Protein AF-0000000079569099 (afdb_homodimer)

InterPro domains:
  IPR001647 DNA-binding HTH domain, TetR-type [PF00440] (42-88)
  IPR001647 DNA-binding HTH domain, TetR-type [PR00455] (42-55)
  IPR001647 DNA-binding HTH domain, TetR-type [PR00455] (63-86)
  IPR001647 DNA-binding HTH domain, TetR-type [PS50977] (36-96)
  IPR009057 Homedomain-like superfamily [SSF46689] (40-105)
  IPR023772 DNA-binding HTH domain, TetR-type, conserved site [PS01081] (54-84)
  IPR050109 HTH-type, TetR-like transcriptional regulator [PTHR30055] (17-240)

Organism: NCBI:txid1891644

Solvent-accessible surface area (backbone atoms only — not comparable to full-atom values): 27732 Å² total; per-residue (Å²): 136,81,80,78,78,75,81,82,77,79,78,80,77,76,67,77,74,80,79,78,76,77,78,66,78,76,63,81,40,82,58,90,53,66,90,42,42,73,67,28,31,38,45,39,28,39,52,56,44,33,44,72,51,33,67,89,64,45,51,65,58,57,27,16,54,67,37,28,39,52,50,73,61,44,44,77,77,33,82,42,67,48,50,46,52,26,49,45,54,37,54,69,43,42,54,59,42,52,40,40,57,53,51,72,72,48,95,64,58,51,59,34,45,43,40,13,49,40,22,39,44,37,49,53,52,69,68,45,43,56,54,57,57,49,47,73,63,37,74,57,50,75,38,77,60,17,42,69,35,46,59,55,50,42,54,39,52,50,48,46,31,52,28,50,50,52,42,26,64,76,68,70,46,76,83,52,67,57,52,68,45,62,66,46,51,42,49,45,55,42,53,36,42,69,73,61,47,70,77,76,72,54,33,66,59,49,23,51,25,52,35,28,36,50,61,44,78,78,68,55,70,68,50,45,50,49,13,49,50,50,24,50,55,48,49,70,72,45,72,76,47,65,33,60,62,65,61,43,131,138,81,81,74,76,74,80,78,76,78,76,82,75,75,68,77,77,78,78,76,76,77,76,66,78,75,63,80,40,81,58,92,54,66,90,40,44,72,67,27,31,38,44,39,28,38,52,56,44,34,46,72,51,32,68,89,63,45,51,64,59,57,26,16,52,66,37,28,38,53,53,74,61,44,44,77,78,34,83,41,67,48,52,47,51,26,51,44,52,37,53,71,43,41,54,61,41,51,40,40,58,53,51,72,72,48,94,64,57,50,59,32,46,44,41,14,49,40,22,40,46,38,49,54,53,69,69,43,44,56,54,56,56,48,46,72,63,36,73,56,50,74,38,77,60,18,44,69,36,46,59,54,51,42,54,40,51,50,47,46,32,52,28,50,50,52,42,26,64,76,70,69,49,75,82,52,66,58,53,66,46,63,65,45,52,43,50,45,56,42,54,36,44,69,73,61,46,70,77,78,71,54,35,66,60,49,22,52,23,51,36,28,36,52,61,43,78,77,70,55,72,67,49,44,49,48,14,51,51,50,24,50,56,50,49,69,72,46,73,77,46,64,33,61,60,66,62,44,131

Foldseek 3Di:
DPPPPDPDDPDPPPPDDPDPPPCDPDQQDDFPCPVQPLLLLLLLLCLVCCLPQNLVRDDLCSSQVSSSHHSVVVCVPPVDSLRSLQVNLCLLCVLLLQLLVCLVPDPDQLLLSLLLSQLLLLVSLLLFDLSNLVSCVGPCVVPPSNVVSCVSCVSSLVSQQVSLVVQCVVQVNPPQDHSVVSNVLSVVVSVCVVVVNPDRDRSLVSSQVSCVSRVGDGDDPVSSVSSNVSSCVSNVVDDRRPSRVVSDD/DPPPPDPPDPPPVPPPDPDPPPPDPDQQDDFPCPVQPLLLLLLLLCLVCCLPQNLVRDDLCSSQVSRSHHSVVVCVPPVDSLRSLQVNLCLLCVLLLQLLVCLVPDPDQLLLSLLLSQLLLLVSLLLFDLSNLVSCVGPCVVPPSNVVSCVSCVSSLVSQQVSLVVQCVVQVNPPFDDSVVSNVLSVVVSVCVVVVNPDRDRSLNSSQVSCVSRVGDGDDPVSSVSSNVSSCVSNVVDDRRPSRVVSDD

Secondary structure (DSSP, 8-state):
---------------------------SS--S-GGGHHHHHHHHHHHHHHHHHTTTT--HHHHHHHHT--HHHHHHH-SSHHHHHHHHHHHHHHHHHHHHHHHHT-SS-HHHHHHHHHHHHHHHHHHS-HHHHHHTTSGGGGSGGGHHHHHHHHHHHHHHHHHHHHHHHHHT--S---THHHHHHHHHHHHHHHTT--PPPPHHHHHHHHHHHTTPPPPPHHHHHHHHHHHHHHHHT----HHHHHT--/--------------PPPP---------SS--S-GGGHHHHHHHHHHHHHHHHHTTTT--HHHHHHHHT--HHHHHHH-SSHHHHHHHHHHHHHHHHHHHHHHHHT-SS-HHHHHHHHHHHHHHHHHHS-HHHHHHTTSGGGGSGGGHHHHHHHHHHHHHHHHHHHHHHHHHT--S---THHHHHHHHHHHHHHHTT--PPPPHHHHHHHHHHHTTPPPPPHHHHHHHHHHHHHHHHT----HHHHHT--

Nearest PDB structures (foldseek):
  5e57-assembly1_C-3  TM=8.089E-01  e=1.828E-08  Mycolicibacterium smegmatis MC2 155
  5dy0-assembly2_D  TM=7.608E-01  e=7.577E-09  Corynebacterium glutamicum
  5dy1-assembly1_B  TM=7.823E-01  e=2.279E-08  Corynebacterium glutamicum ATCC 14067
  5mqq-assembly1_B  TM=7.810E-01  e=9.328E-08  Corynebacterium glutamicum
  6azh-assembly1_B  TM=7.840E-01  e=3.892E-05  Clostridium perfringens

Sequence (498 aa):
MSKRRNPVTEDDKSAPRPAKRSVGRPRLVASRHPQLGPEGEILLAASRLLSVQGYAGTSTRQIAEAAGLQQASLYHYFPTKPAIFNALLTELSAPIIAVAQALAVEDAADDVRLHALFQADCRHVSLLPASLGTVVRLPEARTEIAAKWREQFATVLRLYAKLAAACAARQGVEGVLPVAAPHRMAGLLVGMRIDGFEEQVAPVEFADACFRFCGFRSLNARNRARATALADQLWSAQTPAPWVVAAQPMSKRRNPVTEDDKSAPRPAKRSVGRPRLVASRHPQLGPEGEILLAASRLLSVQGYAGTSTRQIAEAAGLQQASLYHYFPTKPAIFNALLTELSAPIIAVAQALAVEDAADDVRLHALFQADCRHVSLLPASLGTVVRLPEARTEIAAKWREQFATVLRLYAKLAAACAARQGVEGVLPVAAPHRMAGLLVGMRIDGFEEQVAPVEFADACFRFCGFRSLNARNRARATALADQLWSAQTPAPWVVAAQP

Radius of gyration: 31.0 Å; Cα contacts (8 Å, |Δi|>4): 573; chains: 2; bounding box: 184×61×54 Å

pLDDT: mean 82.54, std 18.08, range [29.77, 98.44]

Structure (mmCIF, N/CA/C/O backbone):
data_AF-0000000079569099-model_v1
#
loop_
_entity.id
_entity.type
_entity.pdbx_description
1 polymer 'TetR family transcriptional regulator'
#
loop_
_atom_site.group_PDB
_atom_site.id
_atom_site.type_symbol
_atom_site.label_atom_id
_atom_site.label_alt_id
_atom_site.label_comp_id
_atom_site.label_asym_id
_atom_site.label_entity_id
_atom_site.label_seq_id
_atom_site.pdbx_PDB_ins_code
_atom_site.Cartn_x
_atom_site.Cartn_y
_atom_site.Cartn_z
_atom_site.occupancy
_atom_site.B_iso_or_equiv
_atom_site.auth_seq_id
_atom_site.auth_comp_id
_atom_site.auth_asym_id
_atom_site.auth_atom_id
_atom_site.pdbx_PDB_model_num
ATOM 1 N N . MET A 1 1 ? 95.25 17.188 2.092 1 29.77 1 MET A N 1
ATOM 2 C CA . MET A 1 1 ? 94.438 17.25 3.275 1 29.77 1 MET A CA 1
ATOM 3 C C . MET A 1 1 ? 93.312 18.297 3.109 1 29.77 1 MET A C 1
ATOM 5 O O . MET A 1 1 ? 93.5 19.453 3.451 1 29.77 1 MET A O 1
ATOM 9 N N . SER A 1 2 ? 92.625 18.328 1.887 1 34.03 2 SER A N 1
ATOM 10 C CA . SER A 1 2 ? 91.625 19.297 1.37 1 34.03 2 SER A CA 1
ATOM 11 C C . SER A 1 2 ? 90.375 19.344 2.244 1 34.03 2 SER A C 1
ATOM 13 O O . SER A 1 2 ? 89.812 18.312 2.561 1 34.03 2 SER A O 1
ATOM 15 N N . LYS A 1 3 ? 90.25 20.344 3.113 1 37.25 3 LYS A N 1
ATOM 16 C CA . LYS A 1 3 ? 89.25 20.734 4.098 1 37.25 3 LYS A CA 1
ATOM 17 C C . LYS A 1 3 ? 87.875 20.844 3.453 1 37.25 3 LYS A C 1
ATOM 19 O O . LYS A 1 3 ? 87.625 21.766 2.678 1 37.25 3 LYS A O 1
ATOM 24 N N . ARG A 1 4 ? 87.188 19.703 3.148 1 35.25 4 ARG A N 1
ATOM 25 C CA . ARG A 1 4 ? 85.875 19.672 2.51 1 35.25 4 ARG A CA 1
ATOM 26 C C . ARG A 1 4 ? 84.875 20.391 3.363 1 35.25 4 ARG A 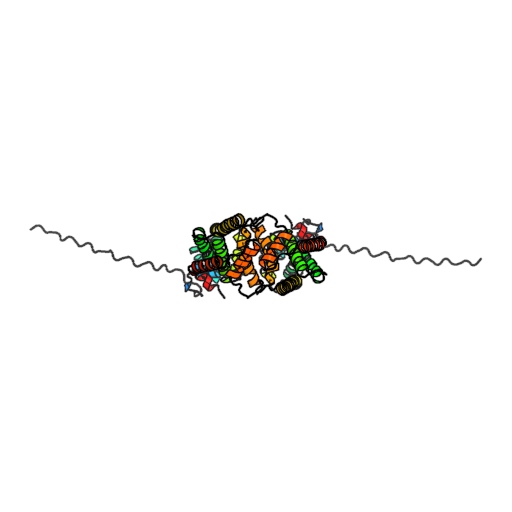C 1
ATOM 28 O O . ARG A 1 4 ? 84.688 20.109 4.551 1 35.25 4 ARG A O 1
ATOM 35 N N . ARG A 1 5 ? 84.625 21.703 3.082 1 36.72 5 ARG A N 1
ATOM 36 C CA . ARG A 1 5 ? 83.625 22.578 3.725 1 36.72 5 ARG A CA 1
ATOM 37 C C . ARG A 1 5 ? 82.312 21.906 3.797 1 36.72 5 ARG A C 1
ATOM 39 O O . ARG A 1 5 ? 81.812 21.391 2.797 1 36.72 5 ARG A O 1
ATOM 46 N N . ASN A 1 6 ? 81.875 21.453 4.996 1 36.44 6 ASN A N 1
ATOM 47 C CA . ASN A 1 6 ? 80.625 20.781 5.387 1 36.44 6 ASN A CA 1
ATOM 48 C C . ASN A 1 6 ? 79.438 21.625 5.031 1 36.44 6 ASN A C 1
ATOM 50 O O . ASN A 1 6 ? 79.312 22.766 5.457 1 36.44 6 ASN A O 1
ATOM 54 N N . PRO A 1 7 ? 78.688 21.422 3.873 1 40.03 7 PRO A N 1
ATOM 55 C CA . PRO A 1 7 ? 77.562 22.266 3.484 1 40.03 7 PRO A CA 1
ATOM 56 C C . PRO A 1 7 ? 76.562 22.422 4.594 1 40.03 7 PRO A C 1
ATOM 58 O O . PRO A 1 7 ? 76.438 21.531 5.441 1 40.03 7 PRO A O 1
ATOM 61 N N . VAL A 1 8 ? 76.312 23.641 5.117 1 39.94 8 VAL A N 1
ATOM 62 C CA . VAL A 1 8 ? 75.312 24.094 6.074 1 39.94 8 VAL A CA 1
ATOM 63 C C . VAL A 1 8 ? 73.938 23.531 5.688 1 39.94 8 VAL A C 1
ATOM 65 O O . VAL A 1 8 ? 73.5 23.719 4.555 1 39.94 8 VAL A O 1
ATOM 68 N N . THR A 1 9 ? 73.438 22.469 6.352 1 33.94 9 THR A N 1
ATOM 69 C CA . THR A 1 9 ? 72.188 21.797 6.254 1 33.94 9 THR A CA 1
ATOM 70 C C . THR A 1 9 ? 71 22.781 6.418 1 33.94 9 THR A C 1
ATOM 72 O O . THR A 1 9 ? 71 23.516 7.398 1 33.94 9 THR A O 1
ATOM 75 N N . GLU A 1 10 ? 70.438 23.375 5.348 1 37.09 10 GLU A N 1
ATOM 76 C CA . GLU A 1 10 ? 69.25 24.234 5.34 1 37.09 10 GLU A CA 1
ATOM 77 C C . GLU A 1 10 ? 68.188 23.641 6.207 1 37.09 10 GLU A C 1
ATOM 79 O O . GLU A 1 10 ? 67.812 22.453 6.078 1 37.09 10 GLU A O 1
ATOM 84 N N . ASP A 1 11 ? 67.875 24.141 7.41 1 36.56 11 ASP A N 1
ATOM 85 C CA . ASP A 1 11 ? 66.875 23.875 8.391 1 36.56 11 ASP A CA 1
ATOM 86 C C . ASP A 1 11 ? 65.5 23.797 7.723 1 36.56 11 ASP A C 1
ATOM 88 O O . ASP A 1 11 ? 65.125 24.703 6.98 1 36.56 11 ASP A O 1
ATOM 92 N N . ASP A 1 12 ? 64.938 22.594 7.453 1 34.09 12 ASP A N 1
ATOM 93 C CA . ASP A 1 12 ? 63.656 22.219 6.871 1 34.09 12 ASP A CA 1
ATOM 94 C C . ASP A 1 12 ? 62.5 22.891 7.594 1 34.09 12 ASP A C 1
ATOM 96 O O . ASP A 1 12 ? 62.156 22.516 8.719 1 34.09 12 ASP A O 1
ATOM 100 N N . LYS A 1 13 ? 62.25 24.234 7.512 1 40.75 13 LYS A N 1
ATOM 101 C CA . LYS A 1 13 ? 61.156 25.031 8.008 1 40.75 13 LYS A CA 1
ATOM 102 C C . LYS A 1 13 ? 59.812 24.406 7.629 1 40.75 13 LYS A C 1
ATOM 104 O O . LYS A 1 13 ? 58.781 25.078 7.66 1 40.75 13 LYS A O 1
ATOM 109 N N . SER A 1 14 ? 59.719 23.266 6.977 1 39.09 14 SER A N 1
ATOM 110 C CA . SER A 1 14 ? 58.438 22.75 6.48 1 39.09 14 SER A CA 1
ATOM 111 C C . SER A 1 14 ? 57.531 22.328 7.625 1 39.09 14 SER A C 1
ATOM 113 O O . SER A 1 14 ? 57.125 21.172 7.703 1 39.09 14 SER A O 1
ATOM 115 N N . ALA A 1 15 ? 57.688 22.938 8.844 1 41.91 15 ALA A N 1
ATOM 116 C CA . ALA A 1 15 ? 56.75 22.422 9.828 1 41.91 15 ALA A CA 1
ATOM 117 C C . ALA A 1 15 ? 55.312 22.672 9.391 1 41.91 15 ALA A C 1
ATOM 119 O O . ALA A 1 15 ? 54.969 23.766 8.93 1 41.91 15 ALA A O 1
ATOM 120 N N . PRO A 1 16 ? 54.438 21.688 9.109 1 40.09 16 PRO A N 1
ATOM 121 C CA . PRO A 1 16 ? 53.062 21.875 8.625 1 40.09 16 PRO A CA 1
ATOM 122 C C . PRO A 1 16 ? 52.25 22.812 9.516 1 40.09 16 PRO A C 1
ATOM 124 O O . PRO A 1 16 ? 52.531 22.906 10.719 1 40.09 16 PRO A O 1
ATOM 127 N N . ARG A 1 17 ? 51.656 23.938 9.055 1 43.41 17 ARG A N 1
ATOM 128 C CA . ARG A 1 17 ? 50.781 24.859 9.734 1 43.41 17 ARG A CA 1
ATOM 129 C C . ARG A 1 17 ? 49.719 24.109 10.531 1 43.41 17 ARG A C 1
ATOM 131 O O . ARG A 1 17 ? 49.219 23.062 10.094 1 43.41 17 ARG A O 1
ATOM 138 N N . PRO A 1 18 ? 49.562 24.328 11.867 1 38.97 18 PRO A N 1
ATOM 139 C CA . PRO A 1 18 ? 48.531 23.625 12.641 1 38.97 18 PRO A CA 1
ATOM 140 C C . PRO A 1 18 ? 47.156 23.703 12 1 38.97 18 PRO A C 1
ATOM 142 O O . PRO A 1 18 ? 46.844 24.672 11.297 1 38.97 18 PRO A O 1
ATOM 145 N N . ALA A 1 19 ? 46.438 22.625 11.742 1 40.38 19 ALA A N 1
ATOM 146 C CA . ALA A 1 19 ? 45.094 22.516 11.211 1 40.38 19 ALA A CA 1
ATOM 147 C C . ALA A 1 19 ? 44.156 23.484 11.922 1 40.38 19 ALA A C 1
ATOM 149 O O . ALA A 1 19 ? 44.156 23.562 13.156 1 40.38 19 ALA A O 1
ATOM 150 N N . LYS A 1 20 ? 43.656 24.516 11.328 1 40.31 20 LYS A N 1
ATOM 151 C CA . LYS A 1 20 ? 42.594 25.422 11.773 1 40.31 20 LYS A CA 1
ATOM 152 C C . LYS A 1 20 ? 41.469 24.672 12.461 1 40.31 20 LYS A C 1
ATOM 154 O O . LYS A 1 20 ? 40.844 23.781 11.859 1 40.31 20 LYS A O 1
ATOM 159 N N . ARG A 1 21 ? 41.312 24.594 13.758 1 39.25 21 ARG A N 1
ATOM 160 C CA . ARG A 1 21 ? 40.156 24.125 14.539 1 39.25 21 ARG A CA 1
ATOM 161 C C . ARG A 1 21 ? 38.875 24.781 14.062 1 39.25 21 ARG A C 1
ATOM 163 O O . ARG A 1 21 ? 38.688 26 14.211 1 39.25 21 ARG A O 1
ATOM 170 N N . SER A 1 22 ? 38.219 24.5 12.898 1 37.62 22 SER A N 1
ATOM 171 C CA . SER A 1 22 ? 36.875 25.031 12.578 1 37.62 22 SER A CA 1
ATOM 172 C C . SER A 1 22 ? 35.969 25 13.797 1 37.62 22 SER A C 1
ATOM 174 O O . SER A 1 22 ? 35.75 23.938 14.391 1 37.62 22 SER A O 1
ATOM 176 N N . VAL A 1 23 ? 36 25.891 14.758 1 38.38 23 VAL A N 1
ATOM 177 C CA . VAL A 1 23 ? 35.125 26.125 15.898 1 38.38 23 VAL A CA 1
ATOM 178 C C . VAL A 1 23 ? 33.656 26 15.461 1 38.38 23 VAL A C 1
ATOM 180 O O . VAL A 1 23 ? 33.125 26.906 14.828 1 38.38 23 VAL A O 1
ATOM 183 N N . GLY A 1 24 ? 33.188 24.969 14.836 1 41.72 24 GLY A N 1
ATOM 184 C CA . GLY A 1 24 ? 31.766 24.859 14.602 1 41.72 24 GLY A CA 1
ATOM 185 C C . GLY A 1 24 ? 30.938 25.125 15.836 1 41.72 24 GLY A C 1
ATOM 186 O O . GLY A 1 24 ? 31.438 25.062 16.953 1 41.72 24 GLY A O 1
ATOM 187 N N . ARG A 1 25 ? 29.984 26.078 15.891 1 49.84 25 ARG A N 1
ATOM 188 C CA . ARG A 1 25 ? 29.062 26.406 16.984 1 49.84 25 ARG A CA 1
ATOM 189 C C . ARG A 1 25 ? 28.641 25.156 17.734 1 49.84 25 ARG A C 1
ATOM 191 O O . ARG A 1 25 ? 28.344 24.125 17.125 1 49.84 25 ARG A O 1
ATOM 198 N N . PRO A 1 26 ? 28.859 25.203 19.109 1 49.88 26 PRO A N 1
ATOM 199 C CA . PRO A 1 26 ? 28.562 24.062 19.953 1 49.88 26 PRO A CA 1
ATOM 200 C C . PRO A 1 26 ? 27.156 23.484 19.703 1 49.88 26 PRO A C 1
ATOM 202 O O . PRO A 1 26 ? 26.25 24.234 19.344 1 49.88 26 PRO A O 1
ATOM 205 N N . ARG A 1 27 ? 27.125 22.297 19.453 1 57.69 27 ARG A N 1
ATOM 206 C CA . ARG A 1 27 ? 25.875 21.547 19.406 1 57.69 27 ARG A CA 1
ATOM 207 C C . ARG A 1 27 ? 24.969 21.922 20.578 1 57.69 27 ARG A C 1
ATOM 209 O O . ARG A 1 27 ? 25.438 22.219 21.672 1 57.69 27 ARG A O 1
ATOM 216 N N . LEU A 1 28 ? 23.797 22.484 20.391 1 56.72 28 LEU A N 1
ATOM 217 C CA . LEU A 1 28 ? 22.844 22.828 21.453 1 56.72 28 LEU A CA 1
ATOM 218 C C . LEU A 1 28 ? 22.688 21.672 22.438 1 56.72 28 LEU A C 1
ATOM 220 O O . LEU A 1 28 ? 22.625 21.906 23.656 1 56.72 28 LEU A O 1
ATOM 224 N N . VAL A 1 29 ? 22.5 20.469 22.031 1 57.91 29 VAL A N 1
ATOM 225 C CA . VAL A 1 29 ? 22.297 19.297 22.875 1 57.91 29 VAL A CA 1
ATOM 226 C C . VAL A 1 29 ? 23.234 18.172 22.438 1 57.91 29 VAL A C 1
ATOM 228 O O . VAL A 1 29 ? 23.641 18.109 21.281 1 57.91 29 VAL A O 1
ATOM 231 N N . ALA A 1 30 ? 23.828 17.547 23.406 1 58.12 30 ALA A N 1
ATOM 232 C CA . ALA A 1 30 ? 24.641 16.359 23.141 1 58.12 30 ALA A CA 1
ATOM 233 C C . ALA A 1 30 ? 23.938 15.406 22.172 1 58.12 30 ALA A C 1
ATOM 235 O O . ALA A 1 30 ? 22.734 15.156 22.312 1 58.12 30 ALA A O 1
ATOM 236 N N . SER A 1 31 ? 24.594 15.172 21.156 1 64.19 31 SER A N 1
ATOM 237 C CA . SER A 1 31 ? 24.031 14.312 20.125 1 64.19 31 SER A CA 1
ATOM 238 C C . SER A 1 31 ? 23.562 12.984 20.688 1 64.19 31 SER A C 1
ATOM 240 O O . SER A 1 31 ? 24.266 12.359 21.484 1 64.19 31 SER A O 1
ATOM 242 N N . ARG A 1 32 ? 22.422 12.633 20.594 1 64.06 32 ARG A N 1
ATOM 243 C CA . ARG A 1 32 ? 21.875 11.352 21.031 1 64.06 32 ARG A CA 1
ATOM 244 C C . ARG A 1 32 ? 22.547 10.195 20.297 1 64.06 32 ARG A C 1
ATOM 246 O O . ARG A 1 32 ? 22.609 9.078 20.812 1 64.06 32 ARG A O 1
ATOM 253 N N . HIS A 1 33 ? 23.031 10.516 19.078 1 73.62 33 HIS A N 1
ATOM 254 C CA . HIS A 1 33 ? 23.688 9.484 18.281 1 73.62 33 HIS A CA 1
ATOM 255 C C . HIS A 1 33 ? 24.969 10.008 17.641 1 73.62 33 HIS A C 1
ATOM 257 O O . HIS A 1 33 ? 25.078 10.078 16.422 1 73.62 33 HIS A O 1
ATOM 263 N N . PRO A 1 34 ? 25.938 10.281 18.406 1 73.69 34 PRO A N 1
ATOM 264 C CA . PRO A 1 34 ? 27.172 10.898 17.875 1 73.69 34 PRO A CA 1
ATOM 265 C C . PRO A 1 34 ? 27.828 10.055 16.797 1 73.69 34 PRO A C 1
ATOM 267 O O . PRO A 1 34 ? 28.516 10.602 15.914 1 73.69 34 PRO A O 1
ATOM 270 N N . GLN A 1 35 ? 27.609 8.844 16.781 1 82 35 GLN A N 1
ATOM 271 C CA . GLN A 1 35 ? 28.25 7.945 15.828 1 82 35 GLN A CA 1
ATOM 272 C C . GLN A 1 35 ? 27.688 8.133 14.422 1 82 35 GLN A C 1
ATOM 274 O O . GLN A 1 35 ? 28.281 7.688 13.445 1 82 35 GLN A O 1
ATOM 279 N N . LEU A 1 36 ? 26.609 8.898 14.258 1 89.81 36 LEU A N 1
ATOM 280 C CA . LEU A 1 36 ? 25.953 9.062 12.961 1 89.81 36 LEU A CA 1
ATOM 281 C C . LEU A 1 36 ? 26.516 10.266 12.219 1 89.81 36 LEU A C 1
ATOM 283 O O . LEU A 1 36 ? 26.391 10.359 10.992 1 89.81 36 LEU A O 1
ATOM 287 N N . GLY A 1 37 ? 27.172 11.148 12.93 1 90.69 37 GLY A N 1
ATOM 288 C CA . GLY A 1 37 ? 27.516 12.43 12.336 1 90.69 37 GLY A CA 1
ATOM 289 C C . GLY A 1 37 ? 26.312 13.328 12.102 1 90.69 37 GLY A C 1
ATOM 290 O O . GLY A 1 37 ? 25.172 12.883 12.242 1 90.69 37 GLY A O 1
ATOM 291 N N . PRO A 1 38 ? 26.562 14.602 11.805 1 92.62 38 PRO A N 1
ATOM 292 C CA . PRO A 1 38 ? 25.469 15.562 11.664 1 92.62 38 PRO A CA 1
ATOM 293 C C . PRO A 1 38 ? 24.484 15.188 10.555 1 92.62 38 PRO A C 1
ATOM 295 O O . PRO A 1 38 ? 23.281 15.297 10.734 1 92.62 38 PRO A O 1
ATOM 298 N N . GLU A 1 39 ? 25.031 14.703 9.484 1 95.44 39 GLU A N 1
ATOM 299 C CA . GLU A 1 39 ? 24.141 14.305 8.391 1 95.44 39 GLU A CA 1
ATOM 300 C C . GLU A 1 39 ? 23.25 13.141 8.797 1 95.44 39 GLU A C 1
ATOM 302 O O . GLU A 1 39 ? 22.047 13.156 8.539 1 95.44 39 GLU A O 1
ATOM 307 N N . GLY A 1 40 ? 23.859 12.211 9.406 1 95.69 40 GLY A N 1
ATOM 308 C CA . GLY A 1 40 ? 23.094 11.062 9.883 1 95.69 40 GLY A CA 1
ATOM 309 C C . GLY A 1 40 ? 22.047 11.43 10.914 1 95.69 40 GLY A C 1
ATOM 310 O O . GLY A 1 40 ? 20.938 10.898 10.883 1 95.69 40 GLY A O 1
ATOM 311 N N . GLU A 1 41 ? 22.359 12.328 11.75 1 95.56 41 GLU A N 1
ATOM 312 C CA . GLU A 1 41 ? 21.422 12.781 12.773 1 95.56 41 GLU A CA 1
ATOM 313 C C . GLU A 1 41 ? 20.234 13.523 12.148 1 95.56 41 GLU A C 1
ATOM 315 O O . GLU A 1 41 ? 19.094 13.367 12.594 1 95.56 41 GLU A O 1
ATOM 320 N N . ILE A 1 42 ? 20.562 14.266 11.164 1 96.94 42 ILE A N 1
ATOM 321 C CA . ILE A 1 42 ? 19.516 15 10.453 1 96.94 42 ILE A CA 1
ATOM 322 C C . ILE A 1 42 ? 18.578 14.016 9.766 1 96.94 42 ILE A C 1
ATOM 324 O O . ILE A 1 42 ? 17.344 14.133 9.875 1 96.94 42 ILE A O 1
ATOM 328 N N . LEU A 1 43 ? 19.172 13.047 9.133 1 96.56 43 LEU A N 1
ATOM 329 C CA . LEU A 1 43 ? 18.359 12.078 8.406 1 96.56 43 LEU A CA 1
ATOM 330 C C . LEU A 1 43 ? 17.547 11.219 9.367 1 96.56 43 LEU A C 1
ATOM 332 O O . LEU A 1 43 ? 16.375 10.922 9.094 1 96.56 43 LEU A O 1
ATOM 336 N N . LEU A 1 44 ? 18.125 10.875 10.453 1 95.44 44 LEU A N 1
ATOM 337 C CA . LEU A 1 44 ? 17.375 10.125 11.469 1 95.44 44 LEU A CA 1
ATOM 338 C C . LEU A 1 44 ? 16.203 10.938 12 1 95.44 44 LEU A C 1
ATOM 340 O O . LEU A 1 44 ? 15.078 10.438 12.062 1 95.44 44 LEU A O 1
ATOM 344 N N . ALA A 1 45 ? 16.469 12.156 12.336 1 95.94 45 ALA A N 1
ATOM 345 C CA . ALA A 1 45 ? 15.422 13.055 12.82 1 95.94 45 ALA A CA 1
ATOM 346 C C . ALA A 1 45 ? 14.328 13.234 11.781 1 95.94 45 ALA A C 1
ATOM 348 O O . ALA A 1 45 ? 13.141 13.148 12.094 1 95.94 45 ALA A O 1
ATOM 349 N N . ALA A 1 46 ? 14.742 13.492 10.57 1 96.44 46 ALA A N 1
ATOM 350 C CA . ALA A 1 46 ? 13.789 13.68 9.469 1 96.44 46 ALA A CA 1
ATOM 351 C C . ALA A 1 46 ? 12.922 12.438 9.281 1 96.44 46 ALA A C 1
ATOM 353 O O . ALA A 1 46 ? 11.703 12.547 9.125 1 96.44 46 ALA A O 1
ATOM 354 N N . SER A 1 47 ? 13.562 11.281 9.305 1 94.19 47 SER A N 1
ATOM 355 C CA . SER A 1 47 ? 12.836 10.031 9.086 1 94.19 47 SER A CA 1
ATOM 356 C C . SER A 1 47 ? 11.727 9.852 10.117 1 94.19 47 SER A C 1
ATOM 358 O O . SER A 1 47 ? 10.609 9.461 9.781 1 94.19 47 SER A O 1
ATOM 360 N N . ARG A 1 48 ? 11.945 10.195 11.312 1 91.62 48 ARG A N 1
ATOM 361 C CA . ARG A 1 48 ? 10.969 10.055 12.391 1 91.62 48 ARG A CA 1
ATOM 362 C C . ARG A 1 48 ? 9.828 11.055 12.234 1 91.62 48 ARG A C 1
ATOM 364 O O . ARG A 1 48 ? 8.656 10.703 12.352 1 91.62 48 ARG A O 1
ATOM 371 N N . LEU A 1 49 ? 10.195 12.234 11.922 1 91.94 49 LEU A N 1
ATOM 372 C CA . LEU A 1 49 ? 9.188 13.289 11.797 1 91.94 49 LEU A CA 1
ATOM 373 C C . LEU A 1 49 ? 8.312 13.055 10.57 1 91.94 49 LEU A C 1
ATOM 375 O O . LEU A 1 49 ? 7.086 13.164 10.656 1 91.94 49 LEU A O 1
ATOM 379 N N . LEU A 1 50 ? 8.93 12.703 9.516 1 91 50 LEU A N 1
ATOM 380 C CA . LEU A 1 50 ? 8.203 12.469 8.273 1 91 50 LEU A CA 1
ATOM 381 C C . LEU A 1 50 ? 7.262 11.273 8.414 1 91 50 LEU A C 1
ATOM 383 O O . LEU A 1 50 ? 6.168 11.266 7.844 1 91 50 LEU A O 1
ATOM 387 N N . SER A 1 51 ? 7.652 10.266 9.125 1 86.88 51 SER A N 1
ATOM 388 C CA . SER A 1 51 ? 6.84 9.062 9.281 1 86.88 51 SER A CA 1
ATOM 389 C C . SER A 1 51 ? 5.598 9.344 10.117 1 86.88 51 SER A C 1
ATOM 391 O O . SER A 1 51 ? 4.566 8.688 9.953 1 86.88 51 SER A O 1
ATOM 393 N N . VAL A 1 52 ? 5.648 10.383 10.93 1 80.88 52 VAL A N 1
ATOM 394 C CA . VAL A 1 52 ? 4.559 10.648 11.859 1 80.88 52 VAL A CA 1
ATOM 395 C C . VAL A 1 52 ? 3.674 11.773 11.312 1 80.88 52 VAL A C 1
ATOM 397 O O . VAL A 1 52 ? 2.445 11.648 11.305 1 80.88 52 VAL A O 1
ATOM 400 N N . GLN A 1 53 ? 4.281 12.781 10.742 1 81.31 53 GLN A N 1
ATOM 401 C CA . GLN A 1 53 ? 3.484 13.961 10.43 1 81.31 53 GLN A CA 1
ATOM 402 C C . GLN A 1 53 ? 3.465 14.234 8.93 1 81.31 53 GLN A C 1
ATOM 404 O O . GLN A 1 53 ? 2.803 15.164 8.469 1 81.31 53 GLN A O 1
ATOM 409 N N . GLY A 1 54 ? 4.156 13.383 8.195 1 85.38 54 GLY A N 1
ATOM 410 C CA . GLY A 1 54 ? 4.168 13.586 6.75 1 85.38 54 GLY A CA 1
ATOM 411 C C . GLY A 1 54 ? 5.105 14.695 6.309 1 85.38 54 GLY A C 1
ATOM 412 O O . GLY A 1 54 ? 5.77 15.32 7.141 1 85.38 54 GLY A O 1
ATOM 413 N N . TYR A 1 55 ? 5.215 14.93 5.027 1 88.88 55 TYR A N 1
ATOM 414 C CA . TYR A 1 55 ? 6.141 15.883 4.434 1 88.88 55 TYR A CA 1
ATOM 415 C C . TYR A 1 55 ? 5.684 17.312 4.68 1 88.88 55 TYR A C 1
ATOM 417 O O . TYR A 1 55 ? 6.461 18.156 5.145 1 88.88 55 TYR A O 1
ATOM 425 N N . ALA A 1 56 ? 4.469 17.562 4.355 1 82.69 56 ALA A N 1
ATOM 426 C CA . ALA A 1 56 ? 3.934 18.922 4.504 1 82.69 56 ALA A CA 1
ATOM 427 C C . ALA A 1 56 ? 3.943 19.359 5.965 1 82.69 56 ALA A C 1
ATOM 429 O O . ALA A 1 56 ? 4.191 20.531 6.27 1 82.69 56 ALA A O 1
ATOM 430 N N . GLY A 1 57 ? 3.742 18.438 6.84 1 84.5 57 GLY A N 1
ATOM 431 C CA . GLY A 1 57 ? 3.646 18.734 8.258 1 84.5 57 GLY A CA 1
ATOM 432 C C . GLY A 1 57 ? 5 18.859 8.938 1 84.5 57 GLY A C 1
ATOM 433 O O . GLY A 1 57 ? 5.078 19.156 10.133 1 84.5 57 GLY A O 1
ATOM 434 N N . THR A 1 58 ? 6.02 18.609 8.203 1 92.25 58 THR A N 1
ATOM 435 C CA . THR A 1 58 ? 7.363 18.625 8.766 1 92.25 58 THR A CA 1
ATOM 436 C C . THR A 1 58 ? 8.141 19.844 8.258 1 92.25 58 THR A C 1
ATOM 438 O O . THR A 1 58 ? 8.195 20.078 7.051 1 92.25 58 THR A O 1
ATOM 441 N N . SER A 1 59 ? 8.734 20.578 9.211 1 94.94 59 SER A N 1
ATOM 442 C CA . SER A 1 59 ? 9.539 21.734 8.82 1 94.94 59 SER A CA 1
ATOM 443 C C . SER A 1 59 ? 11.023 21.469 9.062 1 94.94 59 SER A C 1
ATOM 445 O O . SER A 1 59 ? 11.383 20.562 9.82 1 94.94 59 SER A O 1
ATOM 447 N N . THR A 1 60 ? 11.828 22.297 8.422 1 96.94 60 THR A N 1
ATOM 448 C CA . THR A 1 60 ? 13.266 22.203 8.633 1 96.94 60 THR A CA 1
ATOM 449 C C . THR A 1 60 ? 13.633 22.625 10.047 1 96.94 60 THR A C 1
ATOM 451 O O . THR A 1 60 ? 14.586 22.109 10.641 1 96.94 60 THR A O 1
ATOM 454 N N . ARG A 1 61 ? 12.945 23.5 10.617 1 96.94 61 ARG A N 1
ATOM 455 C CA . ARG A 1 61 ? 13.164 23.906 12 1 96.94 61 ARG A CA 1
ATOM 456 C C . ARG A 1 61 ? 12.945 22.734 12.953 1 96.94 61 ARG A C 1
ATOM 458 O O . ARG A 1 61 ? 13.766 22.484 13.836 1 96.94 61 ARG A O 1
ATOM 465 N N . GLN A 1 62 ? 11.898 22 12.75 1 96.5 62 GLN A N 1
ATOM 466 C CA . GLN A 1 62 ? 11.594 20.828 13.57 1 96.5 62 GLN A CA 1
ATOM 467 C C . GLN A 1 62 ? 12.695 19.781 13.438 1 96.5 62 GLN A C 1
ATOM 469 O O . GLN A 1 62 ? 13.094 19.156 14.43 1 96.5 62 GLN A O 1
ATOM 474 N N . ILE A 1 63 ? 13.125 19.562 12.203 1 97.62 63 ILE A N 1
ATOM 475 C CA . ILE A 1 63 ? 14.156 18.562 11.945 1 97.62 63 ILE A CA 1
ATOM 476 C C . ILE A 1 63 ? 15.445 18.969 12.672 1 97.62 63 ILE A C 1
ATOM 478 O O . ILE A 1 63 ? 16.078 18.141 13.336 1 97.62 63 ILE A O 1
ATOM 482 N N . ALA A 1 64 ? 15.812 20.234 12.531 1 97.12 64 ALA A N 1
ATOM 483 C CA . ALA A 1 64 ? 17.016 20.734 13.195 1 97.12 64 ALA A CA 1
ATOM 484 C C . ALA A 1 64 ? 16.922 20.547 14.703 1 97.12 64 ALA A C 1
ATOM 486 O O . ALA A 1 64 ? 17.844 20.016 15.32 1 97.12 64 ALA A O 1
ATOM 487 N N . GLU A 1 65 ? 15.859 20.891 15.266 1 96.31 65 GLU A N 1
ATOM 488 C CA . GLU A 1 65 ? 15.648 20.781 16.703 1 96.31 65 GLU A CA 1
ATOM 489 C C . GLU A 1 65 ? 15.742 19.328 17.156 1 96.31 65 GLU A C 1
ATOM 491 O O . GLU A 1 65 ? 16.406 19.016 18.156 1 96.31 65 GLU A O 1
ATOM 496 N N . ALA A 1 66 ? 15.141 18.469 16.453 1 95.25 66 ALA A N 1
ATOM 497 C CA . ALA A 1 66 ? 15.148 17.047 16.797 1 95.25 66 ALA A CA 1
ATOM 498 C C . ALA A 1 66 ? 16.547 16.453 16.656 1 95.25 66 ALA A C 1
ATOM 500 O O . ALA A 1 66 ? 16.891 15.5 17.375 1 95.25 66 ALA A O 1
ATOM 501 N N . ALA A 1 67 ? 17.297 16.984 15.758 1 95.19 67 ALA A N 1
ATOM 502 C CA . ALA A 1 67 ? 18.656 16.516 15.539 1 95.19 67 ALA A CA 1
ATOM 503 C C . ALA A 1 67 ? 19.625 17.156 16.531 1 95.19 67 ALA A C 1
ATOM 505 O O . ALA A 1 67 ? 20.812 16.828 16.547 1 95.19 67 ALA A O 1
ATOM 506 N N . GLY A 1 68 ? 19.094 18.141 17.25 1 93.75 68 GLY A N 1
ATOM 507 C CA . GLY A 1 68 ? 19.938 18.828 18.219 1 93.75 68 GLY A CA 1
ATOM 508 C C . GLY A 1 68 ? 20.828 19.875 17.578 1 93.75 68 GLY A C 1
ATOM 509 O O . GLY A 1 68 ? 21.938 20.125 18.047 1 93.75 68 GLY A O 1
ATOM 510 N N . LEU A 1 69 ? 20.391 20.422 16.531 1 94.25 69 LEU A N 1
ATOM 511 C CA . LEU A 1 69 ? 21.156 21.406 15.797 1 94.25 69 LEU A CA 1
ATOM 512 C C . LEU A 1 69 ? 20.422 22.75 15.742 1 94.25 69 LEU A C 1
ATOM 514 O O . LEU A 1 69 ? 19.203 22.781 15.898 1 94.25 69 LEU A O 1
ATOM 518 N N . GLN A 1 70 ? 21.234 23.75 15.547 1 93.19 70 GLN A N 1
ATOM 519 C CA . GLN A 1 70 ? 20.625 25 15.102 1 93.19 70 GLN A CA 1
ATOM 520 C C . GLN A 1 70 ? 20.172 24.906 13.656 1 93.19 70 GLN A C 1
ATOM 522 O O . GLN A 1 70 ? 20.797 24.219 12.844 1 93.19 70 GLN A O 1
ATOM 527 N N . GLN A 1 71 ? 19.094 25.578 13.406 1 92.75 71 GLN A N 1
ATOM 528 C CA . GLN A 1 71 ? 18.531 25.516 12.062 1 92.75 71 GLN A CA 1
ATOM 529 C C . GLN A 1 71 ? 19.562 25.969 11.023 1 92.75 71 GLN A C 1
ATOM 531 O O . GLN A 1 71 ? 19.672 25.375 9.945 1 92.75 71 GLN A O 1
ATOM 536 N N . ALA A 1 72 ? 20.312 26.984 11.32 1 93.5 72 ALA A N 1
ATOM 537 C CA . ALA A 1 72 ? 21.328 27.5 10.406 1 93.5 72 ALA A CA 1
ATOM 538 C C . ALA A 1 72 ? 22.375 26.422 10.094 1 93.5 72 ALA A C 1
ATOM 540 O O . ALA A 1 72 ? 22.844 26.328 8.961 1 93.5 72 ALA A O 1
ATOM 541 N N . SER A 1 73 ? 22.75 25.594 11.055 1 94.19 73 SER A N 1
ATOM 542 C CA . SER A 1 73 ? 23.719 24.5 10.891 1 94.19 73 SER A CA 1
ATOM 543 C C . SER A 1 73 ? 23.188 23.438 9.945 1 94.19 73 SER A C 1
ATOM 545 O O . SER A 1 73 ? 23.953 22.844 9.18 1 94.19 73 SER A O 1
ATOM 547 N N . LEU A 1 74 ? 21.859 23.203 10 1 96.25 74 LEU A N 1
ATOM 548 C CA . LEU A 1 74 ? 21.234 22.203 9.125 1 96.25 74 LEU A CA 1
ATOM 549 C C . LEU A 1 74 ? 21.469 22.547 7.66 1 96.25 74 LEU A C 1
ATOM 551 O O . LEU A 1 74 ? 21.734 21.672 6.844 1 96.25 74 LEU A O 1
ATOM 555 N N . TYR A 1 75 ? 21.484 23.812 7.363 1 95.38 75 TYR A N 1
ATOM 556 C CA . TYR A 1 75 ? 21.562 24.266 5.98 1 95.38 75 TYR A CA 1
ATOM 557 C C . TYR A 1 75 ? 22.984 24.125 5.441 1 95.38 75 TYR A C 1
ATOM 559 O O . TYR A 1 75 ? 23.203 24.188 4.23 1 95.38 75 TYR A O 1
ATOM 567 N N . HIS A 1 76 ? 23.953 23.906 6.34 1 95.25 76 HIS A N 1
ATOM 568 C CA . HIS A 1 76 ? 25.312 23.562 5.918 1 95.25 76 HIS A CA 1
ATOM 569 C C . HIS A 1 76 ? 25.344 22.188 5.266 1 95.25 76 HIS A C 1
ATOM 571 O O . HIS A 1 76 ? 26.172 21.938 4.387 1 95.25 76 HIS A O 1
ATOM 577 N N . TYR A 1 77 ? 24.484 21.406 5.66 1 96.19 77 TYR A N 1
ATOM 578 C CA . TYR A 1 77 ? 24.484 20.031 5.191 1 96.19 77 TYR A CA 1
ATOM 579 C C . TYR A 1 77 ? 23.438 19.812 4.105 1 96.19 77 TYR A C 1
ATOM 581 O O . TYR A 1 77 ? 23.688 19.125 3.115 1 96.19 77 TYR A O 1
ATOM 589 N N . PHE A 1 78 ? 22.234 20.406 4.32 1 97.62 78 PHE A N 1
ATOM 590 C CA . PHE A 1 78 ? 21.141 20.281 3.367 1 97.62 78 PHE A CA 1
ATOM 591 C C . PHE A 1 78 ? 20.531 21.641 3.09 1 97.62 78 PHE A C 1
ATOM 593 O O . PHE A 1 78 ? 19.875 22.219 3.959 1 97.62 78 PHE A O 1
ATOM 600 N N . PRO A 1 79 ? 20.594 22.016 1.881 1 96.31 79 PRO A N 1
ATOM 601 C CA . PRO A 1 79 ? 20.172 23.391 1.584 1 96.31 79 PRO A CA 1
ATOM 602 C C . PRO A 1 79 ? 18.656 23.578 1.643 1 96.31 79 PRO A C 1
ATOM 604 O O . PRO A 1 79 ? 18.172 24.688 1.824 1 96.31 79 PRO A O 1
ATOM 607 N N . THR A 1 80 ? 17.969 22.438 1.392 1 95.69 80 THR A N 1
ATOM 608 C CA . THR A 1 80 ? 16.516 22.547 1.344 1 95.69 80 THR A CA 1
ATOM 609 C C . THR A 1 80 ? 15.859 21.297 1.928 1 95.69 80 THR A C 1
ATOM 611 O O . THR A 1 80 ? 16.516 20.266 2.094 1 95.69 80 THR A O 1
ATOM 614 N N . LYS A 1 81 ? 14.633 21.422 2.234 1 95.88 81 LYS A N 1
ATOM 615 C CA . LYS A 1 81 ? 13.859 20.281 2.703 1 95.88 81 LYS A CA 1
ATOM 616 C C . LYS A 1 81 ? 13.812 19.188 1.647 1 95.88 81 LYS A C 1
ATOM 618 O O . LYS A 1 81 ? 13.984 18 1.965 1 95.88 81 LYS A O 1
ATOM 623 N N . PRO A 1 82 ? 13.641 19.531 0.319 1 96.19 82 PRO A N 1
ATOM 624 C CA . PRO A 1 82 ? 13.695 18.5 -0.713 1 96.19 82 PRO A CA 1
ATOM 625 C C . PRO A 1 82 ? 15.031 17.75 -0.728 1 96.19 82 PRO A C 1
ATOM 627 O O . PRO A 1 82 ? 15.062 16.547 -0.952 1 96.19 82 PRO A O 1
ATOM 630 N N . ALA A 1 83 ? 16.016 18.453 -0.46 1 97 83 ALA A N 1
ATOM 631 C CA . ALA A 1 83 ? 17.328 17.812 -0.435 1 97 83 ALA A CA 1
ATOM 632 C C . ALA A 1 83 ? 17.406 16.781 0.686 1 97 83 ALA A C 1
ATOM 634 O O . ALA A 1 83 ? 17.984 15.695 0.503 1 97 83 ALA A O 1
ATOM 635 N N . ILE A 1 84 ? 16.906 17.109 1.833 1 97.56 84 ILE A N 1
ATOM 636 C CA . ILE A 1 84 ? 16.859 16.188 2.957 1 97.56 84 ILE A CA 1
ATOM 637 C C . ILE A 1 84 ? 16.016 14.961 2.582 1 97.56 84 ILE A C 1
ATOM 639 O O . ILE A 1 84 ? 16.438 13.82 2.805 1 97.56 84 ILE A O 1
ATOM 643 N N . PHE A 1 85 ? 14.93 15.18 2.014 1 96.62 85 PHE A N 1
ATOM 644 C CA . PHE A 1 85 ? 13.992 14.133 1.644 1 96.62 85 PHE A CA 1
ATOM 645 C C . PHE A 1 85 ? 14.609 13.188 0.62 1 96.62 85 PHE A C 1
ATOM 647 O O . PHE A 1 85 ? 14.57 11.969 0.786 1 96.62 85 PHE A O 1
ATOM 654 N N . ASN A 1 86 ? 15.211 13.742 -0.354 1 96.19 86 ASN A N 1
ATOM 655 C CA . ASN A 1 86 ? 15.859 12.938 -1.382 1 96.19 86 ASN A CA 1
ATOM 656 C C . ASN A 1 86 ? 17 12.094 -0.802 1 96.19 86 ASN A C 1
ATOM 658 O O . ASN A 1 86 ? 17.141 10.922 -1.14 1 96.19 86 ASN A O 1
ATOM 662 N N . ALA A 1 87 ? 17.766 12.773 -0.012 1 95.81 87 ALA A N 1
ATOM 663 C CA . ALA A 1 87 ? 18.875 12.047 0.603 1 95.81 87 ALA A CA 1
ATOM 664 C C . ALA A 1 87 ? 18.359 10.891 1.459 1 95.81 87 ALA A C 1
ATOM 666 O O . ALA A 1 87 ? 18.922 9.789 1.422 1 95.81 87 ALA A O 1
ATOM 667 N N . LEU A 1 88 ? 17.375 11.133 2.211 1 96.31 88 LEU A N 1
ATOM 668 C CA . LEU A 1 88 ? 16.75 10.125 3.055 1 96.31 88 LEU A CA 1
ATOM 669 C C . LEU A 1 88 ? 16.25 8.945 2.221 1 96.31 88 LEU A C 1
ATOM 671 O O . LEU A 1 88 ? 16.594 7.797 2.504 1 96.31 88 LEU A O 1
ATOM 675 N N . LEU A 1 89 ? 15.516 9.18 1.195 1 95.06 89 LEU A N 1
ATOM 676 C CA . LEU A 1 89 ? 14.977 8.133 0.333 1 95.06 89 LEU A CA 1
ATOM 677 C C . LEU A 1 89 ? 16.094 7.359 -0.354 1 95.06 89 LEU A C 1
ATOM 679 O O . LEU A 1 89 ? 16.031 6.133 -0.468 1 95.06 89 LEU A O 1
ATOM 683 N N . THR A 1 90 ? 17.062 8.117 -0.796 1 94.19 90 THR A N 1
ATOM 684 C CA . THR A 1 90 ? 18.188 7.5 -1.491 1 94.19 90 THR A CA 1
ATOM 685 C C . THR A 1 90 ? 18.906 6.52 -0.576 1 94.19 90 THR A C 1
ATOM 687 O O . THR A 1 90 ? 19.141 5.367 -0.95 1 94.19 90 THR A O 1
ATOM 690 N N . GLU A 1 91 ? 19.234 6.949 0.599 1 93.44 91 GLU A N 1
ATOM 691 C CA . GLU A 1 91 ? 19.953 6.078 1.517 1 93.44 91 GLU A CA 1
ATOM 692 C C . GLU A 1 91 ? 19.094 4.898 1.959 1 93.44 91 GLU A C 1
ATOM 694 O O . GLU A 1 91 ? 19.609 3.787 2.139 1 93.44 91 GLU A O 1
ATOM 699 N N . LEU A 1 92 ? 17.906 5.152 2.117 1 92.19 92 LEU A N 1
ATOM 700 C CA . LEU A 1 92 ? 16.984 4.082 2.48 1 92.19 92 LEU A CA 1
ATOM 701 C C . LEU A 1 92 ? 16.922 3.014 1.393 1 92.19 92 LEU A C 1
ATOM 703 O O . LEU A 1 92 ? 16.844 1.82 1.692 1 92.19 92 LEU A O 1
ATOM 707 N N . SER A 1 93 ? 16.969 3.379 0.166 1 92.62 93 SER A N 1
ATOM 708 C CA . SER A 1 93 ? 16.766 2.475 -0.96 1 92.62 93 SER A CA 1
ATOM 709 C C . SER A 1 93 ? 18.078 1.942 -1.502 1 92.62 93 SER A C 1
ATOM 711 O O . SER A 1 93 ? 18.094 1.067 -2.371 1 92.62 93 SER A O 1
ATOM 713 N N . ALA A 1 94 ? 19.188 2.41 -1.017 1 93.75 94 ALA A N 1
ATOM 714 C CA . ALA A 1 94 ? 20.5 2.115 -1.587 1 93.75 94 ALA A CA 1
ATOM 715 C C . ALA A 1 94 ? 20.75 0.611 -1.644 1 93.75 94 ALA A C 1
ATOM 717 O O . ALA A 1 94 ? 21.203 0.09 -2.66 1 93.75 94 ALA A O 1
ATOM 718 N N . PRO A 1 95 ? 20.422 -0.111 -0.603 1 93.69 95 PRO A N 1
ATOM 719 C CA . PRO A 1 95 ? 20.719 -1.544 -0.653 1 93.69 95 PRO A CA 1
ATOM 720 C C . PRO A 1 95 ? 19.984 -2.262 -1.781 1 93.69 95 PRO A C 1
ATOM 722 O O . PRO A 1 95 ? 20.578 -3.045 -2.52 1 93.69 95 PRO A O 1
ATOM 725 N N . ILE A 1 96 ? 18.719 -2.035 -1.985 1 93.69 96 ILE A N 1
ATOM 726 C CA . ILE A 1 96 ? 17.938 -2.752 -2.988 1 93.69 96 ILE A CA 1
ATOM 727 C C . ILE A 1 96 ? 18.344 -2.281 -4.387 1 93.69 96 ILE A C 1
ATOM 729 O O . ILE A 1 96 ? 18.344 -3.068 -5.336 1 93.69 96 ILE A O 1
ATOM 733 N N . ILE A 1 97 ? 18.656 -1.016 -4.504 1 94.62 97 ILE A N 1
ATOM 734 C CA . ILE A 1 97 ? 19.141 -0.496 -5.781 1 94.62 97 ILE A CA 1
ATOM 735 C C . ILE A 1 97 ? 20.438 -1.198 -6.172 1 94.62 97 ILE A C 1
ATOM 737 O O . ILE A 1 97 ? 20.594 -1.617 -7.32 1 94.62 97 ILE A O 1
ATOM 741 N N . ALA A 1 98 ? 21.312 -1.357 -5.219 1 96.44 98 ALA A N 1
ATOM 742 C CA . ALA A 1 98 ? 22.594 -2.033 -5.469 1 96.44 98 ALA A CA 1
ATOM 743 C C . ALA A 1 98 ? 22.375 -3.484 -5.879 1 96.44 98 ALA A C 1
ATOM 745 O O . ALA A 1 98 ? 23.031 -3.984 -6.797 1 96.44 98 ALA A O 1
ATOM 746 N N . VAL A 1 99 ? 21.5 -4.121 -5.227 1 96.62 99 VAL A N 1
ATOM 747 C CA . VAL A 1 99 ? 21.203 -5.508 -5.551 1 96.62 99 VAL A CA 1
ATOM 748 C C . VAL A 1 99 ? 20.641 -5.594 -6.973 1 96.62 99 VAL A C 1
ATOM 750 O O . VAL A 1 99 ? 21.031 -6.465 -7.75 1 96.62 99 VAL A O 1
ATOM 753 N N . ALA A 1 100 ? 19.703 -4.703 -7.305 1 95.88 100 ALA A N 1
ATOM 754 C CA . ALA A 1 100 ? 19.125 -4.688 -8.648 1 95.88 100 ALA A CA 1
ATOM 755 C C . ALA A 1 100 ? 20.203 -4.477 -9.711 1 95.88 100 ALA A C 1
ATOM 757 O O . ALA A 1 100 ? 20.188 -5.129 -10.75 1 95.88 100 ALA A O 1
ATOM 758 N N . GLN A 1 101 ? 21.109 -3.586 -9.414 1 96.88 101 GLN A N 1
ATOM 759 C CA . GLN A 1 101 ? 22.188 -3.312 -10.352 1 96.88 101 GLN A CA 1
ATOM 760 C C . GLN A 1 101 ? 23.062 -4.543 -10.555 1 96.88 101 GLN A C 1
ATOM 762 O O . GLN A 1 101 ? 23.453 -4.859 -11.68 1 96.88 101 GLN A O 1
ATOM 767 N N . ALA A 1 102 ? 23.375 -5.211 -9.516 1 97.75 102 ALA A N 1
ATOM 768 C CA . ALA A 1 102 ? 24.188 -6.426 -9.594 1 97.75 102 ALA A CA 1
ATOM 769 C C . ALA A 1 102 ? 23.453 -7.52 -10.367 1 97.75 102 ALA A C 1
ATOM 771 O O . ALA A 1 102 ? 24.047 -8.211 -11.195 1 97.75 102 ALA A O 1
ATOM 772 N N . LEU A 1 103 ? 22.156 -7.66 -10.125 1 97.75 103 LEU A N 1
ATOM 773 C CA . LEU A 1 103 ? 21.359 -8.695 -10.773 1 97.75 103 LEU A CA 1
ATOM 774 C C . LEU A 1 103 ? 21.203 -8.406 -12.266 1 97.75 103 LEU A C 1
ATOM 776 O O . LEU A 1 103 ? 21.031 -9.328 -13.062 1 97.75 103 LEU A O 1
ATOM 780 N N . ALA A 1 104 ? 21.219 -7.168 -12.602 1 97.25 104 ALA A N 1
ATOM 781 C CA . ALA A 1 104 ? 21.047 -6.762 -13.992 1 97.25 104 ALA A CA 1
ATOM 782 C C . ALA A 1 104 ? 22.125 -7.352 -14.883 1 97.25 104 ALA A C 1
ATOM 784 O O . ALA A 1 104 ? 21.906 -7.594 -16.062 1 97.25 104 ALA A O 1
ATOM 785 N N . VAL A 1 105 ? 23.297 -7.621 -14.32 1 97 105 VAL A N 1
ATOM 786 C CA . VAL A 1 105 ? 24.406 -8.086 -15.133 1 97 105 VAL A CA 1
ATOM 787 C C . VAL A 1 105 ? 24.797 -9.508 -14.711 1 97 105 VAL A C 1
ATOM 789 O O . VAL A 1 105 ? 25.812 -10.047 -15.188 1 97 105 VAL A O 1
ATOM 792 N N . GLU A 1 106 ? 24.109 -10.039 -13.758 1 97.31 106 GLU A N 1
ATOM 793 C CA . GLU A 1 106 ? 24.375 -11.391 -13.281 1 97.31 106 GLU A CA 1
ATOM 794 C C . GLU A 1 106 ? 24.156 -12.422 -14.383 1 97.31 106 GLU A C 1
ATOM 796 O O . GLU A 1 106 ? 23.172 -12.336 -15.133 1 97.31 106 GLU A O 1
ATOM 801 N N . ASP A 1 107 ? 25.047 -13.414 -14.453 1 97.06 107 ASP A N 1
ATOM 802 C CA . ASP A 1 107 ? 24.906 -14.5 -15.414 1 97.06 107 ASP A CA 1
ATOM 803 C C . ASP A 1 107 ? 24.062 -15.633 -14.844 1 97.06 107 ASP A C 1
ATOM 805 O O . ASP A 1 107 ? 24.594 -16.641 -14.367 1 97.06 107 ASP A O 1
ATOM 809 N N . ALA A 1 108 ? 22.797 -15.492 -14.922 1 97.62 108 ALA A N 1
ATOM 810 C CA . ALA A 1 108 ? 21.797 -16.453 -14.492 1 97.62 108 ALA A CA 1
ATOM 811 C C . ALA A 1 108 ? 20.516 -16.312 -15.32 1 97.62 108 ALA A C 1
ATOM 813 O O . ALA A 1 108 ? 20.297 -15.297 -15.977 1 97.62 108 ALA A O 1
ATOM 814 N N . ALA A 1 109 ? 19.734 -17.375 -15.352 1 97.56 109 ALA A N 1
ATOM 815 C CA . ALA A 1 109 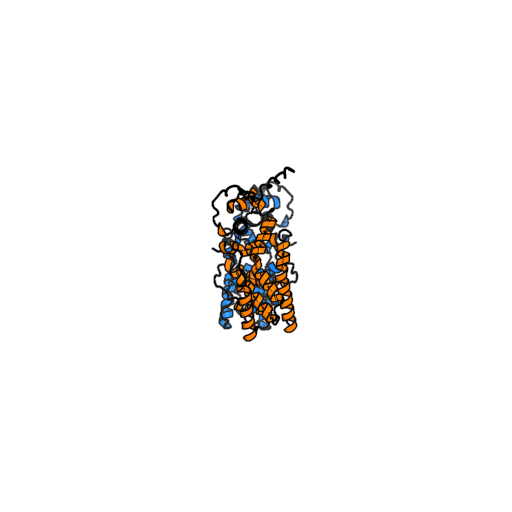? 18.469 -17.344 -16.078 1 97.56 109 ALA A CA 1
ATOM 816 C C . ALA A 1 109 ? 17.578 -16.219 -15.57 1 97.56 109 ALA A C 1
ATOM 818 O O . ALA A 1 109 ? 17.641 -15.859 -14.391 1 97.56 109 ALA A O 1
ATOM 819 N N . ASP A 1 110 ? 16.688 -15.625 -16.375 1 96.19 110 ASP A N 1
ATOM 820 C CA . ASP A 1 110 ? 15.836 -14.484 -16.047 1 96.19 110 ASP A CA 1
ATOM 821 C C . ASP A 1 110 ? 14.93 -14.812 -14.867 1 96.19 110 ASP A C 1
ATOM 823 O O . ASP A 1 110 ? 14.68 -13.953 -14.016 1 96.19 110 ASP A O 1
ATOM 827 N N . ASP A 1 111 ? 14.398 -16.016 -14.867 1 96.06 111 ASP A N 1
ATOM 828 C CA . ASP A 1 111 ? 13.484 -16.375 -13.781 1 96.06 111 ASP A CA 1
ATOM 829 C C . ASP A 1 111 ? 14.227 -16.469 -12.453 1 96.06 111 ASP A C 1
ATOM 831 O O . ASP A 1 111 ? 13.703 -16.094 -11.406 1 96.06 111 ASP A O 1
ATOM 835 N N . VAL A 1 112 ? 15.477 -16.969 -12.469 1 98.25 112 VAL A N 1
ATOM 836 C CA . VAL A 1 112 ? 16.312 -17.031 -11.266 1 98.25 112 VAL A CA 1
ATOM 837 C C . VAL A 1 112 ? 16.594 -15.609 -10.766 1 98.25 112 VAL A C 1
ATOM 839 O O . VAL A 1 112 ? 16.453 -15.328 -9.578 1 98.25 112 VAL A O 1
ATOM 842 N N . ARG A 1 113 ? 16.938 -14.703 -11.648 1 97.81 113 ARG A N 1
ATOM 843 C CA . ARG A 1 113 ? 17.219 -13.32 -11.289 1 97.81 113 ARG A CA 1
ATOM 844 C C . ARG A 1 113 ? 15.984 -12.625 -10.742 1 97.81 113 ARG A C 1
ATOM 846 O O . ARG A 1 113 ? 16.062 -11.883 -9.758 1 97.81 113 ARG A O 1
ATOM 853 N N . LEU A 1 114 ? 14.844 -12.852 -11.352 1 95.06 114 LEU A N 1
ATOM 854 C CA . LEU A 1 114 ? 13.602 -12.242 -10.891 1 95.06 114 LEU A CA 1
ATOM 855 C C . LEU A 1 114 ? 13.242 -12.734 -9.492 1 95.06 114 LEU A C 1
ATOM 857 O O . LEU A 1 114 ? 12.891 -11.93 -8.617 1 95.06 114 LEU A O 1
ATOM 861 N N . HIS A 1 115 ? 13.328 -14.031 -9.32 1 96.56 115 HIS A N 1
ATOM 862 C CA . HIS A 1 115 ? 13.023 -14.625 -8.023 1 96.56 115 HIS A CA 1
ATOM 863 C C . HIS A 1 115 ? 13.969 -14.094 -6.945 1 96.56 115 HIS A C 1
ATOM 865 O O . HIS A 1 115 ? 13.539 -13.773 -5.84 1 96.56 115 HIS A O 1
ATOM 871 N N . ALA A 1 116 ? 15.234 -14 -7.273 1 97.94 116 ALA A N 1
ATOM 872 C CA . ALA A 1 116 ? 16.219 -13.43 -6.352 1 97.94 116 ALA A CA 1
ATOM 873 C C . ALA A 1 116 ? 15.883 -11.984 -6.008 1 97.94 116 ALA A C 1
ATOM 875 O O . ALA A 1 116 ? 16.031 -11.562 -4.859 1 97.94 116 ALA A O 1
ATOM 876 N N . LEU A 1 117 ? 15.484 -11.25 -6.965 1 95.81 117 LEU A N 1
ATOM 877 C CA . LEU A 1 117 ? 15.109 -9.859 -6.746 1 95.81 117 LEU A CA 1
ATOM 878 C C . LEU A 1 117 ? 13.93 -9.758 -5.789 1 95.81 117 LEU A C 1
ATOM 880 O O . LEU A 1 117 ? 13.922 -8.922 -4.887 1 95.81 117 LEU A O 1
ATOM 884 N N . PHE A 1 118 ? 12.953 -10.633 -5.961 1 93.44 118 PHE A N 1
ATOM 885 C CA . PHE A 1 118 ? 11.82 -10.68 -5.047 1 93.44 118 PHE A CA 1
ATOM 886 C C . PHE A 1 118 ? 12.289 -10.977 -3.625 1 93.44 118 PHE A C 1
ATOM 888 O O . PHE A 1 118 ? 11.82 -10.352 -2.67 1 93.44 118 PHE A O 1
ATOM 895 N N . GLN A 1 119 ? 13.148 -11.898 -3.52 1 94.69 119 GLN A N 1
ATOM 896 C CA . GLN A 1 119 ? 13.648 -12.258 -2.197 1 94.69 119 GLN A CA 1
ATOM 897 C C . GLN A 1 119 ? 14.391 -11.086 -1.559 1 94.69 119 GLN A C 1
ATOM 899 O O . GLN A 1 119 ? 14.203 -10.797 -0.374 1 94.69 119 GLN A O 1
ATOM 904 N N . ALA A 1 120 ? 15.195 -10.477 -2.354 1 94.12 120 ALA A N 1
ATOM 905 C CA . ALA A 1 120 ? 15.953 -9.336 -1.847 1 94.12 120 ALA A CA 1
ATOM 906 C C . ALA A 1 120 ? 15.023 -8.203 -1.417 1 94.12 120 ALA A C 1
ATOM 908 O O . ALA A 1 120 ? 15.242 -7.566 -0.386 1 94.12 120 ALA A O 1
ATOM 909 N N . ASP A 1 121 ? 14.07 -7.945 -2.186 1 90.88 121 ASP A N 1
ATOM 910 C CA . ASP A 1 121 ? 13.094 -6.91 -1.856 1 90.88 121 ASP A CA 1
ATOM 911 C C . ASP A 1 121 ? 12.352 -7.246 -0.564 1 90.88 121 ASP A C 1
ATOM 913 O O . ASP A 1 121 ? 12.125 -6.371 0.272 1 90.88 121 ASP A O 1
ATOM 917 N N . CYS A 1 122 ? 11.977 -8.453 -0.436 1 88.88 122 CYS A N 1
ATOM 918 C CA . CYS A 1 122 ? 11.344 -8.914 0.793 1 88.88 122 CYS A CA 1
ATOM 919 C C . CYS A 1 122 ? 12.242 -8.664 1.998 1 88.88 122 CYS A C 1
ATOM 921 O O . CYS A 1 122 ? 11.781 -8.156 3.023 1 88.88 122 CYS A O 1
ATOM 923 N N . ARG A 1 123 ? 13.477 -8.984 1.852 1 89.06 123 ARG A N 1
ATOM 924 C CA . ARG A 1 123 ? 14.43 -8.766 2.93 1 89.06 123 ARG A CA 1
ATOM 925 C C . ARG A 1 123 ? 14.562 -7.277 3.248 1 89.06 123 ARG A C 1
ATOM 927 O O . ARG A 1 123 ? 14.602 -6.887 4.418 1 89.06 123 ARG A O 1
ATOM 934 N N . HIS A 1 124 ? 14.633 -6.566 2.271 1 88.69 124 HIS A N 1
ATOM 935 C CA . HIS A 1 124 ? 14.781 -5.125 2.408 1 88.69 124 HIS A CA 1
ATOM 936 C C . HIS A 1 124 ? 13.625 -4.52 3.201 1 88.69 124 HIS A C 1
ATOM 938 O O . HIS A 1 124 ? 13.852 -3.801 4.176 1 88.69 124 HIS A O 1
ATOM 944 N N . VAL A 1 125 ? 12.477 -4.844 2.83 1 84.75 125 VAL A N 1
ATOM 945 C CA . VAL A 1 125 ? 11.297 -4.246 3.451 1 84.75 125 VAL A CA 1
ATOM 946 C C . VAL A 1 125 ? 11.125 -4.793 4.867 1 84.75 125 VAL A C 1
ATOM 948 O O . VAL A 1 125 ? 10.656 -4.086 5.762 1 84.75 125 VAL A O 1
ATOM 951 N N . SER A 1 126 ? 11.539 -5.984 5.074 1 81.31 126 SER A N 1
ATOM 952 C CA . SER A 1 126 ? 11.383 -6.617 6.379 1 81.31 126 SER A CA 1
ATOM 953 C C . SER A 1 126 ? 12.359 -6.039 7.395 1 81.31 126 SER A C 1
ATOM 955 O O . SER A 1 126 ? 12.117 -6.102 8.602 1 81.31 126 SER A O 1
ATOM 957 N N . LEU A 1 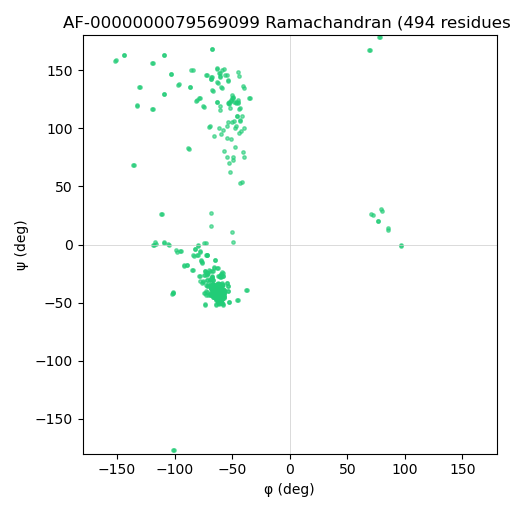127 ? 13.383 -5.5 6.926 1 76.75 127 LEU A N 1
ATOM 958 C CA . LEU A 1 127 ? 14.398 -4.973 7.824 1 76.75 127 LEU A CA 1
ATOM 959 C C . LEU A 1 127 ? 14.109 -3.52 8.18 1 76.75 127 LEU A C 1
ATOM 961 O O . LEU A 1 127 ? 14.648 -2.996 9.156 1 76.75 127 LEU A O 1
ATOM 965 N N . LEU A 1 128 ? 13.305 -2.9 7.434 1 79.69 128 LEU A N 1
ATOM 966 C CA . LEU A 1 128 ? 12.992 -1.501 7.691 1 79.69 128 LEU A CA 1
ATOM 967 C C . LEU A 1 128 ? 11.852 -1.38 8.695 1 79.69 128 LEU A C 1
ATOM 969 O O . LEU A 1 128 ? 10.906 -2.176 8.672 1 79.69 128 LEU A O 1
ATOM 973 N N . PRO A 1 129 ? 12.07 -0.458 9.633 1 78.12 129 PRO A N 1
ATOM 974 C CA . PRO A 1 129 ? 10.875 -0.163 10.43 1 78.12 129 PRO A CA 1
ATOM 975 C C . PRO A 1 129 ? 9.672 0.206 9.562 1 78.12 129 PRO A C 1
ATOM 977 O O . PRO A 1 129 ? 9.828 0.854 8.523 1 78.12 129 PRO A O 1
ATOM 980 N N . ALA A 1 130 ? 8.562 -0.284 10.008 1 72.56 130 ALA A N 1
ATOM 981 C CA . ALA A 1 130 ? 7.332 -0.056 9.25 1 72.56 130 ALA A CA 1
ATOM 982 C C . ALA A 1 130 ? 7.125 1.43 8.977 1 72.56 130 ALA A C 1
ATOM 984 O O . ALA A 1 130 ? 6.637 1.808 7.906 1 72.56 130 ALA A O 1
ATOM 985 N N . SER A 1 131 ? 7.508 2.25 9.93 1 75.94 131 SER A N 1
ATOM 986 C CA . SER A 1 131 ? 7.363 3.695 9.805 1 75.94 131 SER A CA 1
ATOM 987 C C . SER A 1 131 ? 8.148 4.23 8.609 1 75.94 131 SER A C 1
ATOM 989 O O . SER A 1 131 ? 7.695 5.133 7.91 1 75.94 131 SER A O 1
ATOM 991 N N . LEU A 1 132 ? 9.289 3.598 8.344 1 81.62 132 LEU A N 1
ATOM 992 C CA . LEU A 1 132 ? 10.109 4.035 7.227 1 81.62 132 LEU A CA 1
ATOM 993 C C . LEU A 1 132 ? 9.516 3.586 5.898 1 81.62 132 LEU A C 1
ATOM 995 O O . LEU A 1 132 ? 9.648 4.277 4.887 1 81.62 132 LEU A O 1
ATOM 999 N N . GLY A 1 133 ? 8.867 2.475 5.969 1 77.44 133 GLY A N 1
ATOM 1000 C CA . GLY A 1 133 ? 8.148 2.025 4.789 1 77.44 133 GLY A CA 1
ATOM 1001 C C . GLY A 1 133 ? 7.066 2.994 4.344 1 77.44 133 GLY A C 1
ATOM 1002 O O . GLY A 1 133 ? 6.797 3.121 3.146 1 77.44 133 GLY A O 1
ATOM 1003 N N . THR A 1 134 ? 6.555 3.742 5.289 1 76.25 134 THR A N 1
ATOM 1004 C CA . THR A 1 134 ? 5.5 4.699 4.984 1 76.25 134 THR A CA 1
ATOM 1005 C C . THR A 1 134 ? 6.078 5.957 4.344 1 76.25 134 THR A C 1
ATOM 1007 O O . THR A 1 134 ? 5.414 6.613 3.537 1 76.25 134 THR A O 1
ATOM 1010 N N . VAL A 1 135 ? 7.309 6.254 4.641 1 84.81 135 VAL A N 1
ATOM 1011 C CA . VAL A 1 135 ? 7.918 7.48 4.137 1 84.81 135 VAL A CA 1
ATOM 1012 C C . VAL A 1 135 ? 8.102 7.383 2.623 1 84.81 135 VAL A C 1
ATOM 1014 O O . VAL A 1 135 ? 7.832 8.344 1.896 1 84.81 135 VAL A O 1
ATOM 1017 N N . VAL A 1 136 ? 8.445 6.23 2.141 1 82.69 136 VAL A N 1
ATOM 1018 C CA . VAL A 1 136 ? 8.688 6.027 0.716 1 82.69 136 VAL A CA 1
ATOM 1019 C C . VAL A 1 136 ? 7.359 6.078 -0.041 1 82.69 136 VAL A C 1
ATOM 1021 O O . VAL A 1 136 ? 7.344 6.156 -1.271 1 82.69 136 VAL A O 1
ATOM 1024 N N . ARG A 1 137 ? 6.312 6.105 0.663 1 77.5 137 ARG A N 1
ATOM 1025 C CA . ARG A 1 137 ? 4.988 6.066 0.047 1 77.5 137 ARG A CA 1
ATOM 1026 C C . ARG A 1 137 ? 4.285 7.414 0.172 1 77.5 137 ARG A C 1
ATOM 1028 O O . ARG A 1 137 ? 3.117 7.543 -0.199 1 77.5 137 ARG A O 1
ATOM 1035 N N . LEU A 1 138 ? 4.918 8.359 0.738 1 81.75 138 LEU A N 1
ATOM 1036 C CA . LEU A 1 138 ? 4.352 9.703 0.808 1 81.75 138 LEU A CA 1
ATOM 1037 C C . LEU A 1 138 ? 4.109 10.266 -0.589 1 81.75 138 LEU A C 1
ATOM 1039 O O . LEU A 1 138 ? 4.883 10 -1.512 1 81.75 138 LEU A O 1
ATOM 1043 N N . PRO A 1 139 ? 3.029 11.039 -0.768 1 78.25 139 PRO A N 1
ATOM 1044 C CA . PRO A 1 139 ? 2.705 11.586 -2.088 1 78.25 139 PRO A CA 1
ATOM 1045 C C . PRO A 1 139 ? 3.861 12.367 -2.705 1 78.25 139 PRO A C 1
ATOM 1047 O O . PRO A 1 139 ? 4.051 12.336 -3.924 1 78.25 139 PRO A O 1
ATOM 1050 N N . GLU A 1 140 ? 4.617 13.008 -1.884 1 86.5 140 GLU A N 1
ATOM 1051 C CA . GLU A 1 140 ? 5.711 13.852 -2.354 1 86.5 140 GLU A CA 1
ATOM 1052 C C . GLU A 1 140 ? 6.809 13.016 -3.006 1 86.5 140 GLU A C 1
ATOM 1054 O O . GLU A 1 140 ? 7.598 13.531 -3.799 1 86.5 140 GLU A O 1
ATOM 1059 N N . ALA A 1 141 ? 6.855 11.734 -2.641 1 87.69 141 ALA A N 1
ATOM 1060 C CA . ALA A 1 141 ? 7.836 10.844 -3.25 1 87.69 141 ALA A CA 1
ATOM 1061 C C . ALA A 1 141 ? 7.562 10.664 -4.742 1 87.69 141 ALA A C 1
ATOM 1063 O O . ALA A 1 141 ? 8.438 10.219 -5.488 1 87.69 141 ALA A O 1
ATOM 1064 N N . ARG A 1 142 ? 6.445 11.055 -5.184 1 83.12 142 ARG A N 1
ATOM 1065 C CA . ARG A 1 142 ? 6.059 10.875 -6.578 1 83.12 142 ARG A CA 1
ATOM 1066 C C . ARG A 1 142 ? 6.141 12.188 -7.344 1 83.12 142 ARG A C 1
ATOM 1068 O O . ARG A 1 142 ? 5.797 12.25 -8.523 1 83.12 142 ARG A O 1
ATOM 1075 N N . THR A 1 143 ? 6.5 13.172 -6.715 1 86.81 143 THR A N 1
ATOM 1076 C CA . THR A 1 143 ? 6.574 14.5 -7.324 1 86.81 143 THR A CA 1
ATOM 1077 C C . THR A 1 143 ? 8.016 14.844 -7.688 1 86.81 143 THR A C 1
ATOM 1079 O O . THR A 1 143 ? 8.922 14.039 -7.477 1 86.81 143 THR A O 1
ATOM 1082 N N . GLU A 1 144 ? 8.203 16.016 -8.172 1 90.56 144 GLU A N 1
ATOM 1083 C CA . GLU A 1 144 ? 9.523 16.5 -8.57 1 90.56 144 GLU A CA 1
ATOM 1084 C C . GLU A 1 144 ? 10.445 16.641 -7.363 1 90.56 144 GLU A C 1
ATOM 1086 O O . GLU A 1 144 ? 11.672 16.625 -7.508 1 90.56 144 GLU A O 1
ATOM 1091 N N . ILE A 1 145 ? 9.906 16.703 -6.242 1 91 145 ILE A N 1
ATOM 1092 C CA . ILE A 1 145 ? 10.664 16.828 -5 1 91 145 ILE A CA 1
ATOM 1093 C C . ILE A 1 145 ? 11.609 15.648 -4.848 1 91 145 ILE A C 1
ATOM 1095 O O . ILE A 1 145 ? 12.75 15.812 -4.395 1 91 145 ILE A O 1
ATOM 1099 N N . ALA A 1 146 ? 11.141 14.531 -5.305 1 93.69 146 ALA A N 1
ATOM 1100 C CA . ALA A 1 146 ? 11.93 13.312 -5.133 1 93.69 146 ALA A CA 1
ATOM 1101 C C . ALA A 1 146 ? 12.461 12.805 -6.469 1 93.69 146 ALA A C 1
ATOM 1103 O O . ALA A 1 146 ? 12.703 11.609 -6.637 1 93.69 146 ALA A O 1
ATOM 1104 N N . ALA A 1 147 ? 12.641 13.617 -7.414 1 93.06 147 ALA A N 1
ATOM 1105 C CA . ALA A 1 147 ? 12.977 13.234 -8.781 1 93.06 147 ALA A CA 1
ATOM 1106 C C . ALA A 1 147 ? 14.289 12.461 -8.828 1 93.06 147 ALA A C 1
ATOM 1108 O O . ALA A 1 147 ? 14.406 11.469 -9.555 1 93.06 147 ALA A O 1
ATOM 1109 N N . LYS A 1 148 ? 15.25 12.914 -8.102 1 93.62 148 LYS A N 1
ATOM 1110 C CA . LYS A 1 148 ? 16.547 12.25 -8.109 1 93.62 148 LYS A CA 1
ATOM 1111 C C . LYS A 1 148 ? 16.438 10.82 -7.594 1 93.62 148 LYS A C 1
ATOM 1113 O O . LYS A 1 148 ? 17 9.898 -8.195 1 93.62 148 LYS A O 1
ATOM 1118 N N . TRP A 1 149 ? 15.852 10.664 -6.543 1 94.5 149 TRP A N 1
ATOM 1119 C CA . TRP A 1 149 ? 15.625 9.328 -6.008 1 94.5 149 TRP A CA 1
ATOM 1120 C C . TRP A 1 149 ? 14.836 8.477 -6.992 1 94.5 149 TRP A C 1
ATOM 1122 O O . TRP A 1 149 ? 15.164 7.309 -7.219 1 94.5 149 TRP A O 1
ATOM 1132 N N . ARG A 1 150 ? 13.828 9.016 -7.539 1 92.06 150 ARG A N 1
ATOM 1133 C CA . ARG A 1 150 ? 12.984 8.273 -8.469 1 92.06 150 ARG A CA 1
ATOM 1134 C C . ARG A 1 150 ? 13.789 7.758 -9.656 1 92.06 150 ARG A C 1
ATOM 1136 O O . ARG A 1 150 ? 13.555 6.648 -10.133 1 92.06 150 ARG A O 1
ATOM 1143 N N . GLU A 1 151 ? 14.633 8.531 -10.078 1 92.81 151 GLU A N 1
ATOM 1144 C CA . GLU A 1 151 ? 15.484 8.109 -11.188 1 92.81 151 GLU A CA 1
ATOM 1145 C C . GLU A 1 151 ? 16.344 6.906 -10.797 1 92.81 151 GLU A C 1
ATOM 1147 O O . GLU A 1 151 ? 16.484 5.969 -11.586 1 92.81 151 GLU A O 1
ATOM 1152 N N . GLN A 1 152 ? 16.859 7 -9.625 1 92.88 152 GLN A N 1
ATOM 1153 C CA . GLN A 1 152 ? 17.672 5.887 -9.148 1 92.88 152 GLN A CA 1
ATOM 1154 C C . GLN A 1 152 ? 16.812 4.645 -8.914 1 92.88 152 GLN A C 1
ATOM 1156 O O . GLN A 1 152 ? 17.188 3.543 -9.328 1 92.88 152 GLN A O 1
ATOM 1161 N N . PHE A 1 153 ? 15.703 4.871 -8.391 1 91 153 PHE A N 1
ATOM 1162 C CA . PHE A 1 153 ? 14.82 3.758 -8.062 1 91 153 PHE A CA 1
ATOM 1163 C C . PHE A 1 153 ? 14.234 3.139 -9.328 1 91 153 PHE A C 1
ATOM 1165 O O . PHE A 1 153 ? 13.859 1.964 -9.336 1 91 153 PHE A O 1
ATOM 1172 N N . ALA A 1 154 ? 14.172 3.912 -10.344 1 89.56 154 ALA A N 1
ATOM 1173 C CA . ALA A 1 154 ? 13.672 3.424 -11.625 1 89.56 154 ALA A CA 1
ATOM 1174 C C . ALA A 1 154 ? 14.492 2.232 -12.117 1 89.56 154 ALA A C 1
ATOM 1176 O O . ALA A 1 154 ? 13.992 1.395 -12.867 1 89.56 154 ALA A O 1
ATOM 1177 N N . THR A 1 155 ? 15.711 2.191 -11.695 1 90.38 155 THR A N 1
ATOM 1178 C CA . THR A 1 155 ? 16.562 1.062 -12.055 1 90.38 155 THR A CA 1
ATOM 1179 C C . THR A 1 155 ? 15.969 -0.247 -11.539 1 90.38 155 THR A C 1
ATOM 1181 O O . THR A 1 155 ? 15.984 -1.259 -12.25 1 90.38 155 THR A O 1
ATOM 1184 N N . VAL A 1 156 ? 15.461 -0.252 -10.367 1 91.69 156 VAL A N 1
ATOM 1185 C CA . VAL A 1 156 ? 14.836 -1.429 -9.773 1 91.69 156 VAL A CA 1
ATOM 1186 C C . VAL A 1 156 ? 13.578 -1.795 -10.547 1 91.69 156 VAL A C 1
ATOM 1188 O O . VAL A 1 156 ? 13.398 -2.949 -10.945 1 91.69 156 VAL A O 1
ATOM 1191 N N . LEU A 1 157 ? 12.805 -0.83 -10.844 1 87.88 157 LEU A N 1
ATOM 1192 C CA . LEU A 1 157 ? 11.539 -1.044 -11.531 1 87.88 157 LEU A CA 1
ATOM 1193 C C . LEU A 1 157 ? 11.773 -1.549 -12.953 1 87.88 157 LEU A C 1
ATOM 1195 O O . LEU A 1 157 ? 11.062 -2.443 -13.422 1 87.88 157 LEU A O 1
ATOM 1199 N N . ARG A 1 158 ? 12.719 -0.951 -13.594 1 89.75 158 ARG A N 1
ATOM 1200 C CA . ARG A 1 158 ? 13.039 -1.369 -14.953 1 89.75 158 ARG A CA 1
ATOM 1201 C C . ARG A 1 158 ? 13.523 -2.814 -14.984 1 89.75 158 ARG A C 1
ATOM 1203 O O . ARG A 1 158 ? 13.203 -3.562 -15.906 1 89.75 158 ARG A O 1
ATOM 1210 N N . LEU A 1 159 ? 14.258 -3.127 -14 1 92.94 159 LEU A N 1
ATOM 1211 C CA . LEU A 1 159 ? 14.734 -4.504 -13.961 1 92.94 159 LEU A CA 1
ATOM 1212 C C . LEU A 1 159 ? 13.578 -5.477 -13.742 1 92.94 159 LEU A C 1
ATOM 1214 O O . LEU A 1 159 ? 13.5 -6.512 -14.406 1 92.94 159 LEU A O 1
ATOM 1218 N N . TYR A 1 160 ? 12.688 -5.191 -12.828 1 91.06 160 TYR A N 1
ATOM 1219 C CA . TYR A 1 160 ? 11.492 -6.004 -12.625 1 91.06 160 TYR A CA 1
ATOM 1220 C C . TYR A 1 160 ? 10.727 -6.191 -13.922 1 91.06 160 TYR A C 1
ATOM 1222 O O . TYR A 1 160 ? 10.367 -7.312 -14.289 1 91.06 160 TYR A O 1
ATOM 1230 N N . ALA A 1 161 ? 10.508 -5.098 -14.562 1 87.06 161 ALA A N 1
ATOM 1231 C CA . ALA A 1 161 ? 9.742 -5.129 -15.805 1 87.06 161 ALA A CA 1
ATOM 1232 C C . ALA A 1 161 ? 10.422 -6.008 -16.844 1 87.06 161 ALA A C 1
ATOM 1234 O O . ALA A 1 161 ? 9.773 -6.832 -17.5 1 87.06 161 ALA A O 1
ATOM 1235 N N . LYS A 1 162 ? 11.664 -5.812 -16.984 1 91.56 162 LYS A N 1
ATOM 1236 C CA . LYS A 1 162 ? 12.438 -6.562 -17.969 1 91.56 162 LYS A CA 1
ATOM 1237 C C . LYS A 1 162 ? 12.406 -8.055 -17.672 1 91.56 162 LYS A C 1
ATOM 1239 O O . LYS A 1 162 ? 12.133 -8.867 -18.547 1 91.56 162 LYS A O 1
ATOM 1244 N N . LEU A 1 163 ? 12.688 -8.398 -16.484 1 93 163 LEU A N 1
ATOM 1245 C CA . LEU A 1 163 ? 12.773 -9.805 -16.109 1 93 163 LEU A CA 1
ATOM 1246 C C . LEU A 1 163 ? 11.398 -10.461 -16.141 1 93 163 LEU A C 1
ATOM 1248 O O . LEU A 1 163 ? 11.266 -11.609 -16.578 1 93 163 LEU A O 1
ATOM 1252 N N . ALA A 1 164 ? 10.406 -9.789 -15.672 1 89.69 164 ALA A N 1
ATOM 1253 C CA . ALA A 1 164 ? 9.047 -10.32 -15.727 1 89.69 164 ALA A CA 1
ATOM 1254 C C . ALA A 1 164 ? 8.602 -10.555 -17.172 1 89.69 164 ALA A C 1
ATOM 1256 O O . ALA A 1 164 ? 7.988 -11.57 -17.484 1 89.69 164 ALA A O 1
ATOM 1257 N N . ALA A 1 165 ? 8.859 -9.57 -17.984 1 88.38 165 ALA A N 1
ATOM 1258 C CA . ALA A 1 165 ? 8.516 -9.711 -19.391 1 88.38 165 ALA A CA 1
ATOM 1259 C C . ALA A 1 165 ? 9.219 -10.914 -20.016 1 88.38 165 ALA A C 1
ATOM 1261 O O . ALA A 1 165 ? 8.617 -11.656 -20.797 1 88.38 165 ALA A O 1
ATOM 1262 N N . ALA A 1 166 ? 10.445 -11.086 -19.734 1 91.88 166 ALA A N 1
ATOM 1263 C CA . ALA A 1 166 ? 11.211 -12.219 -20.25 1 91.88 166 ALA A CA 1
ATOM 1264 C C . ALA A 1 166 ? 10.625 -13.539 -19.766 1 91.88 166 ALA A C 1
ATOM 1266 O O . ALA A 1 166 ? 10.5 -14.492 -20.547 1 91.88 166 ALA A O 1
ATOM 1267 N N . CYS A 1 167 ? 10.25 -13.594 -18.484 1 90.94 167 CYS A N 1
ATOM 1268 C CA . CYS A 1 167 ? 9.625 -14.789 -17.922 1 90.94 167 CYS A CA 1
ATOM 1269 C C . CYS A 1 167 ? 8.297 -15.086 -18.609 1 90.94 167 CYS A C 1
ATOM 1271 O O . CYS A 1 167 ? 8.008 -16.234 -18.953 1 90.94 167 CYS A O 1
ATOM 1273 N N . ALA A 1 168 ? 7.531 -14.047 -18.781 1 88.94 168 ALA A N 1
ATOM 1274 C CA . ALA A 1 168 ? 6.234 -14.203 -19.438 1 88.94 168 ALA A CA 1
ATOM 1275 C C . ALA A 1 168 ? 6.398 -14.727 -20.859 1 88.94 168 ALA A C 1
ATOM 1277 O O . ALA A 1 168 ? 5.672 -15.633 -21.281 1 88.94 168 ALA A O 1
ATOM 1278 N N . ALA A 1 169 ? 7.305 -14.18 -21.578 1 90.5 169 ALA A N 1
ATOM 1279 C CA . ALA A 1 169 ? 7.559 -14.586 -22.953 1 90.5 169 ALA A CA 1
ATOM 1280 C C . ALA A 1 169 ? 8 -16.047 -23.031 1 90.5 169 ALA A C 1
ATOM 1282 O O . ALA A 1 169 ? 7.52 -16.797 -23.875 1 90.5 169 ALA A O 1
ATOM 1283 N N . ARG A 1 170 ? 8.828 -16.438 -22.219 1 91.69 170 ARG A N 1
ATOM 1284 C CA . ARG A 1 170 ? 9.367 -17.797 -22.219 1 91.69 170 ARG A CA 1
ATOM 1285 C C . ARG A 1 170 ? 8.305 -18.812 -21.828 1 91.69 170 ARG A C 1
ATOM 1287 O O . ARG A 1 170 ? 8.289 -19.938 -22.344 1 91.69 170 ARG A O 1
ATOM 1294 N N . GLN A 1 171 ? 7.422 -18.391 -20.922 1 90.06 171 GLN A N 1
ATOM 1295 C CA . GLN A 1 171 ? 6.445 -19.328 -20.375 1 90.06 171 GLN A CA 1
ATOM 1296 C C . GLN A 1 171 ? 5.098 -19.188 -21.078 1 90.06 171 GLN A C 1
ATOM 1298 O O . GLN A 1 171 ? 4.16 -19.938 -20.781 1 90.06 171 GLN A O 1
ATOM 1303 N N . GLY A 1 172 ? 4.918 -18.266 -21.953 1 86.44 172 GLY A N 1
ATOM 1304 C CA . GLY A 1 172 ? 3.67 -18.062 -22.656 1 86.44 172 GLY A CA 1
ATOM 1305 C C . GLY A 1 172 ? 2.562 -17.516 -21.781 1 86.44 172 GLY A C 1
ATOM 1306 O O . GLY A 1 172 ? 1.404 -17.906 -21.922 1 86.44 172 GLY A O 1
ATOM 1307 N N . VAL A 1 173 ? 2.975 -16.844 -20.781 1 81.62 173 VAL A N 1
ATOM 1308 C CA . VAL A 1 173 ? 1.989 -16.234 -19.891 1 81.62 173 VAL A CA 1
ATOM 1309 C C . VAL A 1 173 ? 1.497 -14.922 -20.5 1 81.62 173 VAL A C 1
ATOM 1311 O O . VAL A 1 173 ? 2.301 -14.07 -20.891 1 81.62 173 VAL A O 1
ATOM 1314 N N . GLU A 1 174 ? 0.151 -14.859 -20.672 1 70.81 174 GLU A N 1
ATOM 1315 C CA . GLU A 1 174 ? -0.478 -13.641 -21.172 1 70.81 174 GLU A CA 1
ATOM 1316 C C . GLU A 1 174 ? -1.144 -12.859 -20.047 1 70.81 174 GLU A C 1
ATOM 1318 O O . GLU A 1 174 ? -1.632 -13.453 -19.078 1 70.81 174 GLU A O 1
ATOM 1323 N N . GLY A 1 175 ? -1.121 -11.492 -20.188 1 60.69 175 GLY A N 1
ATOM 1324 C CA . GLY A 1 175 ? -1.89 -10.664 -19.281 1 60.69 175 GLY A CA 1
ATOM 1325 C C . GLY A 1 175 ? -1.238 -10.516 -17.906 1 60.69 175 GLY A C 1
ATOM 1326 O O . GLY A 1 175 ? -1.928 -10.422 -16.891 1 60.69 175 GLY A O 1
ATOM 1327 N N . VAL A 1 176 ? 0.084 -10.789 -17.891 1 55.12 176 VAL A N 1
ATOM 1328 C CA . VAL A 1 176 ? 0.785 -10.648 -16.625 1 55.12 176 VAL A CA 1
ATOM 1329 C C . VAL A 1 176 ? 0.479 -9.281 -16.016 1 55.12 176 VAL A C 1
ATOM 1331 O O . VAL A 1 176 ? 0.319 -8.297 -16.734 1 55.12 176 VAL A O 1
ATOM 1334 N N . LEU A 1 177 ? -0.068 -9.281 -14.703 1 60.12 177 LEU A N 1
ATOM 1335 C CA . LEU A 1 177 ? -0.247 -8.008 -14.016 1 60.12 177 LEU A CA 1
ATOM 1336 C C . LEU A 1 177 ? 0.933 -7.078 -14.281 1 60.12 177 LEU A C 1
ATOM 1338 O O . LEU A 1 177 ? 2.061 -7.535 -14.477 1 60.12 177 LEU A O 1
ATOM 1342 N N . PRO A 1 178 ? 0.666 -5.914 -14.562 1 56.47 178 PRO A N 1
ATOM 1343 C CA . PRO A 1 178 ? 1.68 -4.938 -14.953 1 56.47 178 PRO A CA 1
ATOM 1344 C C . PRO A 1 178 ? 2.928 -4.992 -14.078 1 56.47 178 PRO A C 1
ATOM 1346 O O . PRO A 1 178 ? 2.857 -5.426 -12.922 1 56.47 178 PRO A O 1
ATOM 1349 N N . VAL A 1 179 ? 4.059 -4.738 -14.703 1 52.84 179 VAL A N 1
ATOM 1350 C CA . VAL A 1 179 ? 5.445 -4.68 -14.25 1 52.84 179 VAL A CA 1
ATOM 1351 C C . VAL A 1 179 ? 5.5 -4.074 -12.844 1 52.84 179 VAL A C 1
ATOM 1353 O O . VAL A 1 179 ? 6.305 -4.5 -12.016 1 52.84 179 VAL A O 1
ATOM 1356 N N . ALA A 1 180 ? 4.664 -3.074 -12.664 1 56.94 180 ALA A N 1
ATOM 1357 C CA . ALA A 1 180 ? 4.777 -2.379 -11.383 1 56.94 180 ALA A CA 1
ATOM 1358 C C . ALA A 1 180 ? 4.23 -3.234 -10.242 1 56.94 180 ALA A C 1
ATOM 1360 O O . ALA A 1 180 ? 4.523 -2.98 -9.07 1 56.94 180 ALA A O 1
ATOM 1361 N N . ALA A 1 181 ? 3.805 -4.414 -10.648 1 64.25 181 ALA A N 1
ATOM 1362 C CA . ALA A 1 181 ? 3.146 -5.258 -9.648 1 64.25 181 ALA A CA 1
ATOM 1363 C C . ALA A 1 181 ? 4.168 -5.918 -8.727 1 64.25 181 ALA A C 1
ATOM 1365 O O . ALA A 1 181 ? 4.012 -5.906 -7.508 1 64.25 181 ALA A O 1
ATOM 1366 N N . PRO A 1 182 ? 5.301 -6.164 -9.328 1 64.81 182 PRO A N 1
ATOM 1367 C CA . PRO A 1 182 ? 6.188 -6.938 -8.453 1 64.81 182 PRO A CA 1
ATOM 1368 C C . PRO A 1 182 ? 6.758 -6.105 -7.309 1 64.81 182 PRO A C 1
ATOM 1370 O O . PRO A 1 182 ? 6.828 -6.582 -6.172 1 64.81 182 PRO A O 1
ATOM 1373 N N . HIS A 1 183 ? 7.121 -4.859 -7.637 1 70.56 183 HIS A N 1
ATOM 1374 C CA . HIS A 1 183 ? 7.652 -4.027 -6.559 1 70.56 183 HIS A CA 1
ATOM 1375 C C . HIS A 1 183 ? 6.578 -3.711 -5.527 1 70.56 183 HIS A C 1
ATOM 1377 O O . HIS A 1 183 ? 6.848 -3.705 -4.324 1 70.56 183 HIS A O 1
ATOM 1383 N N . ARG A 1 184 ? 5.449 -3.574 -5.941 1 76.44 184 ARG A N 1
ATOM 1384 C CA . ARG A 1 184 ? 4.352 -3.26 -5.035 1 76.44 184 ARG A CA 1
ATOM 1385 C C . ARG A 1 184 ? 3.99 -4.465 -4.172 1 76.44 184 ARG A C 1
ATOM 1387 O O . ARG A 1 184 ? 3.52 -4.309 -3.043 1 76.44 184 ARG A O 1
ATOM 1394 N N . MET A 1 185 ? 4.289 -5.555 -4.695 1 81.56 185 MET A N 1
ATOM 1395 C CA . MET A 1 185 ? 4.027 -6.762 -3.92 1 81.56 185 MET A CA 1
ATOM 1396 C C . MET A 1 185 ? 4.859 -6.781 -2.643 1 81.56 185 MET A C 1
ATOM 1398 O O . MET A 1 185 ? 4.379 -7.195 -1.587 1 81.56 185 MET A O 1
ATOM 1402 N N . ALA A 1 186 ? 6.047 -6.32 -2.768 1 77.56 186 ALA A N 1
ATOM 1403 C CA . ALA A 1 186 ? 6.855 -6.215 -1.556 1 77.56 186 ALA A CA 1
ATOM 1404 C C . ALA A 1 186 ? 6.23 -5.242 -0.562 1 77.56 186 ALA A C 1
ATOM 1406 O O . ALA A 1 186 ? 6.332 -5.434 0.652 1 77.56 186 ALA A O 1
ATOM 1407 N N . GLY A 1 187 ? 5.605 -4.223 -1.081 1 78.38 187 GLY A N 1
ATOM 1408 C CA . GLY A 1 187 ? 4.891 -3.275 -0.24 1 78.38 187 GLY A CA 1
ATOM 1409 C C . GLY A 1 187 ? 3.789 -3.92 0.582 1 78.38 187 GLY A C 1
ATOM 1410 O O . GLY A 1 187 ? 3.441 -3.432 1.658 1 78.38 187 GLY A O 1
ATOM 1411 N N . LEU A 1 188 ? 3.26 -5.016 0.122 1 79.44 188 LEU A N 1
ATOM 1412 C CA . LEU A 1 188 ? 2.256 -5.762 0.874 1 79.44 188 LEU A CA 1
ATOM 1413 C C . LEU A 1 188 ? 2.799 -6.184 2.234 1 79.44 188 LEU A C 1
ATOM 1415 O O . LEU A 1 188 ? 2.064 -6.195 3.225 1 79.44 188 LEU A O 1
ATOM 1419 N N . LEU A 1 189 ? 4.059 -6.461 2.273 1 79.19 189 LEU A N 1
ATOM 1420 C CA . LEU A 1 189 ? 4.684 -6.906 3.514 1 79.19 189 LEU A CA 1
ATOM 1421 C C . LEU A 1 189 ? 4.715 -5.781 4.543 1 79.19 189 LEU A C 1
ATOM 1423 O O . LEU A 1 189 ? 4.52 -6.02 5.734 1 79.19 189 LEU A O 1
ATOM 1427 N N . VAL A 1 190 ? 4.953 -4.582 4.023 1 78.31 190 VAL A N 1
ATOM 1428 C CA . VAL A 1 190 ? 4.949 -3.43 4.918 1 78.31 190 VAL A CA 1
ATOM 1429 C C . VAL A 1 190 ? 3.555 -3.246 5.516 1 78.31 190 VAL A C 1
ATOM 1431 O O . VAL A 1 190 ? 3.41 -3.061 6.727 1 78.31 190 VAL A O 1
ATOM 1434 N N . GLY A 1 191 ? 2.605 -3.332 4.656 1 76.5 191 GLY A N 1
ATOM 1435 C CA . GLY A 1 191 ? 1.23 -3.205 5.113 1 76.5 191 GLY A CA 1
ATOM 1436 C C . GLY A 1 191 ? 0.839 -4.266 6.125 1 76.5 191 GLY A C 1
ATOM 1437 O O . GLY A 1 191 ? 0.139 -3.979 7.098 1 76.5 191 GLY A O 1
ATOM 1438 N N . MET A 1 192 ? 1.297 -5.398 5.922 1 75.81 192 MET A N 1
ATOM 1439 C CA . MET A 1 192 ? 0.994 -6.5 6.832 1 75.81 192 MET A CA 1
ATOM 1440 C C . MET A 1 192 ? 1.61 -6.258 8.203 1 75.81 192 MET A C 1
ATOM 1442 O O . MET A 1 192 ? 0.978 -6.516 9.234 1 75.81 192 MET A O 1
ATOM 1446 N N . ARG A 1 193 ? 2.715 -5.766 8.203 1 76.56 193 ARG A N 1
ATOM 1447 C CA . ARG A 1 193 ? 3.379 -5.477 9.469 1 76.56 193 ARG A CA 1
ATOM 1448 C C . ARG A 1 193 ? 2.67 -4.348 10.211 1 76.56 193 ARG A C 1
ATOM 1450 O O . ARG A 1 193 ? 2.529 -4.398 11.438 1 76.56 193 ARG A O 1
ATOM 1457 N N . ILE A 1 194 ? 2.352 -3.408 9.438 1 73.31 194 ILE A N 1
ATOM 1458 C CA . ILE A 1 194 ? 1.629 -2.283 10.023 1 73.31 194 ILE A CA 1
ATOM 1459 C C . ILE A 1 194 ? 0.335 -2.777 10.664 1 73.31 194 ILE A C 1
ATOM 1461 O O . ILE A 1 194 ? -0.081 -2.27 11.711 1 73.31 194 ILE A O 1
ATOM 1465 N N . ASP A 1 195 ? -0.256 -3.777 10.047 1 69.56 195 ASP A N 1
ATOM 1466 C CA . ASP A 1 195 ? -1.508 -4.32 10.562 1 69.56 195 ASP A CA 1
ATOM 1467 C C . ASP A 1 195 ? -1.254 -5.266 11.742 1 69.56 195 ASP A C 1
ATOM 1469 O O . ASP A 1 195 ? -2.195 -5.824 12.305 1 69.56 195 ASP A O 1
ATOM 1473 N N . GLY A 1 196 ? 0.02 -5.469 12.102 1 68.75 196 GLY A N 1
ATOM 1474 C CA . GLY A 1 196 ? 0.361 -6.254 13.273 1 68.75 196 GLY A CA 1
ATOM 1475 C C . GLY A 1 196 ? 0.703 -7.695 12.953 1 68.75 196 GLY A C 1
ATOM 1476 O O . GLY A 1 196 ? 0.854 -8.523 13.859 1 68.75 196 GLY A O 1
ATOM 1477 N N . PHE A 1 197 ? 0.602 -7.91 11.656 1 65.88 197 PHE A N 1
ATOM 1478 C CA . PHE A 1 197 ? 1.011 -9.266 11.297 1 65.88 197 PHE A CA 1
ATOM 1479 C C . PHE A 1 197 ? 2.516 -9.438 11.461 1 65.88 197 PHE A C 1
ATOM 1481 O O . PHE A 1 197 ? 3.299 -8.805 10.75 1 65.88 197 PHE A O 1
ATOM 1488 N N . GLU A 1 198 ? 2.844 -10.008 12.453 1 61 198 GLU A N 1
ATOM 1489 C CA . GLU A 1 198 ? 4.238 -10.117 12.875 1 61 198 GLU A CA 1
ATOM 1490 C C . GLU A 1 198 ? 4.934 -11.281 12.172 1 61 198 GLU A C 1
ATOM 1492 O O . GLU A 1 198 ? 6.164 -11.344 12.141 1 61 198 GLU A O 1
ATOM 1497 N N . GLU A 1 199 ? 4.027 -12.164 11.742 1 61.75 199 GLU A N 1
ATOM 1498 C CA . GLU A 1 199 ? 4.703 -13.328 11.188 1 61.75 199 GLU A CA 1
ATOM 1499 C C . GLU A 1 199 ? 5.539 -12.961 9.969 1 61.75 199 GLU A C 1
ATOM 1501 O O . GLU A 1 199 ? 5.066 -12.25 9.078 1 61.75 199 GLU A O 1
ATOM 1506 N N . GLN A 1 200 ? 6.781 -13.297 10.156 1 68.25 200 GLN A N 1
ATOM 1507 C CA . GLN A 1 200 ? 7.734 -13.055 9.078 1 68.25 200 GLN A CA 1
ATOM 1508 C C . GLN A 1 200 ? 7.559 -14.078 7.957 1 68.25 200 GLN A C 1
ATOM 1510 O O . GLN A 1 200 ? 7.406 -15.273 8.219 1 68.25 200 GLN A O 1
ATOM 1515 N N . VAL A 1 201 ? 7.27 -13.695 6.867 1 78.06 201 VAL A N 1
ATOM 1516 C CA . VAL A 1 201 ? 7.266 -14.539 5.676 1 78.06 201 VAL A CA 1
ATOM 1517 C C . VAL A 1 201 ? 8.695 -14.727 5.168 1 78.06 201 VAL A C 1
ATOM 1519 O O . VAL A 1 201 ? 9.445 -13.75 5.035 1 78.06 201 VAL A O 1
ATOM 1522 N N . ALA A 1 202 ? 9.055 -16 5.023 1 87.38 202 ALA A N 1
ATOM 1523 C CA . ALA A 1 202 ? 10.375 -16.266 4.457 1 87.38 202 ALA A CA 1
ATOM 1524 C C . ALA A 1 202 ? 10.508 -15.648 3.064 1 87.38 202 ALA A C 1
ATOM 1526 O O . ALA A 1 202 ? 9.609 -15.797 2.227 1 87.38 202 ALA A O 1
ATOM 1527 N N . PRO A 1 203 ? 11.625 -15 2.832 1 91.19 203 PRO A N 1
ATOM 1528 C CA . PRO A 1 203 ? 11.797 -14.328 1.54 1 91.19 203 PRO A CA 1
ATOM 1529 C C . PRO A 1 203 ? 11.57 -15.266 0.357 1 91.19 203 PRO A C 1
ATOM 1531 O O . PRO A 1 203 ? 10.969 -14.867 -0.646 1 91.19 203 PRO A O 1
ATOM 1534 N N . VAL A 1 204 ? 12.047 -16.469 0.483 1 93.38 204 VAL A N 1
ATOM 1535 C CA . VAL A 1 204 ? 11.922 -17.422 -0.623 1 93.38 204 VAL A CA 1
ATOM 1536 C C . VAL A 1 204 ? 10.445 -17.75 -0.839 1 93.38 204 VAL A C 1
ATOM 1538 O O . VAL A 1 204 ? 10 -17.906 -1.978 1 93.38 204 VAL A O 1
ATOM 1541 N N . GLU A 1 205 ? 9.703 -17.922 0.233 1 89 205 GLU A N 1
ATOM 1542 C CA . GLU A 1 205 ? 8.273 -18.219 0.128 1 89 205 GLU A CA 1
ATOM 1543 C C . GLU A 1 205 ? 7.52 -17.031 -0.476 1 89 205 GLU A C 1
ATOM 1545 O O . GLU A 1 205 ? 6.57 -17.219 -1.24 1 89 205 GLU A O 1
ATOM 1550 N N . PHE A 1 206 ? 7.879 -15.891 -0.075 1 89 206 PHE A N 1
ATOM 1551 C CA . PHE A 1 206 ? 7.285 -14.695 -0.655 1 89 206 PHE A CA 1
ATOM 1552 C C . PHE A 1 206 ? 7.535 -14.633 -2.158 1 89 206 PHE A C 1
ATOM 1554 O O . PHE A 1 206 ? 6.621 -14.352 -2.934 1 89 206 PHE A O 1
ATOM 1561 N N . ALA A 1 207 ? 8.781 -14.844 -2.523 1 92.25 207 ALA A N 1
ATOM 1562 C CA . ALA A 1 207 ? 9.117 -14.836 -3.943 1 92.25 207 ALA A CA 1
ATOM 1563 C C . ALA A 1 207 ? 8.305 -15.867 -4.707 1 92.25 207 ALA A C 1
ATOM 1565 O O . ALA A 1 207 ? 7.832 -15.602 -5.816 1 92.25 207 ALA A O 1
ATOM 1566 N N . ASP A 1 208 ? 8.109 -17.031 -4.105 1 91.62 208 ASP A N 1
ATOM 1567 C CA . ASP A 1 208 ? 7.262 -18.062 -4.715 1 91.62 208 ASP A CA 1
ATOM 1568 C C . ASP A 1 208 ? 5.84 -17.531 -4.93 1 91.62 208 ASP A C 1
ATOM 1570 O O . ASP A 1 208 ? 5.254 -17.75 -5.992 1 91.62 208 ASP A O 1
ATOM 1574 N N . ALA A 1 209 ? 5.332 -16.906 -3.92 1 87.88 209 ALA A N 1
ATOM 1575 C CA . ALA A 1 209 ? 3.98 -16.359 -3.994 1 87.88 209 ALA A CA 1
ATOM 1576 C C . ALA A 1 209 ? 3.873 -15.305 -5.09 1 87.88 209 ALA A C 1
ATOM 1578 O O . ALA A 1 209 ? 2.869 -15.242 -5.805 1 87.88 209 ALA A O 1
ATOM 1579 N N . CYS A 1 210 ? 4.871 -14.477 -5.215 1 89.31 210 CYS A N 1
ATOM 1580 C CA . CYS A 1 210 ? 4.887 -13.445 -6.246 1 89.31 210 CYS A CA 1
ATOM 1581 C C . CYS A 1 210 ? 4.895 -14.07 -7.641 1 89.31 210 CYS A C 1
ATOM 1583 O O . CYS A 1 210 ? 4.203 -13.586 -8.539 1 89.31 210 CYS A O 1
ATOM 1585 N N . PHE A 1 211 ? 5.66 -15.094 -7.785 1 89.88 211 PHE A N 1
ATOM 1586 C CA . PHE A 1 211 ? 5.668 -15.805 -9.055 1 89.88 211 PHE A CA 1
ATOM 1587 C C . PHE A 1 211 ? 4.277 -16.328 -9.398 1 89.88 211 PHE A C 1
ATOM 1589 O O . PHE A 1 211 ? 3.795 -16.141 -10.516 1 89.88 211 PHE A O 1
ATOM 1596 N N . ARG A 1 212 ? 3.691 -16.938 -8.398 1 88.12 212 ARG A N 1
ATOM 1597 C CA . ARG A 1 212 ? 2.346 -17.453 -8.617 1 88.12 212 ARG A CA 1
ATOM 1598 C C . ARG A 1 212 ? 1.376 -16.328 -8.977 1 88.12 212 ARG A C 1
ATOM 1600 O O . ARG A 1 212 ? 0.531 -16.5 -9.859 1 88.12 212 ARG A O 1
ATOM 1607 N N . PHE A 1 213 ? 1.469 -15.273 -8.305 1 88 213 PHE A N 1
ATOM 1608 C CA . PHE A 1 213 ? 0.604 -14.125 -8.555 1 88 213 PHE A CA 1
ATOM 1609 C C . PHE A 1 213 ? 0.723 -13.664 -10 1 88 213 PHE A C 1
ATOM 1611 O O . PHE A 1 213 ? -0.276 -13.297 -10.625 1 88 213 PHE A O 1
ATOM 1618 N N . CYS A 1 214 ? 1.961 -13.656 -10.5 1 85.81 214 CYS A N 1
ATOM 1619 C CA . CYS A 1 214 ? 2.23 -13.18 -11.852 1 85.81 214 CYS A CA 1
ATOM 1620 C C . CYS A 1 214 ? 1.844 -14.234 -12.891 1 85.81 214 CYS A C 1
ATOM 1622 O O . CYS A 1 214 ? 1.91 -13.977 -14.094 1 85.81 214 CYS A O 1
ATOM 1624 N N . GLY A 1 215 ? 1.452 -15.438 -12.414 1 85.62 215 GLY A N 1
ATOM 1625 C CA . GLY A 1 215 ? 1.064 -16.5 -13.32 1 85.62 215 GLY A CA 1
ATOM 1626 C C . GLY A 1 215 ? 2.242 -17.312 -13.82 1 85.62 215 GLY A C 1
ATOM 1627 O O . GLY A 1 215 ? 2.121 -18.047 -14.805 1 85.62 215 GLY A O 1
ATOM 1628 N N . PHE A 1 216 ? 3.371 -17.156 -13.227 1 89.38 216 PHE A N 1
ATOM 1629 C CA . PHE A 1 216 ? 4.559 -17.891 -13.641 1 89.38 216 PHE A CA 1
ATOM 1630 C C . PHE A 1 216 ? 4.598 -19.281 -13 1 89.38 216 PHE A C 1
ATOM 1632 O O . PHE A 1 216 ? 4.109 -19.469 -11.883 1 89.38 216 PHE A O 1
ATOM 1639 N N . ARG A 1 217 ? 5.191 -20.125 -13.734 1 90 217 ARG A N 1
ATOM 1640 C CA . ARG A 1 217 ? 5.469 -21.438 -13.148 1 90 217 ARG A CA 1
ATOM 1641 C C . ARG A 1 217 ? 6.52 -21.328 -12.047 1 90 217 ARG A C 1
ATOM 1643 O O . ARG A 1 217 ? 7.48 -20.578 -12.172 1 90 217 ARG A O 1
ATOM 1650 N N . SER A 1 218 ? 6.301 -22.141 -11 1 91.56 218 SER A N 1
ATOM 1651 C CA . SER A 1 218 ? 7.27 -22.172 -9.914 1 91.56 218 SER A CA 1
ATOM 1652 C C . SER A 1 218 ? 8.641 -22.641 -10.406 1 91.56 218 SER A C 1
ATOM 1654 O O . SER A 1 218 ? 8.734 -23.453 -11.32 1 91.56 218 SER A O 1
ATOM 1656 N N . LEU A 1 219 ? 9.602 -22.125 -9.789 1 95.56 219 LEU A N 1
ATOM 1657 C CA . LEU A 1 219 ? 10.945 -22.594 -10.102 1 95.56 219 LEU A CA 1
ATOM 1658 C C . LEU A 1 219 ? 11.133 -24.031 -9.641 1 95.56 219 LEU A C 1
ATOM 1660 O O . LEU A 1 219 ? 10.586 -24.438 -8.609 1 95.56 219 LEU A O 1
ATOM 1664 N N . ASN A 1 220 ? 11.93 -24.812 -10.469 1 96.06 220 ASN A N 1
ATOM 1665 C CA . ASN A 1 220 ? 12.344 -26.109 -9.945 1 96.06 220 ASN A CA 1
ATOM 1666 C C . ASN A 1 220 ? 13.297 -25.953 -8.766 1 96.06 220 ASN A C 1
ATOM 1668 O O . ASN A 1 220 ? 13.758 -24.859 -8.469 1 96.06 220 ASN A O 1
ATOM 1672 N N . ALA A 1 221 ? 13.562 -27.016 -8.039 1 96.88 221 ALA A N 1
ATOM 1673 C CA . ALA A 1 221 ? 14.328 -27 -6.793 1 96.88 221 ALA A CA 1
ATOM 1674 C C . ALA A 1 221 ? 15.719 -26.406 -7.016 1 96.88 221 ALA A C 1
ATOM 1676 O O . ALA A 1 221 ? 16.203 -25.625 -6.199 1 96.88 221 ALA A O 1
ATOM 1677 N N . ARG A 1 222 ? 16.328 -26.766 -8.094 1 97.12 222 ARG A N 1
ATOM 1678 C CA . ARG A 1 222 ? 17.672 -26.297 -8.398 1 97.12 222 ARG A CA 1
ATOM 1679 C C . ARG A 1 222 ? 17.703 -24.781 -8.594 1 97.12 222 ARG A C 1
ATOM 1681 O O . ARG A 1 222 ? 18.516 -24.078 -7.988 1 97.12 222 ARG A O 1
ATOM 1688 N N . ASN A 1 223 ? 16.828 -24.234 -9.445 1 97.62 223 ASN A N 1
ATOM 1689 C CA . ASN A 1 223 ? 16.781 -22.812 -9.734 1 97.62 223 ASN A CA 1
ATOM 1690 C C . ASN A 1 223 ? 16.328 -22.016 -8.508 1 97.62 223 ASN A C 1
ATOM 1692 O O . ASN A 1 223 ? 16.797 -20.891 -8.289 1 97.62 223 ASN A O 1
ATOM 1696 N N . ARG A 1 224 ? 15.445 -22.578 -7.738 1 97.69 224 ARG A N 1
ATOM 1697 C CA . ARG A 1 224 ? 15 -21.953 -6.496 1 97.69 224 ARG A CA 1
ATOM 1698 C C . ARG A 1 224 ? 16.156 -21.797 -5.52 1 97.69 224 ARG A C 1
ATOM 1700 O O . ARG A 1 224 ? 16.328 -20.734 -4.918 1 97.69 224 ARG A O 1
ATOM 1707 N N . ALA A 1 225 ? 16.938 -22.828 -5.391 1 97.94 225 ALA A N 1
ATOM 1708 C CA . ALA A 1 225 ? 18.109 -22.781 -4.523 1 97.94 225 ALA A CA 1
ATOM 1709 C C . ALA A 1 225 ? 19.125 -21.766 -5.035 1 97.94 225 ALA A C 1
ATOM 1711 O O . ALA A 1 225 ? 19.734 -21.031 -4.246 1 97.94 225 ALA A O 1
ATOM 1712 N N . ARG A 1 226 ? 19.297 -21.781 -6.293 1 98.06 226 ARG A N 1
ATOM 1713 C CA . ARG A 1 226 ? 20.219 -20.828 -6.895 1 98.06 226 ARG A CA 1
ATOM 1714 C C . ARG A 1 226 ? 19.766 -19.391 -6.66 1 98.06 226 ARG A C 1
ATOM 1716 O O . ARG A 1 226 ? 20.578 -18.516 -6.352 1 98.06 226 ARG A O 1
ATOM 1723 N N . ALA A 1 227 ? 18.516 -19.109 -6.848 1 98.44 227 ALA A N 1
ATOM 1724 C CA . ALA A 1 227 ? 17.953 -17.781 -6.605 1 98.44 227 ALA A CA 1
ATOM 1725 C C . ALA A 1 227 ? 18.172 -17.344 -5.16 1 98.44 227 ALA A C 1
ATOM 1727 O O . ALA A 1 227 ? 18.547 -16.203 -4.898 1 98.44 227 ALA A O 1
ATOM 1728 N N . THR A 1 228 ? 17.953 -18.266 -4.262 1 98.12 228 THR A N 1
ATOM 1729 C CA . THR A 1 228 ? 18.141 -17.969 -2.848 1 98.12 228 THR A CA 1
ATOM 1730 C C . THR A 1 228 ? 19.609 -17.656 -2.547 1 98.12 228 THR A C 1
ATOM 1732 O O . THR A 1 228 ? 19.906 -16.688 -1.848 1 98.12 228 THR A O 1
ATOM 1735 N N . ALA A 1 229 ? 20.453 -18.453 -3.076 1 98 229 ALA A N 1
ATOM 1736 C CA . ALA A 1 229 ? 21.875 -18.234 -2.877 1 98 229 ALA A CA 1
ATOM 1737 C C . ALA A 1 229 ? 22.297 -16.875 -3.43 1 98 229 ALA A C 1
ATOM 1739 O O . ALA A 1 229 ? 23.078 -16.156 -2.793 1 98 229 ALA A O 1
ATOM 1740 N N . LEU A 1 230 ? 21.828 -16.578 -4.578 1 97.69 230 LEU A N 1
ATOM 1741 C CA . LEU A 1 230 ? 22.156 -15.312 -5.223 1 97.69 230 LEU A CA 1
ATOM 1742 C C . LEU A 1 230 ? 21.609 -14.141 -4.402 1 97.69 230 LEU A C 1
ATOM 1744 O O . LEU A 1 230 ? 22.328 -13.164 -4.168 1 97.69 230 LEU A O 1
ATOM 1748 N N . ALA A 1 231 ? 20.375 -14.219 -3.986 1 97.12 231 ALA A N 1
ATOM 1749 C CA . ALA A 1 231 ? 19.781 -13.172 -3.15 1 97.12 231 ALA A CA 1
ATOM 1750 C C . ALA A 1 231 ? 20.578 -12.984 -1.861 1 97.12 231 ALA A C 1
ATOM 1752 O O . ALA A 1 231 ? 20.859 -11.859 -1.46 1 97.12 231 ALA A O 1
ATOM 1753 N N . ASP A 1 232 ? 20.938 -14.086 -1.216 1 96.06 232 ASP A N 1
ATOM 1754 C CA . ASP A 1 232 ? 21.688 -14.039 0.032 1 96.06 232 ASP A CA 1
ATOM 1755 C C . ASP A 1 232 ? 23.047 -13.375 -0.172 1 96.06 232 ASP A C 1
ATOM 1757 O O . ASP A 1 232 ? 23.453 -12.516 0.618 1 96.06 232 ASP A O 1
ATOM 1761 N N . GLN A 1 233 ? 23.672 -13.789 -1.175 1 96.19 233 GLN A N 1
ATOM 1762 C CA . GLN A 1 233 ? 25 -13.258 -1.48 1 96.19 233 GLN A CA 1
ATOM 1763 C C . GLN A 1 233 ? 24.953 -11.75 -1.723 1 96.19 233 GLN A C 1
ATOM 1765 O O . GLN A 1 233 ? 25.719 -11 -1.129 1 96.19 233 GLN A O 1
ATOM 1770 N N . LEU A 1 234 ? 24.062 -11.312 -2.527 1 95.31 234 LEU A N 1
ATOM 1771 C CA . LEU A 1 234 ? 23.969 -9.906 -2.914 1 95.31 234 LEU A CA 1
ATOM 1772 C C . LEU A 1 234 ? 23.484 -9.055 -1.752 1 95.31 234 LEU A C 1
ATOM 1774 O O . LEU A 1 234 ? 23.938 -7.926 -1.564 1 95.31 234 LEU A O 1
ATOM 1778 N N . TRP A 1 235 ? 22.594 -9.641 -0.971 1 91.75 235 TRP A N 1
ATOM 1779 C CA . TRP A 1 235 ? 22.047 -8.891 0.154 1 91.75 235 TRP A CA 1
ATOM 1780 C C . TRP A 1 235 ? 23.078 -8.75 1.27 1 91.75 235 TRP A C 1
ATOM 1782 O O . TRP A 1 235 ? 23.203 -7.691 1.89 1 91.75 235 TRP A O 1
ATOM 1792 N N . SER A 1 236 ? 23.781 -9.812 1.526 1 91 236 SER A N 1
ATOM 1793 C CA . SER A 1 236 ? 24.781 -9.805 2.596 1 91 236 SER A CA 1
ATOM 1794 C C . SER A 1 236 ? 25.891 -8.797 2.311 1 91 236 SER A C 1
ATOM 1796 O O . SER A 1 236 ? 26.578 -8.344 3.23 1 91 236 SER A O 1
ATOM 1798 N N . ALA A 1 237 ? 26.031 -8.43 1.062 1 91.44 237 ALA A N 1
ATOM 1799 C CA . ALA A 1 237 ? 27.047 -7.469 0.661 1 91.44 237 ALA A CA 1
ATOM 1800 C C . ALA A 1 237 ? 26.609 -6.039 0.945 1 91.44 237 ALA A C 1
ATOM 1802 O O . ALA A 1 237 ? 27.391 -5.102 0.844 1 91.44 237 ALA A O 1
ATOM 1803 N N . GLN A 1 238 ? 25.297 -5.891 1.324 1 90.5 238 GLN A N 1
ATOM 1804 C CA . GLN A 1 238 ? 24.75 -4.551 1.529 1 90.5 238 GLN A CA 1
ATOM 1805 C C . GLN A 1 238 ? 24.797 -4.164 3.004 1 90.5 238 GLN A C 1
ATOM 1807 O O . GLN A 1 238 ? 24.609 -5.012 3.881 1 90.5 238 GLN A O 1
ATOM 1812 N N . THR A 1 239 ? 25.172 -2.93 3.271 1 85.75 239 THR A N 1
ATOM 1813 C CA . THR A 1 239 ? 25.156 -2.348 4.609 1 85.75 239 THR A CA 1
ATOM 1814 C C . THR A 1 239 ? 24.234 -1.128 4.652 1 85.75 239 THR A C 1
ATOM 1816 O O . THR A 1 239 ? 24.484 -0.137 3.959 1 85.75 239 THR A O 1
ATOM 1819 N N . PRO A 1 240 ? 23.25 -1.296 5.434 1 86.56 240 PRO A N 1
ATOM 1820 C CA . PRO A 1 240 ? 22.406 -0.104 5.539 1 86.56 240 PRO A CA 1
ATOM 1821 C C . PRO A 1 240 ? 23.141 1.09 6.141 1 86.56 240 PRO A C 1
ATOM 1823 O O . PRO A 1 240 ? 24.109 0.911 6.891 1 86.56 240 PRO A O 1
ATOM 1826 N N . ALA A 1 241 ? 22.719 2.254 5.746 1 90.19 241 ALA A N 1
ATOM 1827 C CA . ALA A 1 241 ? 23.281 3.453 6.359 1 90.19 241 ALA A CA 1
ATOM 1828 C C . ALA A 1 241 ? 23.141 3.416 7.875 1 90.19 241 ALA A C 1
ATOM 1830 O O . ALA A 1 241 ? 22.125 2.934 8.398 1 90.19 241 ALA A O 1
ATOM 1831 N N . PRO A 1 242 ? 24.047 3.941 8.555 1 90.94 242 PRO A N 1
ATOM 1832 C CA . PRO A 1 242 ? 24.031 3.867 10.016 1 90.94 242 PRO A CA 1
ATOM 1833 C C . PRO A 1 242 ? 22.766 4.445 10.633 1 90.94 242 PRO A C 1
ATOM 1835 O O . PRO A 1 242 ? 22.25 3.916 11.625 1 90.94 242 PRO A O 1
ATOM 1838 N N . TRP A 1 243 ? 22.328 5.492 10.078 1 91.38 243 TRP A N 1
ATOM 1839 C CA . TRP A 1 243 ? 21.156 6.105 10.672 1 91.38 243 TRP A CA 1
ATOM 1840 C C . TRP A 1 243 ? 19.938 5.207 10.5 1 91.38 243 TRP A C 1
ATOM 1842 O O . TRP A 1 243 ? 18.984 5.27 11.297 1 91.38 243 TRP A O 1
ATOM 1852 N N . VAL A 1 244 ? 19.922 4.383 9.43 1 89.56 244 VAL A N 1
ATOM 1853 C CA . VAL A 1 244 ? 18.812 3.443 9.203 1 89.56 244 VAL A CA 1
ATOM 1854 C C . VAL A 1 244 ? 18.812 2.385 10.305 1 89.56 244 VAL A C 1
ATOM 1856 O O . VAL A 1 244 ? 17.75 2.01 10.805 1 89.56 244 VAL A O 1
ATOM 1859 N N . VAL A 1 245 ? 19.984 1.98 10.656 1 86.81 245 VAL A N 1
ATOM 1860 C CA . VAL A 1 245 ? 20.141 1.013 11.742 1 86.81 245 VAL A CA 1
ATOM 1861 C C . VAL A 1 245 ? 19.656 1.627 13.055 1 86.81 245 VAL A C 1
ATOM 1863 O O . VAL A 1 245 ? 18.938 0.978 13.82 1 86.81 245 VAL A O 1
ATOM 1866 N N . ALA A 1 246 ? 19.938 2.857 13.219 1 87.81 246 ALA A N 1
ATOM 1867 C CA . ALA A 1 246 ? 19.578 3.561 14.445 1 87.81 246 ALA A CA 1
ATOM 1868 C C . ALA A 1 246 ? 18.062 3.795 14.531 1 87.81 246 ALA A C 1
ATOM 1870 O O . ALA A 1 246 ? 17.516 4.023 15.609 1 87.81 246 ALA A O 1
ATOM 1871 N N . ALA A 1 247 ? 17.453 3.809 13.398 1 85.81 247 ALA A N 1
ATOM 1872 C CA . ALA A 1 247 ? 16.016 4.062 13.344 1 85.81 247 ALA A CA 1
ATOM 1873 C C . ALA A 1 247 ? 15.227 2.832 13.766 1 85.81 247 ALA A C 1
ATOM 1875 O O . ALA A 1 247 ? 14.016 2.912 13.992 1 85.81 247 ALA A O 1
ATOM 1876 N N . GLN A 1 248 ? 15.828 1.66 13.82 1 78.31 248 GLN A N 1
ATOM 1877 C CA . GLN A 1 248 ? 15.156 0.439 14.25 1 78.31 248 GLN A CA 1
ATOM 1878 C C . GLN A 1 248 ? 14.805 0.5 15.734 1 78.31 248 GLN A C 1
ATOM 1880 O O . GLN A 1 248 ? 15.555 1.056 16.531 1 78.31 248 GLN A O 1
ATOM 1885 N N . PRO A 1 249 ? 13.477 0.103 16.016 1 66.19 249 PRO A N 1
ATOM 1886 C CA . PRO A 1 249 ? 13.117 0.161 17.422 1 66.19 249 PRO A CA 1
ATOM 1887 C C . PRO A 1 249 ? 14.023 -0.692 18.312 1 66.19 249 PRO A C 1
ATOM 1889 O O . PRO A 1 249 ? 14.602 -1.674 17.828 1 66.19 249 PRO A O 1
ATOM 1892 N N . MET B 1 1 ? -90.625 29.938 30.781 1 29.94 1 MET B N 1
ATOM 1893 C CA . MET B 1 1 ? -89.938 30.469 29.578 1 29.94 1 MET B CA 1
ATOM 1894 C C . MET B 1 1 ? -88.438 30.516 29.766 1 29.94 1 MET B C 1
ATOM 1896 O O . MET B 1 1 ? -87.938 31.484 30.344 1 29.94 1 MET B O 1
ATOM 1900 N N . SER B 1 2 ? -87.75 29.375 30.172 1 33.22 2 SER B N 1
ATOM 1901 C CA . SER B 1 2 ? -86.438 29.094 30.641 1 33.22 2 SER B CA 1
ATOM 1902 C C . SER B 1 2 ? -85.375 29.359 29.531 1 33.22 2 SER B C 1
ATOM 1904 O O . SER B 1 2 ? -85.5 28.844 28.422 1 33.22 2 SER B O 1
ATOM 1906 N N . LYS B 1 3 ? -84.812 30.562 29.516 1 36.5 3 LYS B N 1
ATOM 1907 C CA . LYS B 1 3 ? -83.812 31.125 28.578 1 36.5 3 LYS B CA 1
ATOM 1908 C C . LYS B 1 3 ? -82.688 30.188 28.344 1 36.5 3 LYS B C 1
ATOM 1910 O O . LYS B 1 3 ? -81.875 29.906 29.281 1 36.5 3 LYS B O 1
ATOM 1915 N N . ARG B 1 4 ? -82.812 29.234 27.438 1 33.78 4 ARG B N 1
ATOM 1916 C CA . ARG B 1 4 ? -81.812 28.266 27 1 33.78 4 ARG B CA 1
ATOM 1917 C C . ARG B 1 4 ? -80.562 28.938 26.484 1 33.78 4 ARG B C 1
ATOM 1919 O O . ARG B 1 4 ? -80.562 29.688 25.5 1 33.78 4 ARG B O 1
ATOM 1926 N N . ARG B 1 5 ? -79.625 29.406 27.422 1 37.28 5 ARG B N 1
ATOM 1927 C CA . ARG B 1 5 ? -78.438 30.078 27.031 1 37.28 5 ARG B CA 1
ATOM 1928 C C . ARG B 1 5 ? -77.625 29.266 26 1 37.28 5 ARG B C 1
ATOM 1930 O O . ARG B 1 5 ? -77.5 28.062 26.156 1 37.28 5 ARG B O 1
ATOM 1937 N N . ASN B 1 6 ? -77.688 29.734 24.75 1 36.53 6 ASN B N 1
ATOM 1938 C CA . ASN B 1 6 ? -77.062 29.203 23.547 1 36.53 6 ASN B CA 1
ATOM 1939 C C . ASN B 1 6 ? -75.562 28.938 23.766 1 36.53 6 ASN B C 1
ATOM 1941 O O . ASN B 1 6 ? -74.812 29.812 24.234 1 36.53 6 ASN B O 1
ATOM 1945 N N . PRO B 1 7 ? -75.062 27.656 23.922 1 39.38 7 PRO B N 1
ATOM 1946 C CA . PRO B 1 7 ? -73.688 27.359 24.156 1 39.38 7 PRO B CA 1
ATOM 1947 C C . PRO B 1 7 ? -72.75 27.969 23.109 1 39.38 7 PRO B C 1
ATOM 1949 O O . PRO B 1 7 ? -73.125 28 21.922 1 39.38 7 PRO B O 1
ATOM 1952 N N . VAL B 1 8 ? -72.062 29.094 23.422 1 40.16 8 VAL B N 1
ATOM 1953 C CA . VAL B 1 8 ? -71.062 29.75 22.594 1 40.16 8 VAL B CA 1
ATOM 1954 C C . VAL B 1 8 ? -70.125 28.703 21.984 1 40.16 8 VAL B C 1
ATOM 1956 O O . VAL B 1 8 ? -69.625 27.844 22.703 1 40.16 8 VAL B O 1
ATOM 1959 N N . THR B 1 9 ? -70.25 28.438 20.703 1 35.12 9 THR B N 1
ATOM 1960 C CA . THR B 1 9 ? -69.438 27.578 19.828 1 35.12 9 THR B CA 1
ATOM 1961 C C . THR B 1 9 ? -68 27.891 19.938 1 35.12 9 THR B C 1
ATOM 1963 O O . THR B 1 9 ? -67.562 29.047 19.781 1 35.12 9 THR B O 1
ATOM 1966 N N . GLU B 1 10 ? -67.188 27.266 20.828 1 37 10 GLU B N 1
ATOM 1967 C CA . GLU B 1 10 ? -65.75 27.391 20.953 1 37 10 GLU B CA 1
ATOM 1968 C C . GLU B 1 10 ? -65.062 27.344 19.578 1 37 10 GLU B C 1
ATOM 1970 O O . GLU B 1 10 ? -65.312 26.406 18.812 1 37 10 GLU B O 1
ATOM 1975 N N . ASP B 1 11 ? -64.75 28.469 18.938 1 37 11 ASP B N 1
ATOM 1976 C CA . ASP B 1 11 ? -64 28.672 17.719 1 37 11 ASP B CA 1
ATOM 1977 C C . ASP B 1 11 ? -62.781 27.75 17.672 1 37 11 ASP B C 1
ATOM 1979 O O . ASP B 1 11 ? -62.094 27.562 18.672 1 37 11 ASP B O 1
ATOM 1983 N N . ASP B 1 12 ? -62.781 26.766 16.781 1 34.38 12 ASP B N 1
ATOM 1984 C CA . ASP B 1 12 ? -61.781 25.766 16.422 1 34.38 12 ASP B CA 1
ATOM 1985 C C . ASP B 1 12 ? -60.438 26.422 16.125 1 34.38 12 ASP B C 1
ATOM 1987 O O . ASP B 1 12 ? -60.219 26.953 15.031 1 34.38 12 ASP B O 1
ATOM 1991 N N . LYS B 1 13 ? -59.719 27.141 17.047 1 41.44 13 LYS B N 1
ATOM 1992 C CA . LYS B 1 13 ? -58.406 27.719 16.953 1 41.44 13 LYS B CA 1
ATOM 1993 C C . LYS B 1 13 ? -57.375 26.703 16.438 1 41.44 13 LYS B C 1
ATOM 1995 O O . LYS B 1 13 ? -56.188 26.891 16.609 1 41.44 13 LYS B O 1
ATOM 2000 N N . SER B 1 14 ? -57.75 25.547 15.945 1 39.06 14 SER B N 1
ATOM 2001 C CA . SER B 1 14 ? -56.781 24.531 15.539 1 39.06 14 SER B CA 1
ATOM 2002 C C . SER B 1 14 ? -56 24.969 14.305 1 39.06 14 SER B C 1
ATOM 2004 O O . SER B 1 14 ? -55.688 24.141 13.445 1 39.06 14 SER B O 1
ATOM 2006 N N . ALA B 1 15 ? -56.031 26.297 13.953 1 42.59 15 ALA B N 1
ATOM 2007 C CA . ALA B 1 15 ? -55.25 26.484 12.734 1 42.59 15 ALA B CA 1
ATOM 2008 C C . ALA B 1 15 ? -53.781 26.078 12.961 1 42.59 15 ALA B C 1
ATOM 2010 O O . ALA B 1 15 ? -53.188 26.406 13.984 1 42.59 15 ALA B O 1
ATOM 2011 N N . PRO B 1 16 ? -53.188 25.078 12.258 1 39.75 16 PRO B N 1
ATOM 2012 C CA . PRO B 1 16 ? -51.812 24.641 12.484 1 39.75 16 PRO B CA 1
ATOM 2013 C C . PRO B 1 16 ? -50.812 25.781 12.406 1 39.75 16 PRO B C 1
ATOM 2015 O O . PRO B 1 16 ? -51.031 26.766 11.711 1 39.75 16 PRO B O 1
ATOM 2018 N N . ARG B 1 17 ? -49.969 26.109 13.445 1 42.41 17 ARG B N 1
ATOM 2019 C CA . ARG B 1 17 ? -48.906 27.094 13.484 1 42.41 17 ARG B CA 1
ATOM 2020 C C . ARG B 1 17 ? -48.031 26.984 12.242 1 42.41 17 ARG B C 1
ATOM 2022 O O . ARG B 1 17 ? -47.75 25.891 11.758 1 42.41 17 ARG B O 1
ATOM 2029 N N . PRO B 1 18 ? -47.875 28.062 11.398 1 39.62 18 PRO B N 1
ATOM 2030 C CA . PRO B 1 18 ? -47 27.969 10.242 1 39.62 18 PRO B CA 1
ATOM 2031 C C . PRO B 1 18 ? -45.625 27.422 10.602 1 39.62 18 PRO B C 1
ATOM 2033 O O . PRO B 1 18 ? -45.156 27.578 11.734 1 39.62 18 PRO B O 1
ATOM 2036 N N . ALA B 1 19 ? -45.094 26.406 9.922 1 40.25 19 ALA B N 1
ATOM 2037 C CA . ALA B 1 19 ? -43.75 25.812 10.062 1 40.25 19 ALA B CA 1
ATOM 2038 C C . ALA B 1 19 ? -42.688 26.891 10.148 1 40.25 19 ALA B C 1
ATOM 2040 O O . ALA B 1 19 ? -42.688 27.828 9.352 1 40.25 19 ALA B O 1
ATOM 2041 N N . LYS B 1 20 ? -42.031 27.125 11.219 1 40 20 LYS B N 1
ATOM 2042 C CA . LYS B 1 20 ? -40.875 27.969 11.453 1 40 20 LYS B CA 1
ATOM 2043 C C . LYS B 1 20 ? -39.844 27.828 10.32 1 40 20 LYS B C 1
ATOM 2045 O O . LYS B 1 20 ? -39.344 26.734 10.062 1 40 20 LYS B O 1
ATOM 2050 N N . ARG B 1 21 ? -39.719 28.641 9.297 1 38.75 21 ARG B N 1
ATOM 2051 C CA . ARG B 1 21 ? -38.656 28.734 8.328 1 38.75 21 ARG B CA 1
ATOM 2052 C C . ARG B 1 21 ? -37.281 28.781 9.031 1 38.75 21 ARG B C 1
ATOM 2054 O O . ARG B 1 2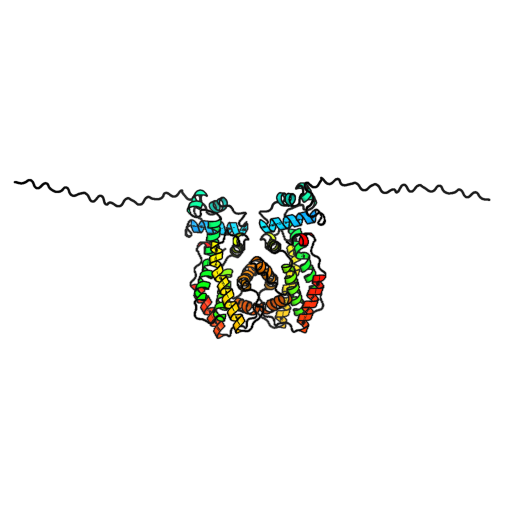1 ? -37 29.734 9.766 1 38.75 21 ARG B O 1
ATOM 2061 N N . SER B 1 22 ? -36.688 27.703 9.586 1 37.22 22 SER B N 1
ATOM 2062 C CA . SER B 1 22 ? -35.312 27.734 10.094 1 37.22 22 SER B CA 1
ATOM 2063 C C . SER B 1 22 ? -34.406 28.547 9.18 1 37.22 22 SER B C 1
ATOM 2065 O O . SER B 1 22 ? -34.25 28.219 8.008 1 37.22 22 SER B O 1
ATOM 2067 N N . VAL B 1 23 ? -34.406 29.859 9.125 1 38.31 23 VAL B N 1
ATOM 2068 C CA . VAL B 1 23 ? -33.5 30.797 8.461 1 38.31 23 VAL B CA 1
ATOM 2069 C C . VAL B 1 23 ? -32.062 30.328 8.648 1 38.31 23 VAL B C 1
ATOM 2071 O O . VAL B 1 23 ? -31.484 30.484 9.727 1 38.31 23 VAL B O 1
ATOM 2074 N N . GLY B 1 24 ? -31.656 29.141 8.336 1 41.66 24 GLY B N 1
ATOM 2075 C CA . GLY B 1 24 ? -30.234 28.828 8.375 1 41.66 24 GLY B CA 1
ATOM 2076 C C . GLY B 1 24 ? -29.375 29.891 7.703 1 41.66 24 GLY B C 1
ATOM 2077 O O . GLY B 1 24 ? -29.875 30.688 6.906 1 41.66 24 GLY B O 1
ATOM 2078 N N . ARG B 1 25 ? -28.406 30.531 8.328 1 49.84 25 ARG B N 1
ATOM 2079 C CA . ARG B 1 25 ? -27.469 31.516 7.797 1 49.84 25 ARG B CA 1
ATOM 2080 C C . ARG B 1 25 ? -27.094 31.203 6.355 1 49.84 25 ARG B C 1
ATOM 2082 O O . ARG B 1 25 ? -26.828 30.047 6.02 1 49.84 25 ARG B O 1
ATOM 2089 N N . PRO B 1 26 ? -27.281 32.219 5.461 1 50.03 26 PRO B N 1
ATOM 2090 C CA . PRO B 1 26 ? -27.016 32.031 4.035 1 50.03 26 PRO B CA 1
ATOM 2091 C C . PRO B 1 26 ? -25.641 31.406 3.775 1 50.03 26 PRO B C 1
ATOM 2093 O O . PRO B 1 26 ? -24.703 31.641 4.551 1 50.03 26 PRO B O 1
ATOM 2096 N N . ARG B 1 27 ? -25.641 30.406 3.072 1 57.72 27 ARG B N 1
ATOM 2097 C CA . ARG B 1 27 ? -24.422 29.812 2.555 1 57.72 27 ARG B CA 1
ATOM 2098 C C . ARG B 1 27 ? -23.469 30.891 2.01 1 57.72 27 ARG B C 1
ATOM 2100 O O . ARG B 1 27 ? -23.922 31.906 1.47 1 57.72 27 ARG B O 1
ATOM 2107 N N . LEU B 1 28 ? -22.297 31.125 2.527 1 56.62 28 LEU B N 1
ATOM 2108 C CA . LEU B 1 28 ? -21.312 32.094 2.037 1 56.62 28 LEU B CA 1
ATOM 2109 C C . LEU B 1 28 ? -21.188 32 0.519 1 56.62 28 LEU B C 1
ATOM 2111 O O . LEU B 1 28 ? -21.094 33.031 -0.149 1 56.62 28 LEU B O 1
ATOM 2115 N N . VAL B 1 29 ? -21.047 30.875 -0.079 1 57.5 29 VAL B N 1
ATOM 2116 C CA . VAL B 1 29 ? -20.875 30.688 -1.515 1 57.5 29 VAL B CA 1
ATOM 2117 C C . VAL B 1 29 ? -21.844 29.625 -2.018 1 57.5 29 VAL B C 1
ATOM 2119 O O . VAL B 1 29 ? -22.281 28.75 -1.257 1 57.5 29 VAL B O 1
ATOM 2122 N N . ALA B 1 30 ? -22.453 29.906 -3.109 1 57.97 30 ALA B N 1
ATOM 2123 C CA . ALA B 1 30 ? -23.312 28.938 -3.775 1 57.97 30 ALA B CA 1
ATOM 2124 C C . ALA B 1 30 ? -22.656 27.562 -3.82 1 57.97 30 ALA B C 1
ATOM 2126 O O . ALA B 1 30 ? -21.469 27.438 -4.113 1 57.97 30 ALA B O 1
ATOM 2127 N N . SER B 1 31 ? -23.344 26.688 -3.297 1 64.19 31 SER B N 1
ATOM 2128 C CA . SER B 1 31 ? -22.828 25.312 -3.221 1 64.19 31 SER B CA 1
ATOM 2129 C C . SER B 1 31 ? -22.391 24.812 -4.59 1 64.19 31 SER B C 1
ATOM 2131 O O . SER B 1 31 ? -23.094 25 -5.582 1 64.19 31 SER B O 1
ATOM 2133 N N . ARG B 1 32 ? -21.266 24.453 -4.781 1 64.31 32 ARG B N 1
ATOM 2134 C CA . ARG B 1 32 ? -20.75 23.891 -6.027 1 64.31 32 ARG B CA 1
ATOM 2135 C C . ARG B 1 32 ? -21.469 22.578 -6.367 1 64.31 32 ARG B C 1
ATOM 2137 O O . ARG B 1 32 ? -21.562 22.203 -7.535 1 64.31 32 ARG B O 1
ATOM 2144 N N . HIS B 1 33 ? -21.953 21.922 -5.289 1 73.56 33 HIS B N 1
ATOM 2145 C CA . HIS B 1 33 ? -22.656 20.656 -5.496 1 73.56 33 HIS B CA 1
ATOM 2146 C C . HIS B 1 33 ? -23.938 20.578 -4.656 1 73.56 33 HIS B C 1
ATOM 2148 O O . HIS B 1 33 ? -24.047 19.734 -3.766 1 73.56 33 HIS B O 1
ATOM 2154 N N . PRO B 1 34 ? -24.891 21.344 -4.965 1 73.75 34 PRO B N 1
ATOM 2155 C CA . PRO B 1 34 ? -26.094 21.422 -4.133 1 73.75 34 PRO B CA 1
ATOM 2156 C C . PRO B 1 34 ? -26.797 20.078 -3.99 1 73.75 34 PRO B C 1
ATOM 2158 O O . PRO B 1 34 ? -27.469 19.828 -2.982 1 73.75 34 PRO B O 1
ATOM 2161 N N . GLN B 1 35 ? -26.609 19.234 -4.871 1 82.12 35 GLN B N 1
ATOM 2162 C CA . GLN B 1 35 ? -27.297 17.938 -4.855 1 82.12 35 GLN B CA 1
ATOM 2163 C C . GLN B 1 35 ? -26.734 17.031 -3.764 1 82.12 35 GLN B C 1
ATOM 2165 O O . GLN B 1 35 ? -27.359 16.031 -3.406 1 82.12 35 GLN B O 1
ATOM 2170 N N . LEU B 1 36 ? -25.641 17.406 -3.113 1 89.81 36 LEU B N 1
ATOM 2171 C CA . LEU B 1 36 ? -25 16.547 -2.117 1 89.81 36 LEU B CA 1
ATOM 2172 C C . LEU B 1 36 ? -25.531 16.844 -0.722 1 89.81 36 LEU B C 1
ATOM 2174 O O . LEU B 1 36 ? -25.406 16.016 0.184 1 89.81 36 LEU B O 1
ATOM 2178 N N . GLY B 1 37 ? -26.156 17.984 -0.551 1 90.62 37 GLY B N 1
ATOM 2179 C CA . GLY B 1 37 ? -26.469 18.453 0.793 1 90.62 37 GLY B CA 1
ATOM 2180 C C . GLY B 1 37 ? -25.234 18.844 1.587 1 90.62 37 GLY B C 1
ATOM 2181 O O . GLY B 1 37 ? -24.109 18.609 1.157 1 90.62 37 GLY B O 1
ATOM 2182 N N . PRO B 1 38 ? -25.469 19.516 2.723 1 92.56 38 PRO B N 1
ATOM 2183 C CA . PRO B 1 38 ? -24.344 20.047 3.504 1 92.56 38 PRO B CA 1
ATOM 2184 C C . PRO B 1 38 ? -23.391 18.953 3.973 1 92.56 38 PRO B C 1
ATOM 2186 O O . PRO B 1 38 ? -22.172 19.125 3.912 1 92.56 38 PRO B O 1
ATOM 2189 N N . GLU B 1 39 ? -23.953 17.859 4.371 1 95.38 39 GLU B N 1
ATOM 2190 C CA . GLU B 1 39 ? -23.094 16.766 4.82 1 95.38 39 GLU B CA 1
ATOM 2191 C C . GLU B 1 39 ? -22.234 16.219 3.68 1 95.38 39 GLU B C 1
ATOM 2193 O O . GLU B 1 39 ? -21.031 16.016 3.852 1 95.38 39 GLU B O 1
ATOM 2198 N N . GLY B 1 40 ? -22.859 16.047 2.584 1 95.69 40 GLY B N 1
ATOM 2199 C CA . GLY B 1 40 ? -22.125 15.586 1.414 1 95.69 40 GLY B CA 1
ATOM 2200 C C . GLY B 1 40 ? -21.047 16.562 0.96 1 95.69 40 GLY B C 1
ATOM 2201 O O . GLY B 1 40 ? -19.953 16.141 0.58 1 95.69 40 GLY B O 1
ATOM 2202 N N . GLU B 1 41 ? -21.312 17.797 1.04 1 95.5 41 GLU B N 1
ATOM 2203 C CA . GLU B 1 41 ? -20.344 18.812 0.659 1 95.5 41 GLU B CA 1
ATOM 2204 C C . GLU B 1 41 ? -19.156 18.828 1.611 1 95.5 41 GLU B C 1
ATOM 2206 O O . GLU B 1 41 ? -18.016 19.016 1.183 1 95.5 41 GLU B O 1
ATOM 2211 N N . ILE B 1 42 ? -19.469 18.625 2.836 1 96.94 42 ILE B N 1
ATOM 2212 C CA . ILE B 1 42 ? -18.422 18.578 3.842 1 96.94 42 ILE B CA 1
ATOM 2213 C C . ILE B 1 42 ? -17.516 17.375 3.59 1 96.94 42 ILE B C 1
ATOM 2215 O O . ILE B 1 42 ? -16.281 17.5 3.584 1 96.94 42 ILE B O 1
ATOM 2219 N N . LEU B 1 43 ? -18.156 16.266 3.324 1 96.5 43 LEU B N 1
ATOM 2220 C CA . LEU B 1 43 ? -17.391 15.047 3.104 1 96.5 43 LEU B CA 1
ATOM 2221 C C . LEU B 1 43 ? -16.578 15.141 1.814 1 96.5 43 LEU B C 1
ATOM 2223 O O . LEU B 1 43 ? -15.43 14.695 1.766 1 96.5 43 LEU B O 1
ATOM 2227 N N . LEU B 1 44 ? -17.156 15.719 0.822 1 95.38 44 LEU B N 1
ATOM 2228 C CA . LEU B 1 44 ? -16.422 15.922 -0.426 1 95.38 44 LEU B CA 1
ATOM 2229 C C . LEU B 1 44 ? -15.211 16.828 -0.211 1 95.38 44 LEU B C 1
ATOM 2231 O O . LEU B 1 44 ? -14.102 16.5 -0.632 1 95.38 44 LEU B O 1
ATOM 2235 N N . ALA B 1 45 ? -15.43 17.922 0.442 1 96 45 ALA B N 1
ATOM 2236 C CA . ALA B 1 45 ? -14.352 18.844 0.747 1 96 45 ALA B CA 1
ATOM 2237 C C . ALA B 1 45 ? -13.266 18.172 1.582 1 96 45 ALA B C 1
ATOM 2239 O O . ALA B 1 45 ? -12.078 18.312 1.288 1 96 45 ALA B O 1
ATOM 2240 N N . ALA B 1 46 ? -13.688 17.484 2.609 1 96.44 46 ALA B N 1
ATOM 2241 C CA . ALA B 1 46 ? -12.75 16.781 3.482 1 96.44 46 ALA B CA 1
ATOM 2242 C C . ALA B 1 46 ? -11.93 15.766 2.697 1 96.44 46 ALA B C 1
ATOM 2244 O O . ALA B 1 46 ? -10.711 15.68 2.869 1 96.44 46 ALA B O 1
ATOM 2245 N N . SER B 1 47 ? -12.602 15.008 1.839 1 94.12 47 SER B N 1
ATOM 2246 C CA . SER B 1 47 ? -11.922 13.977 1.068 1 94.12 47 SER B CA 1
ATOM 2247 C C . SER B 1 47 ? -10.805 14.57 0.217 1 94.12 47 SER B C 1
ATOM 2249 O O . SER B 1 47 ? -9.703 14.016 0.148 1 94.12 47 SER B O 1
ATOM 2251 N N . ARG B 1 48 ? -10.984 15.68 -0.341 1 91.56 48 ARG B N 1
ATOM 2252 C CA . ARG B 1 48 ? -10 16.328 -1.193 1 91.56 48 ARG B CA 1
ATOM 2253 C C . ARG B 1 48 ? -8.828 16.875 -0.369 1 91.56 48 ARG B C 1
ATOM 2255 O O . ARG B 1 48 ? -7.668 16.672 -0.729 1 91.56 48 ARG B O 1
ATOM 2262 N N . LEU B 1 49 ? -9.164 17.469 0.703 1 92 49 LEU B N 1
ATOM 2263 C CA . LEU B 1 49 ? -8.133 18.047 1.544 1 92 49 LEU B CA 1
ATOM 2264 C C . LEU B 1 49 ? -7.277 16.969 2.199 1 92 49 LEU B C 1
ATOM 2266 O O . LEU B 1 49 ? -6.047 17.062 2.209 1 92 49 LEU B O 1
ATOM 2270 N N . LEU B 1 50 ? -7.914 15.977 2.68 1 90.94 50 LEU B N 1
ATOM 2271 C CA . LEU B 1 50 ? -7.211 14.891 3.35 1 90.94 50 LEU B CA 1
ATOM 2272 C C . LEU B 1 50 ? -6.309 14.141 2.371 1 90.94 50 LEU B C 1
ATOM 2274 O O . LEU B 1 50 ? -5.227 13.688 2.744 1 90.94 50 LEU B O 1
ATOM 2278 N N . SER B 1 51 ? -6.723 13.984 1.154 1 86.88 51 SER B N 1
ATOM 2279 C CA . SER B 1 51 ? -5.949 13.242 0.16 1 86.88 51 SER B CA 1
ATOM 2280 C C . SER B 1 51 ? -4.688 14.008 -0.233 1 86.88 51 SER B C 1
ATOM 2282 O O . SER B 1 51 ? -3.68 13.398 -0.608 1 86.88 51 SER B O 1
ATOM 2284 N N . VAL B 1 52 ? -4.691 15.312 -0.019 1 80.88 52 VAL B N 1
ATOM 2285 C CA . VAL B 1 52 ? -3.576 16.141 -0.476 1 80.88 52 VAL B CA 1
ATOM 2286 C C . VAL B 1 52 ? -2.666 16.469 0.703 1 80.88 52 VAL B C 1
ATOM 2288 O O . VAL B 1 52 ? -1.444 16.328 0.61 1 80.88 52 VAL B O 1
ATOM 2291 N N . GLN B 1 53 ? -3.238 16.781 1.834 1 81.38 53 GLN B N 1
ATOM 2292 C CA . GLN B 1 53 ? -2.404 17.328 2.898 1 81.38 53 GLN B CA 1
ATOM 2293 C C . GLN B 1 53 ? -2.406 16.422 4.125 1 81.38 53 GLN B C 1
ATOM 2295 O O . GLN B 1 53 ? -1.716 16.688 5.105 1 81.38 53 GLN B O 1
ATOM 2300 N N . GLY B 1 54 ? -3.15 15.328 4.02 1 85.44 54 GLY B N 1
ATOM 2301 C CA . GLY B 1 54 ? -3.178 14.422 5.152 1 85.44 54 GLY B CA 1
ATOM 2302 C C . GLY B 1 54 ? -4.086 14.883 6.273 1 85.44 54 GLY B C 1
ATOM 2303 O O . GLY B 1 54 ? -4.723 15.938 6.164 1 85.44 54 GLY B O 1
ATOM 2304 N N . TYR B 1 55 ? -4.207 14.117 7.328 1 88.88 55 TYR B N 1
ATOM 2305 C CA . TYR B 1 55 ? -5.113 14.367 8.445 1 88.88 55 TYR B CA 1
ATOM 2306 C C . TYR B 1 55 ? -4.605 15.516 9.312 1 88.88 55 TYR B C 1
ATOM 2308 O O . TYR B 1 55 ? -5.352 16.453 9.609 1 88.88 55 TYR B O 1
ATOM 2316 N N . ALA B 1 56 ? -3.391 15.406 9.703 1 82.62 56 ALA B N 1
ATOM 2317 C CA . ALA B 1 56 ? -2.812 16.422 10.57 1 82.62 56 ALA B CA 1
ATOM 2318 C C . ALA B 1 56 ? -2.789 17.797 9.891 1 82.62 56 ALA B C 1
ATOM 2320 O O . ALA B 1 56 ? -3 18.828 10.531 1 82.62 56 ALA B O 1
ATOM 2321 N N . GLY B 1 57 ? -2.596 17.797 8.617 1 84.62 57 GLY B N 1
ATOM 2322 C CA . GLY B 1 57 ? -2.471 19.031 7.863 1 84.62 57 GLY B CA 1
ATOM 2323 C C . GLY B 1 57 ? -3.809 19.641 7.5 1 84.62 57 GLY B C 1
ATOM 2324 O O . GLY B 1 57 ? -3.859 20.719 6.898 1 84.62 57 GLY B O 1
ATOM 2325 N N . THR B 1 58 ? -4.852 18.969 7.832 1 92.31 58 THR B N 1
ATOM 2326 C CA . THR B 1 58 ? -6.188 19.438 7.48 1 92.31 58 THR B CA 1
ATOM 2327 C C . THR B 1 58 ? -6.934 19.922 8.719 1 92.31 58 THR B C 1
ATOM 2329 O O . THR B 1 58 ? -7.004 19.219 9.727 1 92.31 58 THR B O 1
ATOM 2332 N N . SER B 1 59 ? -7.492 21.141 8.625 1 94.88 59 SER B N 1
ATOM 2333 C CA . SER B 1 59 ? -8.266 21.672 9.734 1 94.88 59 SER B CA 1
ATOM 2334 C C . SER B 1 59 ? -9.758 21.719 9.398 1 94.88 59 SER B C 1
ATOM 2336 O O . SER B 1 59 ? -10.133 21.672 8.227 1 94.88 59 SER B O 1
ATOM 2338 N N . THR B 1 60 ? -10.547 21.844 10.453 1 96.94 60 THR B N 1
ATOM 2339 C CA . THR B 1 60 ? -11.984 21.969 10.25 1 96.94 60 THR B CA 1
ATOM 2340 C C . THR B 1 60 ? -12.32 23.312 9.602 1 96.94 60 THR B C 1
ATOM 2342 O O . THR B 1 60 ? -13.281 23.406 8.836 1 96.94 60 THR B O 1
ATOM 2345 N N . ARG B 1 61 ? -11.586 24.297 9.836 1 96.88 61 ARG B N 1
ATOM 2346 C CA . ARG B 1 61 ? -11.773 25.594 9.188 1 96.88 61 ARG B CA 1
ATOM 2347 C C . ARG B 1 61 ? -11.578 25.484 7.676 1 96.88 61 ARG B C 1
ATOM 2349 O O . ARG B 1 61 ? -12.391 25.984 6.902 1 96.88 61 ARG B O 1
ATOM 2356 N N . GLN B 1 62 ? -10.555 24.797 7.27 1 96.44 62 GLN B N 1
ATOM 2357 C CA . GLN B 1 62 ? -10.289 24.578 5.852 1 96.44 62 GLN B CA 1
ATOM 2358 C C . GLN B 1 62 ? -11.414 23.797 5.188 1 96.44 62 GLN B C 1
ATOM 2360 O O . GLN B 1 62 ? -11.82 24.125 4.066 1 96.44 62 GLN B O 1
ATOM 2365 N N . ILE B 1 63 ? -11.875 22.781 5.895 1 97.62 63 ILE B N 1
ATOM 2366 C CA . ILE B 1 63 ? -12.945 21.938 5.355 1 97.62 63 ILE B CA 1
ATOM 2367 C C . ILE B 1 63 ? -14.203 22.781 5.164 1 97.62 63 ILE B C 1
ATOM 2369 O O . ILE B 1 63 ? -14.852 22.719 4.113 1 97.62 63 ILE B O 1
ATOM 2373 N N . ALA B 1 64 ? -14.531 23.562 6.176 1 97.06 64 ALA B N 1
ATOM 2374 C CA . ALA B 1 64 ? -15.711 24.422 6.105 1 97.06 64 ALA B CA 1
ATOM 2375 C C . ALA B 1 64 ? -15.609 25.391 4.934 1 97.06 64 ALA B C 1
ATOM 2377 O O . ALA B 1 64 ? -16.531 25.5 4.125 1 97.06 64 ALA B O 1
ATOM 2378 N N . GLU B 1 65 ? -14.516 26 4.789 1 96.25 65 GLU B N 1
ATOM 2379 C CA . GLU B 1 65 ? -14.289 26.969 3.715 1 96.25 65 GLU B CA 1
ATOM 2380 C C . GLU B 1 65 ? -14.422 26.312 2.346 1 96.25 65 GLU B C 1
ATOM 2382 O O . GLU B 1 65 ? -15.086 26.844 1.454 1 96.25 65 GLU B O 1
ATOM 2387 N N . ALA B 1 66 ? -13.859 25.188 2.205 1 95.25 66 ALA B N 1
ATOM 2388 C CA . ALA B 1 66 ? -13.898 24.453 0.936 1 95.25 66 ALA B CA 1
ATOM 2389 C C . ALA B 1 66 ? -15.32 24 0.607 1 95.25 66 ALA B C 1
ATOM 2391 O O . ALA B 1 66 ? -15.68 23.875 -0.564 1 95.25 66 ALA B O 1
ATOM 2392 N N . ALA B 1 67 ? -16.062 23.75 1.624 1 95.19 67 ALA B N 1
ATOM 2393 C CA . ALA B 1 67 ? -17.453 23.297 1.447 1 95.19 67 ALA B CA 1
ATOM 2394 C C . ALA B 1 67 ? -18.375 24.5 1.252 1 95.19 67 ALA B C 1
ATOM 2396 O O . ALA B 1 67 ? -19.578 24.312 1.013 1 95.19 67 ALA B O 1
ATOM 2397 N N . GLY B 1 68 ? -17.812 25.672 1.458 1 93.62 68 GLY B N 1
ATOM 2398 C CA . GLY B 1 68 ? -18.609 26.875 1.312 1 93.62 68 GLY B CA 1
ATOM 2399 C C . GLY B 1 68 ? -19.484 27.156 2.521 1 93.62 68 GLY B C 1
ATOM 2400 O O . GLY B 1 68 ? -20.578 27.719 2.391 1 93.62 68 GLY B O 1
ATOM 2401 N N . LEU B 1 69 ? -19.031 26.766 3.629 1 94.19 69 LEU B N 1
ATOM 2402 C CA . LEU B 1 69 ? -19.781 26.922 4.871 1 94.19 69 LEU B CA 1
ATOM 2403 C C . LEU B 1 69 ? -19 27.781 5.867 1 94.19 69 LEU B C 1
ATOM 2405 O O . LEU B 1 69 ? -17.781 27.875 5.777 1 94.19 69 LEU B O 1
ATOM 2409 N N . GLN B 1 70 ? -19.797 28.359 6.754 1 93.12 70 GLN B N 1
ATOM 2410 C CA . GLN B 1 70 ? -19.156 28.859 7.961 1 93.12 70 GLN B CA 1
ATOM 2411 C C . GLN B 1 70 ? -18.719 27.719 8.875 1 93.12 70 GLN B C 1
ATOM 2413 O O . GLN B 1 70 ? -19.375 26.688 8.938 1 93.12 70 GLN B O 1
ATOM 2418 N N . GLN B 1 71 ? -17.641 27.953 9.516 1 92.69 71 GLN B N 1
ATOM 2419 C CA . GLN B 1 71 ? -17.109 26.922 10.383 1 92.69 71 GLN B CA 1
ATOM 2420 C C . GLN B 1 71 ? -18.141 26.5 11.438 1 92.69 71 GLN B C 1
ATOM 2422 O O . GLN B 1 71 ? -18.281 25.312 11.742 1 92.69 71 GLN B O 1
ATOM 2427 N N . ALA B 1 72 ? -18.844 27.438 11.992 1 93.44 72 ALA B N 1
ATOM 2428 C CA . ALA B 1 72 ? -19.859 27.172 13 1 93.44 72 ALA B CA 1
ATOM 2429 C C . ALA B 1 72 ? -20.938 26.234 12.445 1 93.44 72 ALA B C 1
ATOM 2431 O O . ALA B 1 72 ? -21.438 25.359 13.156 1 93.44 72 ALA B O 1
ATOM 2432 N N . SER B 1 73 ? -21.328 26.375 11.172 1 94.12 73 SER B N 1
ATOM 2433 C CA . SER B 1 73 ? -22.328 25.547 10.5 1 94.12 73 SER B CA 1
ATOM 2434 C C . SER B 1 73 ? -21.844 24.109 10.367 1 94.12 73 SER B C 1
ATOM 2436 O O . SER B 1 73 ? -22.641 23.172 10.461 1 94.12 73 SER B O 1
ATOM 2438 N N . LEU B 1 74 ? -20.531 23.938 10.156 1 96.19 74 LEU B N 1
ATOM 2439 C CA . LEU B 1 74 ? -19.953 22.609 10.023 1 96.19 74 LEU B CA 1
ATOM 2440 C C . LEU B 1 74 ? -20.203 21.781 11.281 1 96.19 74 LEU B C 1
ATOM 2442 O O . LEU B 1 74 ? -20.516 20.594 11.195 1 96.19 74 LEU B O 1
ATOM 2446 N N . TYR B 1 75 ? -20.188 22.438 12.406 1 95.31 75 TYR B N 1
ATOM 2447 C CA . TYR B 1 75 ? -20.281 21.734 13.688 1 95.31 75 TYR B CA 1
ATOM 2448 C C . TYR B 1 75 ? -21.719 21.297 13.961 1 95.31 75 TYR B C 1
ATOM 2450 O O . TYR B 1 75 ? -21.953 20.469 14.844 1 95.31 75 TYR B O 1
ATOM 2458 N N . HIS B 1 76 ? -22.672 21.828 13.195 1 95.25 76 HIS B N 1
ATOM 2459 C CA . HIS B 1 76 ? -24.031 21.328 13.25 1 95.25 76 HIS B CA 1
ATOM 2460 C C . HIS B 1 76 ? -24.125 19.922 12.695 1 95.25 76 HIS B C 1
ATOM 2462 O O . HIS B 1 76 ? -24.984 19.125 13.117 1 95.25 76 HIS B O 1
ATOM 2468 N N . TYR B 1 77 ? -23.266 19.641 11.859 1 96.25 77 TYR B N 1
ATOM 2469 C CA . TYR B 1 77 ? -23.312 18.359 11.172 1 96.25 77 TYR B CA 1
ATOM 2470 C C . TYR B 1 77 ? -22.297 17.391 11.742 1 96.25 77 TYR B C 1
ATOM 2472 O O . TYR B 1 77 ? -22.578 16.203 11.93 1 96.25 77 TYR B O 1
ATOM 2480 N N . PHE B 1 78 ? -21.078 17.906 12.016 1 97.62 78 PHE B N 1
ATOM 2481 C CA . PHE B 1 78 ? -20 17.094 12.578 1 97.62 78 PHE B CA 1
ATOM 2482 C C . PHE B 1 78 ? -19.344 17.797 13.75 1 97.62 78 PHE B C 1
ATOM 2484 O O . PHE B 1 78 ? -18.672 18.812 13.57 1 97.62 78 PHE B O 1
ATOM 2491 N N . PRO B 1 79 ? -19.406 17.172 14.844 1 96.19 79 PRO B N 1
ATOM 2492 C CA . PRO B 1 79 ? -18.953 17.891 16.047 1 96.19 79 PRO B CA 1
ATOM 2493 C C . PRO B 1 79 ? -17.438 18 16.109 1 96.19 79 PRO B C 1
ATOM 2495 O O . PRO B 1 79 ? -16.906 18.891 16.797 1 96.19 79 PRO B O 1
ATOM 2498 N N . THR B 1 80 ? -16.766 17.016 15.453 1 95.62 80 THR B N 1
ATOM 2499 C CA . THR B 1 80 ? -15.312 17.016 15.547 1 95.62 80 THR B CA 1
ATOM 2500 C C . THR B 1 80 ? -14.695 16.562 14.227 1 95.62 80 THR B C 1
ATOM 2502 O O . THR B 1 80 ? -15.375 16 13.375 1 95.62 80 THR B O 1
ATOM 2505 N N . LYS B 1 81 ? -13.469 16.844 14.086 1 95.94 81 LYS B N 1
ATOM 2506 C CA . LYS B 1 81 ? -12.719 16.375 12.922 1 95.94 81 LYS B CA 1
ATOM 2507 C C . LYS B 1 81 ? -12.719 14.852 12.844 1 95.94 81 LYS B C 1
ATOM 2509 O O . LYS B 1 81 ? -12.922 14.281 11.773 1 95.94 81 LYS B O 1
ATOM 2514 N N . PRO B 1 82 ? -12.555 14.117 14.016 1 96.19 82 PRO B N 1
ATOM 2515 C CA . PRO B 1 82 ? -12.656 12.656 13.961 1 96.19 82 PRO B CA 1
ATOM 2516 C C . PRO B 1 82 ? -14.016 12.18 13.453 1 96.19 82 PRO B C 1
ATOM 2518 O O . PRO B 1 82 ? -14.086 11.188 12.719 1 96.19 82 PRO B O 1
ATOM 2521 N N . ALA B 1 83 ? -14.984 12.883 13.797 1 96.94 83 ALA B N 1
ATOM 2522 C CA . ALA B 1 83 ? -16.312 12.5 13.328 1 96.94 83 ALA B CA 1
ATOM 2523 C C . ALA B 1 83 ? -16.406 12.609 11.805 1 96.94 83 ALA B C 1
ATOM 2525 O O . ALA B 1 83 ? -17 11.758 11.148 1 96.94 83 ALA B O 1
ATOM 2526 N N . ILE B 1 84 ? -15.867 13.656 11.25 1 97.56 84 ILE B N 1
ATOM 2527 C CA . ILE B 1 84 ? -15.836 13.836 9.805 1 97.56 84 ILE B CA 1
ATOM 2528 C C . ILE B 1 84 ? -15.047 12.703 9.156 1 97.56 84 ILE B C 1
ATOM 2530 O O . ILE B 1 84 ? -15.5 12.102 8.18 1 97.56 84 ILE B O 1
ATOM 2534 N N . PHE B 1 85 ? -13.961 12.422 9.703 1 96.62 85 PHE B N 1
ATOM 2535 C CA . PHE B 1 85 ? -13.055 11.406 9.18 1 96.62 85 PHE B CA 1
ATOM 2536 C C . PHE B 1 85 ? -13.719 10.031 9.203 1 96.62 85 PHE B C 1
ATOM 2538 O O . PHE B 1 85 ? -13.711 9.312 8.195 1 96.62 85 PHE B O 1
ATOM 2545 N N . ASN B 1 86 ? -14.305 9.711 10.273 1 96.19 86 ASN B N 1
ATOM 2546 C CA . ASN B 1 86 ? -15 8.43 10.406 1 96.19 86 ASN B CA 1
ATOM 2547 C C . ASN B 1 86 ? -16.156 8.312 9.414 1 96.19 86 ASN B C 1
ATOM 2549 O O . ASN B 1 86 ? -16.328 7.262 8.789 1 96.19 86 ASN B O 1
ATOM 2553 N N . ALA B 1 87 ? -16.891 9.375 9.375 1 95.75 87 ALA B N 1
ATOM 2554 C CA . ALA B 1 87 ? -18.016 9.359 8.438 1 95.75 87 ALA B CA 1
ATOM 2555 C C . ALA B 1 87 ? -17.531 9.172 7.004 1 95.75 87 ALA B C 1
ATOM 2557 O O . ALA B 1 87 ? -18.109 8.406 6.234 1 95.75 87 ALA B O 1
ATOM 2558 N N . LEU B 1 88 ? -16.516 9.852 6.652 1 96.31 88 LEU B N 1
ATOM 2559 C CA . LEU B 1 88 ? -15.906 9.75 5.328 1 96.31 88 LEU B CA 1
ATOM 2560 C C . LEU B 1 88 ? -15.469 8.32 5.035 1 96.31 88 LEU B C 1
ATOM 2562 O O . LEU B 1 88 ? -15.844 7.75 4.008 1 96.31 88 LEU B O 1
ATOM 2566 N N . LEU B 1 89 ? -14.734 7.719 5.902 1 95 89 LEU B N 1
ATOM 2567 C CA . LEU B 1 89 ? -14.234 6.359 5.727 1 95 89 LEU B CA 1
ATOM 2568 C C . LEU B 1 89 ? -15.391 5.359 5.648 1 95 89 LEU B C 1
ATOM 2570 O O . LEU B 1 89 ? -15.359 4.438 4.836 1 95 89 LEU B O 1
ATOM 2574 N N . THR B 1 90 ? -16.328 5.594 6.512 1 94.19 90 THR B N 1
ATOM 2575 C CA . THR B 1 90 ? -17.484 4.699 6.551 1 94.19 90 THR B CA 1
ATOM 2576 C C . THR B 1 90 ? -18.234 4.715 5.219 1 94.19 90 THR B C 1
ATOM 2578 O O . THR B 1 90 ? -18.5 3.662 4.641 1 94.19 90 THR B O 1
ATOM 2581 N N . GLU B 1 91 ? -18.516 5.875 4.73 1 93.31 91 GLU B N 1
ATOM 2582 C CA . GLU B 1 91 ? -19.25 5.973 3.477 1 93.31 91 GLU B CA 1
ATOM 2583 C C . GLU B 1 91 ? -18.422 5.457 2.305 1 93.31 91 GLU B C 1
ATOM 2585 O O . GLU B 1 91 ? -18.953 4.844 1.378 1 9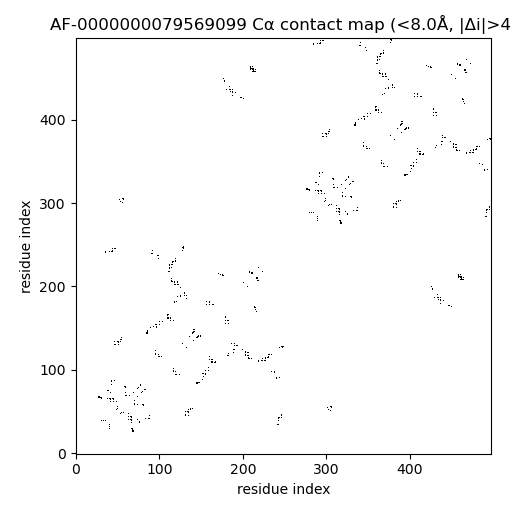3.31 91 GLU B O 1
ATOM 2590 N N . LEU B 1 92 ? -17.219 5.703 2.361 1 92.06 92 LEU B N 1
ATOM 2591 C CA . LEU B 1 92 ? -16.312 5.203 1.322 1 92.06 92 LEU B CA 1
ATOM 2592 C C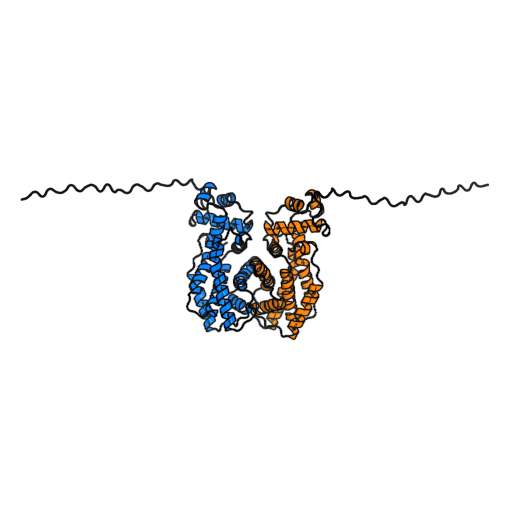 . LEU B 1 92 ? -16.312 3.68 1.291 1 92.06 92 LEU B C 1
ATOM 2594 O O . LEU B 1 92 ? -16.266 3.078 0.216 1 92.06 92 LEU B O 1
ATOM 2598 N N . SER B 1 93 ? -16.375 3.045 2.398 1 92.56 93 SER B N 1
ATOM 2599 C CA . SER B 1 93 ? -16.203 1.6 2.512 1 92.56 93 SER B CA 1
ATOM 2600 C C . SER B 1 93 ? -17.547 0.883 2.512 1 92.56 93 SER B C 1
ATOM 2602 O O . SER B 1 93 ? -17.609 -0.348 2.471 1 92.56 93 SER B O 1
ATOM 2604 N N . ALA B 1 94 ? -18.641 1.591 2.533 1 93.69 94 ALA B N 1
ATOM 2605 C CA . ALA B 1 94 ? -19.969 1.017 2.727 1 93.69 94 ALA B CA 1
ATOM 2606 C C . ALA B 1 94 ? -20.266 -0.048 1.675 1 93.69 94 ALA B C 1
ATOM 2608 O O . ALA B 1 94 ? -20.75 -1.131 1.999 1 93.69 94 ALA B O 1
ATOM 2609 N N . PRO B 1 95 ? -19.953 0.199 0.425 1 93.62 95 PRO B N 1
ATOM 2610 C CA . PRO B 1 95 ? -20.297 -0.811 -0.578 1 93.62 95 PRO B CA 1
ATOM 2611 C C . PRO B 1 95 ? -19.594 -2.146 -0.336 1 93.62 95 PRO B C 1
ATOM 2613 O O . PRO B 1 95 ? -20.234 -3.201 -0.392 1 93.62 95 PRO B O 1
ATOM 2616 N N . ILE B 1 96 ? -18.328 -2.18 -0.042 1 93.62 96 ILE B N 1
ATOM 2617 C CA . ILE B 1 96 ? -17.578 -3.426 0.115 1 93.62 96 ILE B CA 1
ATOM 2618 C C . ILE B 1 96 ? -17.984 -4.105 1.421 1 93.62 96 ILE B C 1
ATOM 2620 O O . ILE B 1 96 ? -18.031 -5.336 1.501 1 93.62 96 ILE B O 1
ATOM 2624 N N . ILE B 1 97 ? -18.281 -3.312 2.432 1 94.62 97 ILE B N 1
ATOM 2625 C CA . ILE B 1 97 ? -18.75 -3.871 3.691 1 94.62 97 ILE B CA 1
ATOM 2626 C C . ILE B 1 97 ? -20.078 -4.594 3.467 1 94.62 97 ILE B C 1
ATOM 2628 O O . ILE B 1 97 ? -20.266 -5.715 3.947 1 94.62 97 ILE B O 1
ATOM 2632 N N . ALA B 1 98 ? -20.953 -3.977 2.703 1 96.44 98 ALA B N 1
ATOM 2633 C CA . ALA B 1 98 ? -22.25 -4.578 2.398 1 96.44 98 ALA B CA 1
ATOM 2634 C C . ALA B 1 98 ? -22.078 -5.879 1.619 1 96.44 98 ALA B C 1
ATOM 2636 O O . ALA B 1 98 ? -22.766 -6.867 1.892 1 96.44 98 ALA B O 1
ATOM 2637 N N . VAL B 1 99 ? -21.219 -5.871 0.698 1 96.62 99 VAL B N 1
ATOM 2638 C CA . VAL B 1 99 ? -20.953 -7.066 -0.096 1 96.62 99 VAL B CA 1
ATOM 2639 C C . VAL B 1 99 ? -20.422 -8.18 0.805 1 96.62 99 VAL B C 1
ATOM 2641 O O . VAL B 1 99 ? -20.859 -9.328 0.707 1 96.62 99 VAL B O 1
ATOM 2644 N N . ALA B 1 100 ? -19.484 -7.84 1.672 1 95.81 100 ALA B N 1
ATOM 2645 C CA . ALA B 1 100 ? -18.922 -8.828 2.594 1 95.81 100 ALA B CA 1
ATOM 2646 C C . ALA B 1 100 ? -20 -9.422 3.488 1 95.81 100 ALA B C 1
ATOM 2648 O O . ALA B 1 100 ? -20.016 -10.633 3.727 1 95.81 100 ALA B O 1
ATOM 2649 N N . GLN B 1 101 ? -20.859 -8.57 3.947 1 96.81 101 GLN B N 1
ATOM 2650 C CA . GLN B 1 101 ? -21.953 -9.031 4.805 1 96.81 101 GLN B CA 1
ATOM 2651 C C . GLN B 1 101 ? -22.875 -9.992 4.055 1 96.81 101 GLN B C 1
ATOM 2653 O O . GLN B 1 101 ? -23.281 -11.016 4.602 1 96.81 101 GLN B O 1
ATOM 2658 N N . ALA B 1 102 ? -23.188 -9.688 2.863 1 97.69 102 ALA B N 1
ATOM 2659 C CA . ALA B 1 102 ? -24.031 -10.547 2.043 1 97.69 102 ALA B CA 1
ATOM 2660 C C . ALA B 1 102 ? -23.344 -11.891 1.769 1 97.69 102 ALA B C 1
ATOM 2662 O O . ALA B 1 102 ? -23.984 -12.945 1.842 1 97.69 102 ALA B O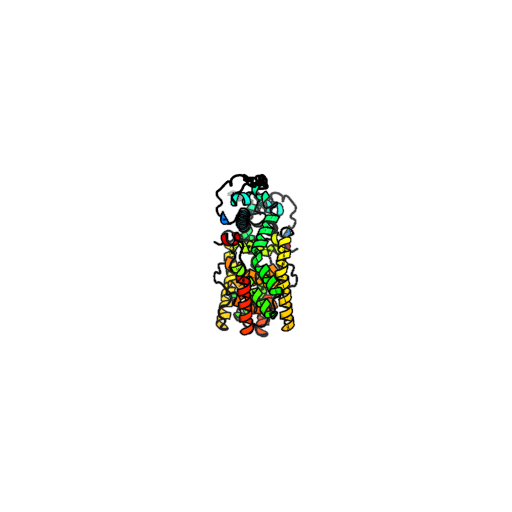 1
ATOM 2663 N N . LEU B 1 103 ? -22.062 -11.844 1.479 1 97.75 103 LEU B N 1
ATOM 2664 C CA . LEU B 1 103 ? -21.297 -13.047 1.164 1 97.75 103 LEU B CA 1
ATOM 2665 C C . LEU B 1 103 ? -21.156 -13.938 2.395 1 97.75 103 LEU B C 1
ATOM 2667 O O . LEU B 1 103 ? -21.031 -15.156 2.27 1 97.75 103 LEU B O 1
ATOM 2671 N N . ALA B 1 104 ? -21.141 -13.336 3.525 1 97.25 104 ALA B N 1
ATOM 2672 C CA . ALA B 1 104 ? -20.969 -14.07 4.773 1 97.25 104 ALA B CA 1
ATOM 2673 C C . ALA B 1 104 ? -22.094 -15.094 4.965 1 97.25 104 ALA B C 1
ATOM 2675 O O . ALA B 1 104 ? -21.891 -16.125 5.605 1 97.25 104 ALA B O 1
ATOM 2676 N N . VAL B 1 105 ? -23.25 -14.836 4.398 1 97 105 VAL B N 1
ATOM 2677 C CA . VAL B 1 105 ? -24.391 -15.719 4.637 1 97 105 VAL B CA 1
ATOM 2678 C C . VAL B 1 105 ? -24.828 -16.359 3.322 1 97 105 VAL B C 1
ATOM 2680 O O . VAL B 1 105 ? -25.844 -17.047 3.268 1 97 105 VAL B O 1
ATOM 2683 N N . GLU B 1 106 ? -24.125 -16.062 2.264 1 97.31 106 GLU B N 1
ATOM 2684 C CA . GLU B 1 106 ? -24.438 -16.625 0.956 1 97.31 106 GLU B CA 1
ATOM 2685 C C . GLU B 1 106 ? -24.266 -18.141 0.957 1 97.31 106 GLU B C 1
ATOM 2687 O O . GLU B 1 106 ? -23.297 -18.672 1.519 1 97.31 106 GLU B O 1
ATOM 2692 N N . ASP B 1 107 ? -25.188 -18.844 0.291 1 97.12 107 ASP B N 1
ATOM 2693 C CA . ASP B 1 107 ? -25.094 -20.281 0.15 1 97.12 107 ASP B CA 1
ATOM 2694 C C . ASP B 1 107 ? -24.266 -20.672 -1.075 1 97.12 107 ASP B C 1
ATOM 2696 O O . ASP B 1 107 ? -24.828 -21 -2.129 1 97.12 107 ASP B O 1
ATOM 2700 N N . ALA B 1 108 ? -23.016 -20.672 -0.93 1 97.62 108 ALA B N 1
ATOM 2701 C CA . ALA B 1 108 ? -22.031 -21.062 -1.938 1 97.62 108 ALA B CA 1
ATOM 2702 C C . ALA B 1 108 ? -20.766 -21.609 -1.289 1 97.62 108 ALA B C 1
ATOM 2704 O O . ALA B 1 108 ? -20.531 -21.391 -0.099 1 97.62 108 ALA B O 1
ATOM 2705 N N . ALA B 1 109 ? -20.016 -22.359 -2.041 1 97.56 109 ALA B N 1
ATOM 2706 C CA . ALA B 1 109 ? -18.766 -22.922 -1.539 1 97.56 109 ALA B CA 1
ATOM 2707 C C . ALA B 1 109 ? -17.828 -21.812 -1.087 1 97.56 109 ALA B C 1
ATOM 2709 O O . ALA B 1 109 ? -17.859 -20.703 -1.629 1 97.56 109 ALA B O 1
ATOM 2710 N N . ASP B 1 110 ? -16.938 -22.016 -0.098 1 96.19 110 ASP B N 1
ATOM 2711 C CA . ASP B 1 110 ? -16.047 -21.031 0.492 1 96.19 110 ASP B CA 1
ATOM 2712 C C . ASP B 1 110 ? -15.125 -20.422 -0.565 1 96.19 110 ASP B C 1
ATOM 2714 O O . ASP B 1 110 ? -14.844 -19.219 -0.529 1 96.19 110 ASP B O 1
ATOM 2718 N N . ASP B 1 111 ? -14.633 -21.266 -1.455 1 96 111 ASP B N 1
ATOM 2719 C CA . ASP B 1 111 ? -13.719 -20.75 -2.471 1 96 111 ASP B CA 1
ATOM 2720 C C . ASP B 1 111 ? -14.445 -19.828 -3.449 1 96 111 ASP B C 1
ATOM 2722 O O . ASP B 1 111 ? -13.883 -18.828 -3.893 1 96 111 ASP B O 1
ATOM 2726 N N . VAL B 1 112 ? -15.703 -20.125 -3.775 1 98.25 112 VAL B N 1
ATOM 2727 C CA . VAL B 1 112 ? -16.516 -19.266 -4.625 1 98.25 112 VAL B CA 1
ATOM 2728 C C . VAL B 1 112 ? -16.75 -17.922 -3.936 1 98.25 112 VAL B C 1
ATOM 2730 O O . VAL B 1 112 ? -16.578 -16.859 -4.547 1 98.25 112 VAL B O 1
ATOM 2733 N N . ARG B 1 113 ? -17.078 -17.938 -2.668 1 97.81 113 ARG B N 1
ATOM 2734 C CA . ARG B 1 113 ? -17.328 -16.719 -1.899 1 97.81 113 ARG B CA 1
ATOM 2735 C C . ARG B 1 113 ? -16.062 -15.875 -1.788 1 97.81 113 ARG B C 1
ATOM 2737 O O . ARG B 1 113 ? -16.109 -14.656 -1.926 1 97.81 113 ARG B O 1
ATOM 2744 N N . LEU B 1 114 ? -14.93 -16.516 -1.56 1 95 114 LEU B N 1
ATOM 2745 C CA . LEU B 1 114 ? -13.664 -15.805 -1.447 1 95 114 LEU B CA 1
ATOM 2746 C C . LEU B 1 114 ? -13.305 -15.133 -2.766 1 95 114 LEU B C 1
ATOM 2748 O O . LEU B 1 114 ? -12.914 -13.961 -2.783 1 95 114 LEU B O 1
ATOM 2752 N N . HIS B 1 115 ? -13.422 -15.906 -3.822 1 96.56 115 HIS B N 1
ATOM 2753 C CA . HIS B 1 115 ? -13.117 -15.375 -5.148 1 96.56 115 HIS B CA 1
ATOM 2754 C C . HIS B 1 115 ? -14.031 -14.195 -5.492 1 96.56 115 HIS B C 1
ATOM 2756 O O . HIS B 1 115 ? -13.57 -13.188 -6.02 1 96.56 115 HIS B O 1
ATOM 2762 N N . ALA B 1 116 ? -15.297 -14.32 -5.18 1 97.88 116 ALA B N 1
ATOM 2763 C CA . ALA B 1 116 ? -16.25 -13.234 -5.387 1 97.88 116 ALA B CA 1
ATOM 2764 C C . ALA B 1 116 ? -15.859 -12 -4.574 1 97.88 116 ALA B C 1
ATOM 2766 O O . ALA B 1 116 ? -15.984 -10.867 -5.051 1 97.88 116 ALA B O 1
ATOM 2767 N N . LEU B 1 117 ? -15.461 -12.211 -3.387 1 95.69 117 LEU B N 1
ATOM 2768 C CA . LEU B 1 117 ? -15.039 -11.109 -2.531 1 95.69 117 LEU B CA 1
ATOM 2769 C C . LEU B 1 117 ? -13.836 -10.383 -3.127 1 95.69 117 LEU B C 1
ATOM 2771 O O . LEU B 1 117 ? -13.789 -9.148 -3.139 1 95.69 117 LEU B O 1
ATOM 2775 N N . PHE B 1 118 ? -12.898 -11.141 -3.654 1 93.38 118 PHE B N 1
ATOM 2776 C CA . PHE B 1 118 ? -11.75 -10.539 -4.328 1 93.38 118 PHE B CA 1
ATOM 2777 C C . PHE B 1 118 ? -12.203 -9.695 -5.516 1 93.38 118 PHE B C 1
ATOM 2779 O O . PHE B 1 118 ? -11.695 -8.586 -5.719 1 93.38 118 PHE B O 1
ATOM 2786 N N . GLN B 1 119 ? -13.086 -10.219 -6.254 1 94.56 119 GLN B N 1
ATOM 2787 C CA . GLN B 1 119 ? -13.578 -9.484 -7.41 1 94.56 119 GLN B CA 1
ATOM 2788 C C . GLN B 1 119 ? -14.273 -8.188 -6.984 1 94.56 119 GLN B C 1
ATOM 2790 O O . GLN B 1 119 ? -14.062 -7.137 -7.59 1 94.56 119 GLN B O 1
ATOM 2795 N N . ALA B 1 120 ? -15.07 -8.328 -5.98 1 94 120 ALA B N 1
ATOM 2796 C CA . ALA B 1 120 ? -15.789 -7.156 -5.488 1 94 120 ALA B CA 1
ATOM 2797 C C . ALA B 1 120 ? -14.812 -6.102 -4.973 1 94 120 ALA B C 1
ATOM 2799 O O . ALA B 1 120 ? -15 -4.902 -5.203 1 94 120 ALA B O 1
ATOM 2800 N N . ASP B 1 121 ? -13.867 -6.512 -4.277 1 90.75 121 ASP B N 1
ATOM 2801 C CA . ASP B 1 121 ? -12.852 -5.598 -3.76 1 90.75 121 ASP B CA 1
ATOM 2802 C C . ASP B 1 121 ? -12.102 -4.91 -4.898 1 90.75 121 ASP B C 1
ATOM 2804 O O . ASP B 1 121 ? -11.828 -3.709 -4.836 1 90.75 121 ASP B O 1
ATOM 2808 N N . CYS B 1 122 ? -11.766 -5.656 -5.871 1 88.75 122 CYS B N 1
ATOM 2809 C CA . CYS B 1 122 ? -11.125 -5.094 -7.059 1 88.75 122 CYS B CA 1
ATOM 2810 C C . CYS B 1 122 ? -12 -4.016 -7.688 1 88.75 122 CYS B C 1
ATOM 2812 O O . CYS B 1 122 ? -11.516 -2.934 -8.023 1 88.75 122 CYS B O 1
ATOM 2814 N N . ARG B 1 123 ? -13.25 -4.305 -7.805 1 88.81 123 ARG B N 1
ATOM 2815 C CA . ARG B 1 123 ? -14.18 -3.334 -8.367 1 88.81 123 ARG B CA 1
ATOM 2816 C C . ARG B 1 123 ? -14.266 -2.084 -7.5 1 88.81 123 ARG B C 1
ATOM 2818 O O . ARG B 1 123 ? -14.273 -0.963 -8.016 1 88.81 123 ARG B O 1
ATOM 2825 N N . HIS B 1 124 ? -14.32 -2.309 -6.312 1 88.44 124 HIS B N 1
ATOM 2826 C CA . HIS B 1 124 ? -14.422 -1.22 -5.348 1 88.44 124 HIS B CA 1
ATOM 2827 C C . HIS B 1 124 ? -13.234 -0.264 -5.469 1 88.44 124 HIS B C 1
ATOM 2829 O O . HIS B 1 124 ? -13.422 0.947 -5.609 1 88.44 124 HIS B O 1
ATOM 2835 N N . VAL B 1 125 ? -12.102 -0.791 -5.473 1 84.38 125 VAL B N 1
ATOM 2836 C CA . VAL B 1 125 ? -10.898 0.033 -5.488 1 84.38 125 VAL B CA 1
ATOM 2837 C C . VAL B 1 125 ? -10.734 0.689 -6.855 1 84.38 125 VAL B C 1
ATOM 2839 O O . VAL B 1 125 ? -10.234 1.812 -6.957 1 84.38 125 VAL B O 1
ATOM 2842 N N . SER B 1 126 ? -11.188 0.036 -7.863 1 81.12 126 SER B N 1
ATOM 2843 C CA . SER B 1 126 ? -11.039 0.55 -9.219 1 81.12 126 SER B CA 1
ATOM 2844 C C . SER B 1 126 ? -11.992 1.719 -9.469 1 81.12 126 SER B C 1
ATOM 2846 O O . SER B 1 126 ? -11.742 2.549 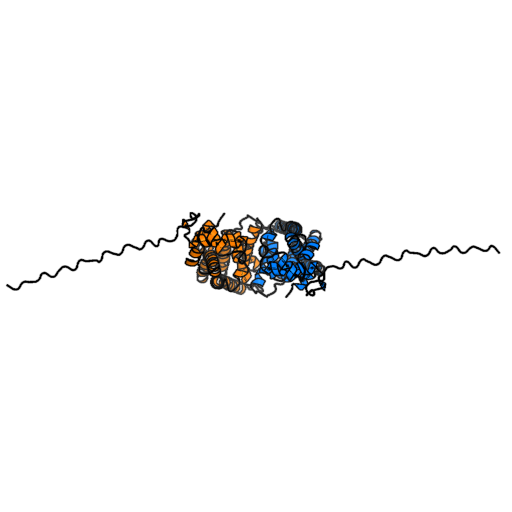-10.352 1 81.12 126 SER B O 1
ATOM 2848 N N . LEU B 1 127 ? -12.992 1.782 -8.734 1 76.38 127 LEU B N 1
ATOM 2849 C CA . LEU B 1 127 ? -13.984 2.828 -8.945 1 76.38 127 LEU B CA 1
ATOM 2850 C C . LEU B 1 127 ? -13.641 4.078 -8.141 1 76.38 127 LEU B C 1
ATOM 2852 O O . LEU B 1 127 ? -14.148 5.164 -8.422 1 76.38 127 LEU B O 1
ATOM 2856 N N . LEU B 1 128 ? -12.812 3.922 -7.191 1 79.38 128 LEU B N 1
ATOM 2857 C CA . LEU B 1 128 ? -12.445 5.059 -6.359 1 79.38 128 LEU B CA 1
ATOM 2858 C C . LEU B 1 128 ? -11.289 5.836 -6.977 1 79.38 128 LEU B C 1
ATOM 2860 O O . LEU B 1 128 ? -10.375 5.238 -7.547 1 79.38 128 LEU B O 1
ATOM 2864 N N . PRO B 1 129 ? -11.477 7.156 -6.941 1 77.88 129 PRO B N 1
ATOM 2865 C CA . PRO B 1 129 ? -10.258 7.898 -7.289 1 77.88 129 PRO B CA 1
ATOM 2866 C C . PRO B 1 129 ? -9.055 7.484 -6.441 1 77.88 129 PRO B C 1
ATOM 2868 O O . PRO B 1 129 ? -9.203 7.18 -5.258 1 77.88 129 PRO B O 1
ATOM 2871 N N . ALA B 1 130 ? -7.949 7.438 -7.125 1 72.56 130 ALA B N 1
ATOM 2872 C CA . ALA B 1 130 ? -6.727 7 -6.453 1 72.56 130 ALA B CA 1
ATOM 2873 C C . ALA B 1 130 ? -6.477 7.812 -5.188 1 72.56 130 ALA B C 1
ATOM 2875 O O . ALA B 1 130 ? -5.992 7.277 -4.188 1 72.56 130 ALA B O 1
ATOM 2876 N N . SER B 1 131 ? -6.82 9.078 -5.234 1 75.69 131 SER B N 1
ATOM 2877 C CA . SER B 1 131 ? -6.629 9.969 -4.098 1 75.69 131 SER B CA 1
ATOM 2878 C C . SER B 1 131 ? -7.422 9.5 -2.885 1 75.69 131 SER B C 1
ATOM 2880 O O . SER B 1 131 ? -6.949 9.594 -1.75 1 75.69 131 SER B O 1
ATOM 2882 N N . LEU B 1 132 ? -8.578 8.922 -3.15 1 81.5 132 LEU B N 1
ATOM 2883 C CA . LEU B 1 132 ? -9.414 8.438 -2.055 1 81.5 132 LEU B CA 1
ATOM 2884 C C . LEU B 1 132 ? -8.852 7.141 -1.478 1 81.5 132 LEU B C 1
ATOM 2886 O O . LEU B 1 132 ? -8.977 6.887 -0.277 1 81.5 132 LEU B O 1
ATOM 2890 N N . GLY B 1 133 ? -8.25 6.398 -2.332 1 77.44 133 GLY B N 1
ATOM 2891 C CA . GLY B 1 133 ? -7.566 5.207 -1.854 1 77.44 133 GLY B CA 1
ATOM 2892 C C . GLY B 1 133 ? -6.465 5.508 -0.858 1 77.44 133 GLY B C 1
ATOM 2893 O O . GLY B 1 133 ? -6.211 4.715 0.054 1 77.44 133 GLY B O 1
ATOM 2894 N N . THR B 1 134 ? -5.898 6.688 -0.981 1 76.25 134 THR B N 1
ATOM 2895 C CA . THR B 1 134 ? -4.816 7.086 -0.091 1 76.25 134 THR B CA 1
ATOM 2896 C C . THR B 1 134 ? -5.359 7.504 1.271 1 76.25 134 THR B C 1
ATOM 2898 O O . THR B 1 134 ? -4.688 7.344 2.291 1 76.25 134 THR B O 1
ATOM 2901 N N . VAL B 1 135 ? -6.582 7.973 1.306 1 84.88 135 VAL B N 1
ATOM 2902 C CA . VAL B 1 135 ? -7.16 8.469 2.553 1 84.88 135 VAL B CA 1
ATOM 2903 C C . VAL B 1 135 ? -7.367 7.305 3.521 1 84.88 135 VAL B C 1
ATOM 2905 O O . VAL B 1 135 ? -7.078 7.426 4.715 1 84.88 135 VAL B O 1
ATOM 2908 N N . VAL B 1 136 ? -7.75 6.164 3.02 1 82.69 136 VAL B N 1
ATOM 2909 C CA . VAL B 1 136 ? -8.016 5 3.857 1 82.69 136 VAL B CA 1
ATOM 2910 C C . VAL B 1 136 ? -6.703 4.438 4.395 1 82.69 136 VAL B C 1
ATOM 2912 O O . VAL B 1 136 ? -6.703 3.596 5.297 1 82.69 136 VAL B O 1
ATOM 2915 N N . ARG B 1 137 ? -5.656 4.938 3.904 1 77.62 137 ARG B N 1
ATOM 2916 C CA . ARG B 1 137 ? -4.344 4.418 4.281 1 77.62 137 ARG B CA 1
ATOM 2917 C C . ARG B 1 137 ? -3.594 5.41 5.164 1 77.62 137 ARG B C 1
ATOM 2919 O O . ARG B 1 137 ? -2.428 5.188 5.5 1 77.62 137 ARG B O 1
ATOM 2926 N N . LEU B 1 138 ? -4.184 6.492 5.484 1 81.75 138 LEU B N 1
ATOM 2927 C CA . LEU B 1 138 ? -3.572 7.445 6.406 1 81.75 138 LEU B CA 1
ATOM 2928 C C . LEU B 1 138 ? -3.334 6.805 7.77 1 81.75 138 LEU B C 1
ATOM 2930 O O . LEU B 1 138 ? -4.129 5.977 8.219 1 81.75 138 LEU B O 1
ATOM 2934 N N . PRO B 1 139 ? -2.238 7.176 8.438 1 78.06 139 PRO B N 1
ATOM 2935 C CA . PRO B 1 139 ? -1.914 6.574 9.734 1 78.06 139 PRO B CA 1
ATOM 2936 C C . PRO B 1 139 ? -3.055 6.695 10.742 1 78.06 139 PRO B C 1
ATOM 2938 O O . PRO B 1 139 ? -3.264 5.793 11.555 1 78.06 139 PRO B O 1
ATOM 2941 N N . GLU B 1 140 ? -3.775 7.75 10.656 1 86.56 140 GLU B N 1
ATOM 2942 C CA . GLU B 1 140 ? -4.848 8.023 11.617 1 86.56 140 GLU B CA 1
ATOM 2943 C C . GLU B 1 140 ? -5.984 7.012 11.469 1 86.56 140 GLU B C 1
ATOM 2945 O O . GLU B 1 140 ? -6.766 6.812 12.398 1 86.56 140 GLU B O 1
ATOM 2950 N N . ALA B 1 141 ? -6.07 6.406 10.289 1 87.62 141 ALA B N 1
ATOM 2951 C CA . ALA B 1 141 ? -7.09 5.383 10.062 1 87.62 141 ALA B CA 1
ATOM 2952 C C . ALA B 1 141 ? -6.844 4.168 10.953 1 87.62 141 ALA B C 1
ATOM 2954 O O . ALA B 1 141 ? -7.742 3.342 11.148 1 87.62 141 ALA B O 1
ATOM 2955 N N . ARG B 1 142 ? -5.719 4.078 11.531 1 83 142 ARG B N 1
ATOM 2956 C CA . ARG B 1 142 ? -5.363 2.926 12.352 1 83 142 ARG B CA 1
ATOM 2957 C C . ARG B 1 142 ? -5.406 3.273 13.836 1 83 142 ARG B C 1
ATOM 2959 O O . ARG B 1 142 ? -5.078 2.441 14.68 1 83 142 ARG B O 1
ATOM 2966 N N . THR B 1 143 ? -5.727 4.418 14.117 1 86.81 143 THR B N 1
ATOM 2967 C CA . THR B 1 143 ? -5.766 4.879 15.5 1 86.81 143 THR B CA 1
ATOM 2968 C C . THR B 1 143 ? -7.203 4.902 16.016 1 86.81 143 THR B C 1
ATOM 2970 O O . THR B 1 143 ? -8.133 4.535 15.305 1 86.81 143 THR B O 1
ATOM 2973 N N . GLU B 1 144 ? -7.363 5.359 17.203 1 90.5 144 GLU B N 1
ATOM 2974 C CA . GLU B 1 144 ? -8.672 5.438 17.844 1 90.5 144 GLU B CA 1
ATOM 2975 C C . GLU B 1 144 ? -9.578 6.441 17.125 1 90.5 144 GLU B C 1
ATOM 2977 O O . GLU B 1 144 ? -10.805 6.363 17.234 1 90.5 144 GLU B O 1
ATOM 2982 N N . ILE B 1 145 ? -9.008 7.289 16.406 1 91 145 ILE B N 1
ATOM 2983 C CA . ILE B 1 145 ? -9.742 8.305 15.664 1 91 145 ILE B CA 1
ATOM 2984 C C . ILE B 1 145 ? -10.727 7.637 14.703 1 91 145 ILE B C 1
ATOM 2986 O O . ILE B 1 145 ? -11.852 8.117 14.516 1 91 145 ILE B O 1
ATOM 2990 N N . ALA B 1 146 ? -10.305 6.52 14.195 1 93.81 146 ALA B N 1
ATOM 2991 C CA . ALA B 1 146 ? -11.125 5.836 13.195 1 93.81 146 ALA B CA 1
ATOM 2992 C C . ALA B 1 146 ? -11.688 4.527 13.75 1 93.81 146 ALA B C 1
ATOM 2994 O O . ALA B 1 146 ? -11.961 3.596 12.992 1 93.81 146 ALA B O 1
ATOM 2995 N N . ALA B 1 147 ? -11.852 4.395 14.992 1 93 147 ALA B N 1
ATOM 2996 C CA . ALA B 1 147 ? -12.219 3.146 15.656 1 93 147 ALA B CA 1
ATOM 2997 C C . ALA B 1 147 ? -13.555 2.621 15.141 1 93 147 ALA B C 1
ATOM 2999 O O . ALA B 1 147 ? -13.711 1.419 14.914 1 93 147 ALA B O 1
ATOM 3000 N N . LYS B 1 148 ? -14.492 3.498 14.984 1 93.56 148 LYS B N 1
ATOM 3001 C CA . LYS B 1 148 ? -15.812 3.078 14.523 1 93.56 148 LYS B CA 1
ATOM 3002 C C . LYS B 1 148 ? -15.734 2.471 13.125 1 93.56 148 LYS B C 1
ATOM 3004 O O . LYS B 1 148 ? -16.328 1.419 12.867 1 93.56 148 LYS B O 1
ATOM 3009 N N . TRP B 1 149 ? -15.141 3.113 12.281 1 94.44 149 TRP B N 1
ATOM 3010 C CA . TRP B 1 149 ? -14.945 2.582 10.938 1 94.44 149 TRP B CA 1
ATOM 3011 C C . TRP B 1 149 ? -14.188 1.258 10.977 1 94.44 149 TRP B C 1
ATOM 3013 O O . TRP B 1 149 ? -14.555 0.305 10.289 1 94.44 149 TRP B O 1
ATOM 3023 N N . ARG B 1 150 ? -13.18 1.197 11.742 1 92.06 150 ARG B N 1
ATOM 3024 C CA . ARG B 1 150 ? -12.367 -0.012 11.828 1 92.06 150 ARG B CA 1
ATOM 3025 C C . ARG B 1 150 ? -13.203 -1.206 12.273 1 92.06 150 ARG B C 1
ATOM 3027 O O . ARG B 1 150 ? -13.008 -2.324 11.789 1 92.06 150 ARG B O 1
ATOM 3034 N N . GLU B 1 151 ? -14.031 -0.966 13.133 1 92.75 151 GLU B N 1
ATOM 3035 C CA . GLU B 1 151 ? -14.906 -2.033 13.594 1 92.75 151 GLU B CA 1
ATOM 3036 C C . GLU B 1 151 ? -15.789 -2.549 12.461 1 92.75 151 GLU B C 1
ATOM 3038 O O . GLU B 1 151 ? -15.984 -3.76 12.32 1 92.75 151 GLU B O 1
ATOM 3043 N N . GLN B 1 152 ? -16.297 -1.61 11.742 1 92.94 152 GLN B N 1
ATOM 3044 C CA . GLN B 1 152 ? -17.125 -1.997 10.609 1 92.94 152 GLN B CA 1
ATOM 3045 C C . GLN B 1 152 ? -16.312 -2.707 9.539 1 92.94 152 GLN B C 1
ATOM 3047 O O . GLN B 1 152 ? -16.719 -3.748 9.023 1 92.94 152 GLN B O 1
ATOM 3052 N N . PHE B 1 153 ? -15.195 -2.211 9.328 1 91 153 PHE B N 1
ATOM 3053 C CA . PHE B 1 153 ? -14.344 -2.762 8.273 1 91 153 PHE B CA 1
ATOM 3054 C C . PHE B 1 153 ? -13.789 -4.121 8.688 1 91 153 PHE B C 1
ATOM 3056 O O . PHE B 1 153 ? -13.453 -4.941 7.828 1 91 153 PHE B O 1
ATOM 3063 N N . ALA B 1 154 ? -13.711 -4.332 9.945 1 89.5 154 ALA B N 1
ATOM 3064 C CA . ALA B 1 154 ? -13.242 -5.613 10.461 1 89.5 154 ALA B CA 1
ATOM 3065 C C . ALA B 1 154 ? -14.102 -6.762 9.945 1 89.5 154 ALA B C 1
ATOM 3067 O O . ALA B 1 154 ? -13.641 -7.898 9.844 1 89.5 154 ALA B O 1
ATOM 3068 N N . THR B 1 155 ? -15.32 -6.441 9.641 1 90.38 155 THR B N 1
ATOM 3069 C CA . THR B 1 155 ? -16.203 -7.453 9.086 1 90.38 155 THR B CA 1
ATOM 3070 C C . THR B 1 155 ? -15.656 -7.996 7.77 1 90.38 155 THR B C 1
ATOM 3072 O O . THR B 1 155 ? -15.711 -9.203 7.516 1 90.38 155 THR B O 1
ATOM 3075 N N . VAL B 1 156 ? -15.133 -7.156 6.949 1 91.62 156 VAL B N 1
ATOM 3076 C CA . VAL B 1 156 ? -14.539 -7.551 5.672 1 91.62 156 VAL B CA 1
ATOM 3077 C C . VAL B 1 156 ? -13.305 -8.406 5.918 1 91.62 156 VAL B C 1
ATOM 3079 O O . VAL B 1 156 ? -13.164 -9.492 5.348 1 91.62 156 VAL B O 1
ATOM 3082 N N . LEU B 1 157 ? -12.5 -7.988 6.812 1 87.75 157 LEU B N 1
ATOM 3083 C CA . LEU B 1 157 ? -11.258 -8.68 7.109 1 87.75 157 LEU B CA 1
ATOM 3084 C C . LEU B 1 157 ? -11.523 -10.055 7.719 1 87.75 157 LEU B C 1
ATOM 3086 O O . LEU B 1 157 ? -10.852 -11.031 7.383 1 87.75 157 LEU B O 1
ATOM 3090 N N . ARG B 1 158 ? -12.461 -10.07 8.602 1 89.69 158 ARG B N 1
ATOM 3091 C CA . ARG B 1 158 ? -12.812 -11.344 9.234 1 89.69 158 ARG B CA 1
ATOM 3092 C C . ARG B 1 158 ? -13.344 -12.336 8.211 1 89.69 158 ARG B C 1
ATOM 3094 O O . ARG B 1 158 ? -13.062 -13.531 8.297 1 89.69 158 ARG B O 1
ATOM 3101 N N . LEU B 1 159 ? -14.07 -11.812 7.324 1 92.94 159 LEU B N 1
ATOM 3102 C CA . LEU B 1 159 ? -14.594 -12.719 6.301 1 92.94 159 LEU B CA 1
ATOM 3103 C C . LEU B 1 159 ? -13.461 -13.258 5.43 1 92.94 159 LEU B C 1
ATOM 3105 O O . LEU B 1 159 ? -13.43 -14.453 5.129 1 92.94 159 LEU B O 1
ATOM 3109 N N . TYR B 1 160 ? -12.555 -12.422 5.004 1 91 160 TYR B N 1
ATOM 3110 C CA . TYR B 1 160 ? -11.383 -12.867 4.254 1 91 160 TYR B CA 1
ATOM 3111 C C . TYR B 1 160 ? -10.641 -13.969 5.004 1 91 160 TYR B C 1
ATOM 3113 O O . TYR B 1 160 ? -10.328 -15.016 4.43 1 91 160 TYR B O 1
ATOM 3121 N N . ALA B 1 161 ? -10.406 -13.703 6.238 1 87.06 161 ALA B N 1
ATOM 3122 C CA . ALA B 1 161 ? -9.656 -14.656 7.055 1 87.06 161 ALA B CA 1
ATOM 3123 C C . ALA B 1 161 ? -10.383 -16 7.141 1 87.06 161 ALA B C 1
ATOM 3125 O O . ALA B 1 161 ? -9.766 -17.047 6.977 1 87.06 161 ALA B O 1
ATOM 3126 N N . LYS B 1 162 ? -11.609 -15.914 7.391 1 91.62 162 LYS B N 1
ATOM 3127 C CA . LYS B 1 162 ? -12.422 -17.109 7.531 1 91.62 162 LYS B CA 1
ATOM 3128 C C . LYS B 1 162 ? -12.43 -17.922 6.234 1 91.62 162 LYS B C 1
ATOM 3130 O O . LYS B 1 162 ? -12.195 -19.125 6.25 1 91.62 162 LYS B O 1
ATOM 3135 N N . LEU B 1 163 ? -12.711 -17.281 5.172 1 92.94 163 LEU B N 1
ATOM 3136 C CA . LEU B 1 163 ? -12.828 -17.969 3.893 1 92.94 163 LEU B CA 1
ATOM 3137 C C . LEU B 1 163 ? -11.477 -18.5 3.424 1 92.94 163 LEU B C 1
ATOM 3139 O O . LEU B 1 163 ? -11.391 -19.594 2.879 1 92.94 163 LEU B O 1
ATOM 3143 N N . ALA B 1 164 ? -10.461 -17.719 3.586 1 89.69 164 ALA B N 1
ATOM 3144 C CA . ALA B 1 164 ? -9.125 -18.172 3.215 1 89.69 164 ALA B CA 1
ATOM 3145 C C . ALA B 1 164 ? -8.703 -19.391 4.031 1 89.69 164 ALA B C 1
ATOM 3147 O O . ALA B 1 164 ? -8.125 -20.344 3.492 1 89.69 164 ALA B O 1
ATOM 3148 N N . ALA B 1 165 ? -8.945 -19.312 5.305 1 88.31 165 ALA B N 1
ATOM 3149 C CA . ALA B 1 165 ? -8.625 -20.438 6.168 1 88.31 165 ALA B CA 1
ATOM 3150 C C . ALA B 1 165 ? -9.375 -21.703 5.727 1 88.31 165 ALA B C 1
ATOM 3152 O O . ALA B 1 165 ? -8.812 -22.797 5.715 1 88.31 165 ALA B O 1
ATOM 3153 N N . ALA B 1 166 ? -10.602 -21.578 5.426 1 91.88 166 ALA B N 1
ATOM 3154 C CA . ALA B 1 166 ? -11.406 -22.703 4.965 1 91.88 166 ALA B CA 1
ATOM 3155 C C . ALA B 1 166 ? -10.852 -23.266 3.66 1 91.88 166 ALA B C 1
ATOM 3157 O O . ALA B 1 166 ? -10.773 -24.484 3.492 1 91.88 166 ALA B O 1
ATOM 3158 N N . CYS B 1 167 ? -10.469 -22.375 2.73 1 90.94 167 CYS B N 1
ATOM 3159 C CA . CYS B 1 167 ? -9.875 -22.812 1.469 1 90.94 167 CYS B CA 1
ATOM 3160 C C . CYS B 1 167 ? -8.562 -23.547 1.706 1 90.94 167 CYS B C 1
ATOM 3162 O O . CYS B 1 167 ? -8.32 -24.594 1.108 1 90.94 167 CYS B O 1
ATOM 3164 N N . ALA B 1 168 ? -7.77 -23 2.572 1 88.88 168 ALA B N 1
ATOM 3165 C CA . ALA B 1 168 ? -6.488 -23.625 2.893 1 88.88 168 ALA B CA 1
ATOM 3166 C C . ALA B 1 168 ? -6.691 -25.016 3.488 1 88.88 168 ALA B C 1
ATOM 3168 O O . ALA B 1 168 ? -6 -25.969 3.111 1 88.88 168 ALA B O 1
ATOM 3169 N N . ALA B 1 169 ? -7.582 -25.141 4.398 1 90.5 169 ALA B N 1
ATOM 3170 C CA . ALA B 1 169 ? -7.871 -26.422 5.051 1 90.5 169 ALA B CA 1
ATOM 3171 C C . ALA B 1 169 ? -8.359 -27.453 4.043 1 90.5 169 ALA B C 1
ATOM 3173 O O . ALA B 1 169 ? -7.918 -28.609 4.066 1 90.5 169 ALA B O 1
ATOM 3174 N N . ARG B 1 170 ? -9.18 -27.094 3.211 1 91.69 170 ARG B N 1
ATOM 3175 C CA . ARG B 1 170 ? -9.758 -28.016 2.232 1 91.69 170 ARG B CA 1
ATOM 3176 C C . ARG B 1 170 ? -8.719 -28.453 1.211 1 91.69 170 ARG B C 1
ATOM 3178 O O . ARG B 1 170 ? -8.75 -29.594 0.746 1 91.69 170 ARG B O 1
ATOM 3185 N N . GLN B 1 171 ? -7.812 -27.531 0.88 1 90.06 171 GLN B N 1
ATOM 3186 C CA . GLN B 1 171 ? -6.859 -27.812 -0.187 1 90.06 171 GLN B CA 1
ATOM 3187 C C . GLN B 1 171 ? -5.52 -28.281 0.381 1 90.06 171 GLN B C 1
ATOM 3189 O O . GLN B 1 171 ? -4.602 -28.609 -0.372 1 90.06 171 GLN B O 1
ATOM 3194 N N . GLY B 1 172 ? -5.32 -28.266 1.653 1 86.56 172 GLY B N 1
ATOM 3195 C CA . GLY B 1 172 ? -4.078 -28.688 2.279 1 86.56 172 GLY B CA 1
ATOM 3196 C C . GLY B 1 172 ? -2.941 -27.719 2.066 1 86.56 172 GLY B C 1
ATOM 3197 O O . GLY B 1 172 ? -1.797 -28.125 1.854 1 86.56 172 GLY B O 1
ATOM 3198 N N . VAL B 1 173 ? -3.32 -26.516 1.857 1 81.75 173 VAL B N 1
ATOM 3199 C CA . VAL B 1 173 ? -2.303 -25.484 1.682 1 81.75 173 VAL B CA 1
ATOM 3200 C C . VAL B 1 173 ? -1.777 -25.047 3.045 1 81.75 173 VAL B C 1
ATOM 3202 O O . VAL B 1 173 ? -2.559 -24.719 3.945 1 81.75 173 VAL B O 1
ATOM 3205 N N . GLU B 1 174 ? -0.433 -25.156 3.193 1 70.81 174 GLU B N 1
ATOM 3206 C CA . GLU B 1 174 ? 0.224 -24.703 4.418 1 70.81 174 GLU B CA 1
ATOM 3207 C C . GLU B 1 174 ? 0.929 -23.359 4.207 1 70.81 174 GLU B C 1
ATOM 3209 O O . GLU B 1 174 ? 1.42 -23.078 3.109 1 70.81 174 GLU B O 1
ATOM 3214 N N . GLY B 1 175 ? 0.942 -22.531 5.305 1 60.81 175 GLY B N 1
ATOM 3215 C CA . GLY B 1 175 ? 1.749 -21.328 5.277 1 60.81 175 GLY B CA 1
ATOM 3216 C C . GLY B 1 175 ? 1.129 -20.203 4.453 1 60.81 175 GLY B C 1
ATOM 3217 O O . GLY B 1 175 ? 1.84 -19.438 3.801 1 60.81 175 GLY B O 1
ATOM 3218 N N . VAL B 1 176 ? -0.197 -20.328 4.246 1 55.38 176 VAL B N 1
ATOM 3219 C CA . VAL B 1 176 ? -0.871 -19.281 3.486 1 55.38 176 VAL B CA 1
ATOM 3220 C C . VAL B 1 176 ? -0.523 -17.922 4.07 1 55.38 176 VAL B C 1
ATOM 3222 O O . VAL B 1 176 ? -0.343 -17.781 5.281 1 55.38 176 VAL B O 1
ATOM 3225 N N . LEU B 1 177 ? 0.03 -16.984 3.17 1 60.41 177 LEU B N 1
ATOM 3226 C CA . LEU B 1 177 ? 0.26 -15.617 3.633 1 60.41 177 LEU B CA 1
ATOM 3227 C C . LEU B 1 177 ? -0.896 -15.133 4.504 1 60.41 177 LEU B C 1
ATOM 3229 O O . LEU B 1 177 ? -2.039 -15.555 4.312 1 60.41 177 LEU B O 1
ATOM 3233 N N . PRO B 1 178 ? -0.602 -14.523 5.527 1 57.03 178 PRO B N 1
ATOM 3234 C CA . PRO B 1 178 ? -1.579 -14.102 6.535 1 57.03 178 PRO B CA 1
ATOM 3235 C C . PRO B 1 178 ? -2.824 -13.469 5.918 1 57.03 178 PRO B C 1
ATOM 3237 O O . PRO B 1 178 ? -2.771 -12.961 4.793 1 57.03 178 PRO B O 1
ATOM 3240 N N . VAL B 1 179 ? -3.938 -13.656 6.602 1 53.28 179 VAL B N 1
ATOM 3241 C CA . VAL B 1 179 ? -5.316 -13.234 6.375 1 53.28 179 VAL B CA 1
ATOM 3242 C C . VAL B 1 179 ? -5.336 -11.82 5.801 1 53.28 179 VAL B C 1
ATOM 3244 O O . VAL B 1 179 ? -6.168 -11.5 4.945 1 53.28 179 VAL B O 1
ATOM 3247 N N . ALA B 1 180 ? -4.441 -11.023 6.34 1 57.44 180 ALA B N 1
ATOM 3248 C CA . ALA B 1 180 ? -4.52 -9.617 5.93 1 57.44 180 ALA B CA 1
ATOM 3249 C C . ALA B 1 180 ? -3.99 -9.438 4.508 1 57.44 180 ALA B C 1
ATOM 3251 O O . ALA B 1 180 ? -4.258 -8.414 3.867 1 57.44 180 ALA B O 1
ATOM 3252 N N . ALA B 1 181 ? -3.607 -10.562 3.961 1 64.56 181 ALA B N 1
ATOM 3253 C CA . ALA B 1 181 ? -2.963 -10.461 2.652 1 64.56 181 ALA B CA 1
ATOM 3254 C C . ALA B 1 181 ? -3.992 -10.211 1.554 1 64.56 181 ALA B C 1
ATOM 3256 O O . ALA B 1 181 ? -3.812 -9.328 0.715 1 64.56 181 ALA B O 1
ATOM 3257 N N . PRO B 1 182 ? -5.141 -10.773 1.786 1 64.81 182 PRO B N 1
ATOM 3258 C CA . PRO B 1 182 ? -6.043 -10.633 0.642 1 64.81 182 PRO B CA 1
ATOM 3259 C C . PRO B 1 182 ? -6.559 -9.203 0.472 1 64.81 182 PRO B C 1
ATOM 3261 O O . PRO B 1 182 ? -6.621 -8.695 -0.65 1 64.81 182 PRO B O 1
ATOM 3264 N N . HIS B 1 183 ? -6.887 -8.578 1.613 1 70.31 183 HIS B N 1
ATOM 3265 C CA . HIS B 1 183 ? -7.371 -7.203 1.494 1 70.31 183 HIS B CA 1
ATOM 3266 C C . HIS B 1 183 ? -6.266 -6.273 1.007 1 70.31 183 HIS B C 1
ATOM 3268 O O . HIS B 1 183 ? -6.512 -5.379 0.195 1 70.31 183 HIS B O 1
ATOM 3274 N N . ARG B 1 184 ? -5.133 -6.531 1.378 1 76.5 184 ARG B N 1
ATOM 3275 C CA . ARG B 1 184 ? -4.008 -5.695 0.971 1 76.5 184 ARG B CA 1
ATOM 3276 C C . ARG B 1 184 ? -3.676 -5.902 -0.502 1 76.5 184 ARG B C 1
ATOM 3278 O O . ARG B 1 184 ? -3.188 -4.988 -1.17 1 76.5 184 ARG B O 1
ATOM 3285 N N . MET B 1 185 ? -4.016 -7.02 -0.934 1 81.38 185 MET B N 1
ATOM 3286 C CA . MET B 1 185 ? -3.785 -7.289 -2.35 1 81.38 185 MET B CA 1
ATOM 3287 C C . MET B 1 185 ? -4.609 -6.352 -3.227 1 81.38 185 MET B C 1
ATOM 3289 O O . MET B 1 185 ? -4.133 -5.883 -4.262 1 81.38 185 MET B O 1
ATOM 3293 N N . ALA B 1 186 ? -5.789 -6.09 -2.783 1 77.25 186 ALA B N 1
ATOM 3294 C CA . ALA B 1 186 ? -6.582 -5.109 -3.521 1 77.25 186 ALA B CA 1
ATOM 3295 C C . ALA B 1 186 ? -5.918 -3.736 -3.498 1 77.25 186 ALA B C 1
ATOM 3297 O O . ALA B 1 186 ? -6.008 -2.98 -4.469 1 77.25 186 ALA B O 1
ATOM 3298 N N . GLY B 1 187 ? -5.258 -3.434 -2.41 1 78.12 187 GLY B N 1
ATOM 3299 C CA . GLY B 1 187 ? -4.504 -2.193 -2.307 1 78.12 187 GLY B CA 1
ATOM 3300 C C . GLY B 1 187 ? -3.414 -2.066 -3.354 1 78.12 187 GLY B C 1
ATOM 3301 O O . GLY B 1 187 ? -3.045 -0.957 -3.74 1 78.12 187 GLY B O 1
ATOM 3302 N N . LEU B 1 188 ? -2.922 -3.17 -3.85 1 79.31 188 LEU B N 1
ATOM 3303 C CA . LEU B 1 188 ? -1.933 -3.162 -4.922 1 79.31 188 LEU B CA 1
ATOM 3304 C C . LEU B 1 188 ? -2.473 -2.451 -6.156 1 79.31 188 LEU B C 1
ATOM 3306 O O . LEU B 1 188 ? -1.729 -1.759 -6.855 1 79.31 188 LEU B O 1
ATOM 3310 N N . LEU B 1 189 ? -3.744 -2.574 -6.367 1 79 189 LEU B N 1
ATOM 3311 C CA . LEU B 1 189 ? -4.367 -1.96 -7.535 1 79 189 LEU B CA 1
ATOM 3312 C C . LEU B 1 189 ? -4.352 -0.439 -7.422 1 79 189 LEU B C 1
ATOM 3314 O O . LEU B 1 189 ? -4.145 0.259 -8.414 1 79 189 LEU B O 1
ATOM 3318 N N . VAL B 1 190 ? -4.562 0.009 -6.191 1 78 190 VAL B N 1
ATOM 3319 C CA . VAL B 1 190 ? -4.508 1.45 -5.969 1 78 190 VAL B CA 1
ATOM 3320 C C . VAL B 1 190 ? -3.104 1.968 -6.266 1 78 190 VAL B C 1
ATOM 3322 O O . VAL B 1 190 ? -2.939 2.971 -6.965 1 78 190 VAL B O 1
ATOM 3325 N N . GLY B 1 191 ? -2.17 1.257 -5.75 1 76.25 191 GLY B N 1
ATOM 3326 C CA . GLY B 1 191 ? -0.788 1.635 -5.996 1 76.25 191 GLY B CA 1
ATOM 3327 C C . GLY B 1 191 ? -0.417 1.631 -7.465 1 76.25 191 GLY B C 1
ATOM 3328 O O . GLY B 1 191 ? 0.302 2.518 -7.934 1 76.25 191 GLY B O 1
ATOM 3329 N N . MET B 1 192 ? -0.913 0.718 -8.141 1 75.62 192 MET B N 1
ATOM 3330 C CA . MET B 1 192 ? -0.635 0.616 -9.57 1 75.62 192 MET B CA 1
ATOM 3331 C C . MET B 1 192 ? -1.229 1.8 -10.328 1 75.62 192 MET B C 1
ATOM 3333 O O . MET B 1 192 ? -0.591 2.35 -11.227 1 75.62 192 MET B O 1
ATOM 3337 N N . ARG B 1 193 ? -2.314 2.174 -9.945 1 76.31 193 ARG B N 1
ATOM 3338 C CA . ARG B 1 193 ? -2.957 3.311 -10.602 1 76.31 193 ARG B CA 1
ATOM 3339 C C . ARG B 1 193 ? -2.209 4.605 -10.305 1 76.31 193 ARG B C 1
ATOM 3341 O O . ARG B 1 193 ? -2.059 5.461 -11.18 1 76.31 193 ARG B O 1
ATOM 3348 N N . ILE B 1 194 ? -1.866 4.672 -9.094 1 72.94 194 ILE B N 1
ATOM 3349 C CA . ILE B 1 194 ? -1.106 5.852 -8.688 1 72.94 194 ILE B CA 1
ATOM 3350 C C . ILE B 1 194 ? 0.179 5.941 -9.508 1 72.94 194 ILE B C 1
ATOM 3352 O O . ILE B 1 194 ? 0.62 7.039 -9.859 1 72.94 194 ILE B O 1
ATOM 3356 N N . ASP B 1 195 ? 0.734 4.793 -9.82 1 69.19 195 ASP B N 1
ATOM 3357 C CA . ASP B 1 195 ? 1.976 4.766 -10.586 1 69.19 195 ASP B CA 1
ATOM 3358 C C . ASP B 1 195 ? 1.705 4.973 -12.078 1 69.19 195 ASP B C 1
ATOM 3360 O O . ASP B 1 195 ? 2.635 4.973 -12.891 1 69.19 195 ASP B O 1
ATOM 3364 N N . GLY B 1 196 ? 0.436 5.129 -12.453 1 68.38 196 GLY B N 1
ATOM 3365 C CA . GLY B 1 196 ? 0.084 5.453 -13.82 1 68.38 196 GLY B CA 1
ATOM 3366 C C . GLY B 1 196 ? -0.298 4.238 -14.648 1 68.38 196 GLY B C 1
ATOM 3367 O O . GLY B 1 196 ? -0.465 4.332 -15.859 1 68.38 196 GLY B O 1
ATOM 3368 N N . PHE B 1 197 ? -0.198 3.141 -13.914 1 65.31 197 PHE B N 1
ATOM 3369 C CA . PHE B 1 197 ? -0.651 1.966 -14.648 1 65.31 197 PHE B CA 1
ATOM 3370 C C . PHE B 1 197 ? -2.158 2.014 -14.875 1 65.31 197 PHE B C 1
ATOM 3372 O O . PHE B 1 197 ? -2.934 1.955 -13.914 1 65.31 197 PHE B O 1
ATOM 3379 N N . GLU B 1 198 ? -2.494 2.344 -15.977 1 60.75 198 GLU B N 1
ATOM 3380 C CA . GLU B 1 198 ? -3.887 2.619 -16.328 1 60.75 198 GLU B CA 1
ATOM 3381 C C . GLU B 1 198 ? -4.629 1.335 -16.688 1 60.75 198 GLU B C 1
ATOM 3383 O O . GLU B 1 198 ? -5.859 1.306 -16.688 1 60.75 198 GLU B O 1
ATOM 3388 N N . GLU B 1 199 ? -3.752 0.398 -17.047 1 61.53 199 GLU B N 1
ATOM 3389 C CA . GLU B 1 199 ? -4.477 -0.784 -17.516 1 61.53 199 GLU B CA 1
ATOM 3390 C C . GLU B 1 199 ? -5.309 -1.395 -16.391 1 61.53 199 GLU B C 1
ATOM 3392 O O . GLU B 1 199 ? -4.816 -1.589 -15.281 1 61.53 199 GLU B O 1
ATOM 3397 N N . GLN B 1 200 ? -6.57 -1.44 -16.75 1 68.19 200 GLN B N 1
ATOM 3398 C CA . GLN B 1 200 ? -7.527 -2.025 -15.812 1 68.19 200 GLN B CA 1
ATOM 3399 C C . GLN B 1 200 ? -7.406 -3.547 -15.781 1 68.19 200 GLN B C 1
ATOM 3401 O O . GLN B 1 200 ? -7.297 -4.188 -16.828 1 68.19 200 GLN B O 1
ATOM 3406 N N . VAL B 1 201 ? -7.109 -4.082 -14.766 1 78 201 VAL B N 1
ATOM 3407 C CA . VAL B 1 201 ? -7.152 -5.523 -14.555 1 78 201 VAL B CA 1
ATOM 3408 C C . VAL B 1 201 ? -8.594 -5.969 -14.32 1 78 201 VAL B C 1
ATOM 3410 O O . VAL B 1 201 ? -9.312 -5.371 -13.516 1 78 201 VAL B O 1
ATOM 3413 N N . ALA B 1 202 ? -9 -6.941 -15.141 1 87.25 202 ALA B N 1
ATOM 3414 C CA . ALA B 1 202 ? -10.336 -7.484 -14.922 1 87.25 202 ALA B CA 1
ATOM 3415 C C . ALA B 1 202 ? -10.469 -8.078 -13.523 1 87.25 202 ALA B C 1
ATOM 3417 O O . ALA B 1 202 ? -9.594 -8.82 -13.07 1 87.25 202 ALA B O 1
ATOM 3418 N N . PRO B 1 203 ? -11.57 -7.762 -12.883 1 91.06 203 PRO B N 1
ATOM 3419 C CA . PRO B 1 203 ? -11.734 -8.242 -11.508 1 91.06 203 PRO B CA 1
ATOM 3420 C C . PRO B 1 203 ? -11.555 -9.75 -11.383 1 91.06 203 PRO B C 1
ATOM 3422 O O . PRO B 1 203 ? -10.953 -10.227 -10.414 1 91.06 203 PRO B O 1
ATOM 3425 N N . VAL B 1 204 ? -12.07 -10.477 -12.336 1 93.19 204 VAL B N 1
ATOM 3426 C CA . VAL B 1 204 ? -11.992 -11.93 -12.258 1 93.19 204 VAL B CA 1
ATOM 3427 C C . VAL B 1 204 ? -10.531 -12.367 -12.383 1 93.19 204 VAL B C 1
ATOM 3429 O O . VAL B 1 204 ? -10.109 -13.32 -11.719 1 93.19 204 VAL B O 1
ATOM 3432 N N . GLU B 1 205 ? -9.773 -11.734 -13.258 1 88.88 205 GLU B N 1
ATOM 3433 C CA . GLU B 1 205 ? -8.359 -12.055 -13.414 1 88.88 205 GLU B CA 1
ATOM 3434 C C . GLU B 1 205 ? -7.574 -11.703 -12.148 1 88.88 205 GLU B C 1
ATOM 3436 O O . GLU B 1 205 ? -6.645 -12.422 -11.773 1 88.88 205 GLU B O 1
ATOM 3441 N N . PHE B 1 206 ? -7.902 -10.617 -11.578 1 88.88 206 PHE B N 1
ATOM 3442 C CA . PHE B 1 206 ? -7.277 -10.242 -10.32 1 88.88 206 PHE B CA 1
ATOM 3443 C C . PHE B 1 206 ? -7.547 -11.289 -9.242 1 88.88 206 PHE B C 1
ATOM 3445 O O . PHE B 1 206 ? -6.637 -11.688 -8.516 1 88.88 206 PHE B O 1
ATOM 3452 N N . ALA B 1 207 ? -8.805 -11.656 -9.125 1 92.19 207 ALA B N 1
ATOM 3453 C CA . ALA B 1 207 ? -9.164 -12.672 -8.141 1 92.19 207 ALA B CA 1
ATOM 3454 C C . ALA B 1 207 ? -8.391 -13.969 -8.383 1 92.19 207 ALA B C 1
ATOM 3456 O O . ALA B 1 207 ? -7.934 -14.609 -7.434 1 92.19 207 ALA B O 1
ATOM 3457 N N . ASP B 1 208 ? -8.219 -14.328 -9.641 1 91.56 208 ASP B N 1
ATOM 3458 C CA . ASP B 1 208 ? -7.414 -15.5 -9.977 1 91.56 208 ASP B CA 1
ATOM 3459 C C . ASP B 1 208 ? -5.98 -15.344 -9.477 1 91.56 208 ASP B C 1
ATOM 3461 O O . ASP B 1 208 ? -5.418 -16.281 -8.906 1 91.56 208 ASP B O 1
ATOM 3465 N N . ALA B 1 209 ? -5.441 -14.195 -9.711 1 87.75 209 ALA B N 1
ATOM 3466 C CA . ALA B 1 209 ? -4.07 -13.922 -9.289 1 87.75 209 ALA B CA 1
ATOM 3467 C C . ALA B 1 209 ? -3.943 -13.992 -7.766 1 87.75 209 ALA B C 1
ATOM 3469 O O . ALA B 1 209 ? -2.949 -14.5 -7.246 1 87.75 209 ALA B O 1
ATOM 3470 N N . CYS B 1 210 ? -4.918 -13.492 -7.066 1 89.25 210 CYS B N 1
ATOM 3471 C CA . CYS B 1 210 ? -4.914 -13.539 -5.609 1 89.25 210 CYS B CA 1
ATOM 3472 C C . CYS B 1 210 ? -4.961 -14.977 -5.109 1 89.25 210 CYS B C 1
ATOM 3474 O O . CYS B 1 210 ? -4.27 -15.328 -4.148 1 89.25 210 CYS B O 1
ATOM 3476 N N . PHE B 1 211 ? -5.77 -15.766 -5.746 1 89.88 211 PHE B N 1
ATOM 3477 C CA . PHE B 1 211 ? -5.816 -17.172 -5.395 1 89.88 211 PHE B CA 1
ATOM 3478 C C . PHE B 1 211 ? -4.449 -17.828 -5.559 1 89.88 211 PHE B C 1
ATOM 3480 O O . PHE B 1 211 ? -3.977 -18.531 -4.66 1 89.88 211 PHE B O 1
ATOM 3487 N N . ARG B 1 212 ? -3.854 -17.531 -6.699 1 88.06 212 ARG B N 1
ATOM 3488 C CA . ARG B 1 212 ? -2.527 -18.094 -6.945 1 88.06 212 ARG B CA 1
ATOM 3489 C C . ARG B 1 212 ? -1.527 -17.625 -5.898 1 88.06 212 ARG B C 1
ATOM 3491 O O . ARG B 1 212 ? -0.701 -18.406 -5.422 1 88.06 212 ARG B O 1
ATOM 3498 N N . PHE B 1 213 ? -1.586 -16.406 -5.578 1 87.94 213 PHE B N 1
ATOM 3499 C CA . PHE B 1 213 ? -0.688 -15.82 -4.586 1 87.94 213 PHE B CA 1
ATOM 3500 C C . PHE B 1 213 ? -0.814 -16.547 -3.254 1 87.94 213 PHE B C 1
ATOM 3502 O O . PHE B 1 213 ? 0.186 -16.797 -2.574 1 87.94 213 PHE B O 1
ATOM 3509 N N . CYS B 1 214 ? -2.059 -16.875 -2.889 1 85.94 214 CYS B N 1
ATOM 3510 C CA . CYS B 1 214 ? -2.332 -17.516 -1.61 1 85.94 214 CYS B CA 1
ATOM 3511 C C . CYS B 1 214 ? -1.994 -19.016 -1.668 1 85.94 214 CYS B C 1
ATOM 3513 O O . CYS B 1 214 ? -2.068 -19.703 -0.655 1 85.94 214 CYS B O 1
ATOM 3515 N N . GLY B 1 215 ? -1.644 -19.5 -2.875 1 85.69 215 GLY B N 1
ATOM 3516 C CA . GLY B 1 215 ? -1.303 -20.906 -3.033 1 85.69 215 GLY B CA 1
ATOM 3517 C C . GLY B 1 215 ? -2.514 -21.781 -3.26 1 85.69 215 GLY B C 1
ATOM 3518 O O . GLY B 1 215 ? -2.43 -23 -3.119 1 85.69 215 GLY B O 1
ATOM 3519 N N . PHE B 1 216 ? -3.619 -21.219 -3.557 1 89.5 216 PHE B N 1
ATOM 3520 C CA . PHE B 1 216 ? -4.836 -21.984 -3.789 1 89.5 216 PHE B CA 1
ATOM 3521 C C . PHE B 1 216 ? -4.91 -22.453 -5.234 1 89.5 216 PHE B C 1
ATOM 3523 O O . PHE B 1 216 ? -4.418 -21.781 -6.141 1 89.5 216 PHE B O 1
ATOM 3530 N N . ARG B 1 217 ? -5.539 -23.547 -5.344 1 90.25 217 ARG B N 1
ATOM 3531 C CA . ARG B 1 217 ? -5.852 -24.016 -6.691 1 90.25 217 ARG B CA 1
ATOM 3532 C C . ARG B 1 217 ? -6.883 -23.109 -7.355 1 90.25 217 ARG B C 1
ATOM 3534 O O . ARG B 1 217 ? -7.82 -22.641 -6.703 1 90.25 217 ARG B O 1
ATOM 3541 N N . SER B 1 218 ? -6.68 -22.906 -8.664 1 91.62 218 SER B N 1
ATOM 3542 C CA . SER B 1 218 ? -7.637 -22.109 -9.422 1 91.62 218 SER B CA 1
ATOM 3543 C C . SER B 1 218 ? -9.023 -22.734 -9.391 1 91.62 218 SER B C 1
ATOM 3545 O O . SER B 1 218 ? -9.164 -23.953 -9.359 1 91.62 218 SER B O 1
ATOM 3547 N N . LEU B 1 219 ? -9.961 -21.906 -9.43 1 95.62 219 LEU B N 1
ATOM 3548 C CA . LEU B 1 219 ? -11.32 -22.406 -9.547 1 95.62 219 LEU B CA 1
ATOM 3549 C C . LEU B 1 219 ? -11.547 -23.047 -10.914 1 95.62 219 LEU B C 1
ATOM 3551 O O . LEU B 1 219 ? -11 -22.594 -11.914 1 95.62 219 LEU B O 1
ATOM 3555 N N . ASN B 1 220 ? -12.391 -24.156 -10.906 1 96 220 ASN B N 1
ATOM 3556 C CA . ASN B 1 220 ? -12.836 -24.656 -12.203 1 96 220 ASN B CA 1
ATOM 3557 C C . ASN B 1 220 ? -13.766 -23.656 -12.891 1 96 220 ASN B C 1
ATOM 3559 O O . ASN B 1 220 ? -14.188 -22.672 -12.281 1 96 220 ASN B O 1
ATOM 3563 N N . ALA B 1 221 ? -14.062 -23.844 -14.148 1 96.88 221 ALA B N 1
ATOM 3564 C CA . ALA B 1 221 ? -14.812 -22.906 -14.977 1 96.88 221 ALA B CA 1
ATOM 3565 C C . ALA B 1 221 ? -16.188 -22.609 -14.375 1 96.88 221 ALA B C 1
ATOM 3567 O O . ALA B 1 221 ? -16.625 -21.469 -14.359 1 96.88 221 ALA B O 1
ATOM 3568 N N . ARG B 1 222 ? -16.812 -23.625 -13.891 1 97.12 222 ARG B N 1
ATOM 3569 C CA . ARG B 1 222 ? -18.156 -23.484 -13.328 1 97.12 222 ARG B CA 1
ATOM 3570 C C . ARG B 1 222 ? -18.125 -22.594 -12.094 1 97.12 222 ARG B C 1
ATOM 3572 O O . ARG B 1 222 ? -18.922 -21.641 -11.984 1 97.12 222 ARG B O 1
ATOM 3579 N N . ASN B 1 223 ? -17.25 -22.875 -11.125 1 97.62 223 ASN B N 1
ATOM 3580 C CA . ASN B 1 223 ? -17.156 -22.094 -9.891 1 97.62 223 ASN B CA 1
ATOM 3581 C C . ASN B 1 223 ? -16.672 -20.672 -10.148 1 97.62 223 ASN B C 1
ATOM 3583 O O . ASN B 1 223 ? -17.078 -19.734 -9.477 1 97.62 223 ASN B O 1
ATOM 3587 N N . ARG B 1 224 ? -15.797 -20.531 -11.109 1 97.62 224 ARG B N 1
ATOM 3588 C CA . ARG B 1 224 ? -15.312 -19.219 -11.508 1 97.62 224 ARG B CA 1
ATOM 3589 C C . ARG B 1 224 ? -16.453 -18.344 -12.047 1 97.62 224 ARG B C 1
ATOM 3591 O O . ARG B 1 224 ? -16.578 -17.188 -11.68 1 97.62 224 ARG B O 1
ATOM 3598 N N . ALA B 1 225 ? -17.25 -18.938 -12.875 1 97.94 225 ALA B N 1
ATOM 3599 C CA . ALA B 1 225 ? -18.406 -18.234 -13.422 1 97.94 225 ALA B CA 1
ATOM 3600 C C . ALA B 1 225 ? -19.406 -17.875 -12.312 1 97.94 225 ALA B C 1
ATOM 3602 O O . ALA B 1 225 ? -19.984 -16.781 -12.312 1 97.94 225 ALA B O 1
ATOM 3603 N N . ARG B 1 226 ? -19.594 -18.797 -11.461 1 98.06 226 ARG B N 1
ATOM 3604 C CA . ARG B 1 226 ? -20.5 -18.547 -10.336 1 98.06 226 ARG B CA 1
ATOM 3605 C C . ARG B 1 226 ? -19.984 -17.422 -9.461 1 98.06 226 ARG B C 1
ATOM 3607 O O . ARG B 1 226 ? -20.766 -16.562 -9.023 1 98.06 226 ARG B O 1
ATOM 3614 N N . ALA B 1 227 ? -18.734 -17.406 -9.148 1 98.44 227 ALA B N 1
ATOM 3615 C CA . ALA B 1 227 ? -18.141 -16.344 -8.352 1 98.44 227 ALA B CA 1
ATOM 3616 C C . ALA B 1 227 ? -18.312 -14.984 -9.023 1 98.44 227 ALA B C 1
ATOM 3618 O O . ALA B 1 227 ? -18.641 -14 -8.359 1 98.44 227 ALA B O 1
ATOM 3619 N N . THR B 1 228 ? -18.109 -14.969 -10.312 1 98.12 228 THR B N 1
ATOM 3620 C CA . THR B 1 228 ? -18.266 -13.727 -11.055 1 98.12 228 THR B CA 1
ATOM 3621 C C . THR B 1 228 ? -19.719 -13.242 -11.016 1 98.12 228 THR B C 1
ATOM 3623 O O . THR B 1 228 ? -19.984 -12.062 -10.789 1 98.12 228 THR B O 1
ATOM 3626 N N . ALA B 1 229 ? -20.594 -14.148 -11.227 1 98 229 ALA B N 1
ATOM 3627 C CA . ALA B 1 229 ? -22.016 -13.805 -11.18 1 98 229 ALA B CA 1
ATOM 3628 C C . ALA B 1 229 ? -22.406 -13.258 -9.812 1 98 229 ALA B C 1
ATOM 3630 O O . ALA B 1 229 ? -23.141 -12.281 -9.711 1 98 229 ALA B O 1
ATOM 3631 N N . LEU B 1 230 ? -21.938 -13.922 -8.812 1 97.69 230 LEU B N 1
ATOM 3632 C CA . LEU B 1 230 ? -22.219 -13.508 -7.445 1 97.69 230 LEU B CA 1
ATOM 3633 C C . LEU B 1 230 ? -21.641 -12.125 -7.16 1 97.69 230 LEU B C 1
ATOM 3635 O O . LEU B 1 230 ? -22.312 -11.266 -6.602 1 97.69 230 LEU B O 1
ATOM 3639 N N . ALA B 1 231 ? -20.391 -11.914 -7.516 1 97.12 231 ALA B N 1
ATOM 3640 C CA . ALA B 1 231 ? -19.75 -10.609 -7.344 1 97.12 231 ALA B CA 1
ATOM 3641 C C . ALA B 1 231 ? -20.531 -9.516 -8.078 1 97.12 231 ALA B C 1
ATOM 3643 O O . ALA B 1 231 ? -20.766 -8.438 -7.527 1 97.12 231 ALA B O 1
ATOM 3644 N N . ASP B 1 232 ? -20.906 -9.789 -9.312 1 96.06 232 ASP B N 1
ATOM 3645 C CA . ASP B 1 232 ? -21.641 -8.828 -10.125 1 96.06 232 ASP B CA 1
ATOM 3646 C C . ASP B 1 232 ? -22.984 -8.477 -9.484 1 96.06 232 ASP B C 1
ATOM 3648 O O . ASP B 1 232 ? -23.344 -7.301 -9.398 1 96.06 232 ASP B O 1
ATOM 3652 N N . GLN B 1 233 ? -23.641 -9.469 -9.086 1 96.19 233 GLN B N 1
ATOM 3653 C CA . GLN B 1 233 ? -24.953 -9.289 -8.469 1 96.19 233 GLN B CA 1
ATOM 3654 C C . GLN B 1 233 ? -24.859 -8.43 -7.211 1 96.19 233 GLN B C 1
ATOM 3656 O O . GLN B 1 233 ? -25.594 -7.457 -7.055 1 96.19 233 GLN B O 1
ATOM 3661 N N . LEU B 1 234 ? -23.969 -8.742 -6.344 1 95.25 234 LEU B N 1
ATOM 3662 C CA . LEU B 1 234 ? -23.844 -8.062 -5.059 1 95.25 234 LEU B CA 1
ATOM 3663 C C . LEU B 1 234 ? -23.297 -6.648 -5.242 1 95.25 234 LEU B C 1
ATOM 3665 O O . LEU B 1 234 ? -23.719 -5.723 -4.543 1 95.25 234 LEU B O 1
ATOM 3669 N N . TRP B 1 235 ? -22.438 -6.508 -6.227 1 91.69 235 TRP B N 1
ATOM 3670 C CA . TRP B 1 235 ? -21.844 -5.191 -6.457 1 91.69 235 TRP B CA 1
ATOM 3671 C C . TRP B 1 235 ? -22.859 -4.254 -7.109 1 91.69 235 TRP B C 1
ATOM 3673 O O . TRP B 1 235 ? -22.938 -3.072 -6.758 1 91.69 235 TRP B O 1
ATOM 3683 N N . SER B 1 236 ? -23.594 -4.77 -8.039 1 91 236 SER B N 1
ATOM 3684 C CA . SER B 1 236 ? -24.578 -3.955 -8.75 1 91 236 SER B CA 1
ATOM 3685 C C . SER B 1 236 ? -25.656 -3.436 -7.805 1 91 236 SER B C 1
ATOM 3687 O O . SER B 1 236 ? -26.312 -2.436 -8.094 1 91 236 SER B O 1
ATOM 3689 N N . ALA B 1 237 ? -25.797 -4.086 -6.688 1 91.31 237 ALA B N 1
ATOM 3690 C CA . ALA B 1 237 ? -26.797 -3.686 -5.699 1 91.31 237 ALA B CA 1
ATOM 3691 C C . ALA B 1 237 ? -26.297 -2.512 -4.859 1 91.31 237 ALA B C 1
ATOM 3693 O O . ALA B 1 237 ? -27.062 -1.923 -4.09 1 91.31 237 ALA B O 1
ATOM 3694 N N . GLN B 1 238 ? -25 -2.184 -5.031 1 90.38 238 GLN B N 1
ATOM 3695 C CA . GLN B 1 238 ? -24.406 -1.134 -4.207 1 90.38 238 GLN B CA 1
ATOM 3696 C C . GLN B 1 238 ? -24.406 0.206 -4.938 1 90.38 238 GLN B C 1
ATOM 3698 O O . GLN B 1 238 ? -24.234 0.254 -6.16 1 90.38 238 GLN B O 1
ATOM 3703 N N . THR B 1 239 ? -24.75 1.265 -4.223 1 85.56 239 THR B N 1
ATOM 3704 C CA . THR B 1 239 ? -24.688 2.637 -4.715 1 85.56 239 THR B CA 1
ATOM 3705 C C . THR B 1 239 ? -23.734 3.471 -3.869 1 85.56 239 THR B C 1
ATOM 3707 O O . THR B 1 239 ? -23.953 3.654 -2.67 1 85.56 239 THR B O 1
ATOM 3710 N N . PRO B 1 240 ? -22.734 3.893 -4.535 1 86.5 240 PRO B N 1
ATOM 3711 C CA . PRO B 1 240 ? -21.859 4.758 -3.75 1 86.5 240 PRO B CA 1
ATOM 3712 C C . PRO B 1 240 ? -22.547 6.035 -3.283 1 86.5 240 PRO B C 1
ATOM 3714 O O . PRO B 1 240 ? -23.5 6.492 -3.914 1 86.5 240 PRO B O 1
ATOM 3717 N N . ALA B 1 241 ? -22.078 6.531 -2.176 1 90.06 241 ALA B N 1
ATOM 3718 C CA . ALA B 1 241 ? -22.594 7.816 -1.713 1 90.06 241 ALA B CA 1
ATOM 3719 C C . ALA B 1 241 ? -22.422 8.891 -2.781 1 90.06 241 ALA B C 1
ATOM 3721 O O . ALA B 1 241 ? -21.422 8.906 -3.504 1 90.06 241 ALA B O 1
ATOM 3722 N N . PRO B 1 242 ? -23.312 9.781 -2.857 1 90.75 242 PRO B N 1
ATOM 3723 C CA . PRO B 1 242 ? -23.281 10.797 -3.912 1 90.75 242 PRO B CA 1
ATOM 3724 C C . PRO B 1 242 ? -21.984 11.602 -3.926 1 90.75 242 PRO B C 1
ATOM 3726 O O . PRO B 1 242 ? -21.469 11.938 -4.996 1 90.75 242 PRO B O 1
ATOM 3729 N N . TRP B 1 243 ? -21.531 11.891 -2.791 1 91.38 243 TRP B N 1
ATOM 3730 C CA . TRP B 1 243 ? -20.312 12.703 -2.768 1 91.38 243 TRP B CA 1
ATOM 3731 C C . TRP B 1 243 ? -19.125 11.922 -3.318 1 91.38 243 TRP B C 1
ATOM 3733 O O . TRP B 1 243 ? -18.172 12.516 -3.824 1 91.38 243 TRP B O 1
ATOM 3743 N N . VAL B 1 244 ? -19.156 10.578 -3.182 1 89.62 244 VAL B N 1
ATOM 3744 C CA . VAL B 1 244 ? -18.094 9.734 -3.727 1 89.62 244 VAL B CA 1
ATOM 3745 C C . VAL B 1 244 ? -18.109 9.805 -5.25 1 89.62 244 VAL B C 1
ATOM 3747 O O . VAL B 1 244 ? -17.047 9.883 -5.883 1 89.62 244 VAL B O 1
ATOM 3750 N N . VAL B 1 245 ? -19.281 9.844 -5.773 1 86.81 245 VAL B N 1
ATOM 3751 C CA . VAL B 1 245 ? -19.453 9.969 -7.215 1 86.81 245 VAL B CA 1
ATOM 3752 C C . VAL B 1 245 ? -18.938 11.328 -7.676 1 86.81 245 VAL B C 1
ATOM 3754 O O . VAL B 1 245 ? -18.234 11.422 -8.688 1 86.81 245 VAL B O 1
ATOM 3757 N N . ALA B 1 246 ? -19.156 12.312 -6.895 1 87.69 246 ALA B N 1
ATOM 3758 C CA . ALA B 1 246 ? -18.766 13.672 -7.23 1 87.69 246 ALA B CA 1
ATOM 3759 C C . ALA B 1 246 ? -17.25 13.844 -7.133 1 87.69 246 ALA B C 1
ATOM 3761 O O . ALA B 1 246 ? -16.672 14.766 -7.715 1 87.69 246 ALA B O 1
ATOM 3762 N N . ALA B 1 247 ? -16.656 13 -6.348 1 85.69 247 ALA B N 1
ATOM 3763 C CA . ALA B 1 247 ? -15.211 13.086 -6.141 1 85.69 247 ALA B CA 1
ATOM 3764 C C . ALA B 1 247 ? -14.453 12.531 -7.344 1 85.69 247 ALA B C 1
ATOM 3766 O O . ALA B 1 247 ? -13.242 12.711 -7.453 1 85.69 247 ALA B O 1
ATOM 3767 N N . GLN B 1 248 ? -15.086 11.789 -8.227 1 78.12 248 GLN B N 1
ATOM 3768 C CA . GLN B 1 248 ? -14.453 11.25 -9.422 1 78.12 248 GLN B CA 1
ATOM 3769 C C . GLN B 1 248 ? -14.07 12.367 -10.391 1 78.12 248 GLN B C 1
ATOM 3771 O O . GLN B 1 248 ? -14.797 13.352 -10.523 1 78.12 248 GLN B O 1
ATOM 3776 N N . PRO B 1 249 ? -12.75 12.258 -10.883 1 65.81 249 PRO B N 1
ATOM 3777 C CA . PRO B 1 249 ? -12.367 13.328 -11.812 1 65.81 249 PRO B CA 1
ATOM 3778 C C . PRO B 1 249 ? -13.289 13.414 -13.023 1 65.81 249 PRO B C 1
ATOM 3780 O O . PRO B 1 249 ? -13.898 12.414 -13.414 1 65.81 249 PRO B O 1
#